Protein AF-A0A7K4F5A7-F1 (afdb_monomer_lite)

Secondary structure (DSSP, 8-state):
---------S----------------------------S--------EETTEE-TTSPPPEE-TT-SEEEEEEE-TT-HHHHHHHHHTHHHHIIIIITTTSEEEEEEE---S-HHHHHHHHHHHHHHTTT-HHHHHHHHHHT--STTSSTTSHHHHHHHHHHTT--HHHHHHHHHTTTTHHHHHHHHHHHHHTT--SS-EEEEE-TTS-EEEEESS--HHHHHHHHHHHTT--HHHHHHHHTTT---TTEEEEE-SS----EEEETTEEEEEETTTTEEEEEETTTTEEEEEEE--TTEEEEEEETTTTEEEEEETTEEEEEEEETTT--EEEEEE--------------SS----------S---EEEETTTTEEEEEEGGGTEEEEEETTTTEEEEEEE-SSSEEEEEEETTTTEEEEEETTTTEEEEEETTTTEEEEEE--SSSEEEEEEETTEEEEEETTSSEEEEEETTTTEEEEEEE-SS-EEEEEEETTTTEEEEEE----TTSSS-S-SEEEEEETTTTEEEEEEE-SS--S-EEEETTTTEEEEEETTTTEEEEEETHHHHHHTT----------------S---HHHHHHTTSTTHHHHHHHHHHIIIIITTSHHHHHHHHHHHHHHHTTHHHHHHHHHH-HHHHHHHHHHHHHHHHHHGGGGGSPTT-HHHHHHHHHHHHHHHHIIIIIHHHHHHHHHHHHHHT--

Sequence (717 aa):
EQPYFCIVHPWMEGIIIVQEAGAEEMMKETSEEEMPMEKEEMMIEKMMVGDVDVTMSPPIEGSADAPVTIIEFGDYQCPKCEQWYTNEKSTITADYIDTGKAKLYFVDFPFLGQDSDNAANASYCADDQGKFWEYHNALYSNQGGINEGWADVNALKQFAADLGLDTAAFNECVDSDKHKDRVDYNRMVGASNGVEGTPVFILVGSDGQTQRIDGPQSSDIFAGVIDTMLGEPIKEAMAQEETMMENESRQVIKIGSTALWVEISGDKVYVSNPEDGTIIVIDKKTNKVVNTISAIKGIGVLEIVEDKNKIYATAIENPRVYVYDLMTGKSLGSIDIGEATVTQYSKGDETYGNREYVTFDTNAIGLAYNPNNELLYAVHSTVDHVNYVDTNTDTNLGHIAVGRTPLLITIDESRNIGYVTNVETNNVSVLDLESNTLIKNLNTGFAPDQLIIANDRLYVSHHASPHVSVVDLETQSIETEIQLKAPTHAIAFDENRNIVYVTYLPESGITGKGFLNMVEFIDAKSNKVIGSMDIAANPFIVAIDGANSKLYATIIKDGNLIVVDLKQQDIDLGLTTTQSEITQSESEDEGGGCLIATAAYGTELAPQVQFLREIRDNTVMSTSSGAAFMSGFNQLYYSFSPTIADMERENPMFQETVRAFITPMISTLSIMTLADNGSEVEVLGLGISVIALNLGMYIAAPALIGFKVHKHFKSRK

Structure (mmCIF, N/CA/C/O backbone):
data_AF-A0A7K4F5A7-F1
#
_entry.id   AF-A0A7K4F5A7-F1
#
loop_
_atom_site.group_PDB
_atom_site.id
_atom_site.type_symbol
_atom_site.label_atom_id
_atom_site.label_alt_id
_atom_site.label_comp_id
_atom_site.label_asym_id
_atom_site.label_entity_id
_atom_site.label_seq_id
_atom_site.pdbx_PDB_ins_code
_atom_site.Cartn_x
_atom_site.Cartn_y
_atom_site.Cartn_z
_atom_site.occupancy
_atom_site.B_iso_or_equiv
_atom_site.auth_seq_id
_atom_site.auth_comp_id
_atom_site.auth_asym_id
_atom_site.auth_atom_id
_atom_site.pdbx_PDB_model_num
ATOM 1 N N . GLU A 1 1 ? 34.466 18.745 -8.200 1.00 29.05 1 GLU A N 1
ATOM 2 C CA . GLU A 1 1 ? 35.581 17.982 -7.596 1.00 29.05 1 GLU A CA 1
ATOM 3 C C . GLU A 1 1 ? 35.011 17.061 -6.518 1.00 29.05 1 GLU A C 1
ATOM 5 O O . GLU A 1 1 ? 34.311 17.550 -5.642 1.00 29.05 1 GLU A O 1
ATOM 10 N N . GLN A 1 2 ? 35.204 15.741 -6.635 1.00 37.03 2 GLN A N 1
ATOM 11 C CA . GLN A 1 2 ? 34.747 14.748 -5.641 1.00 37.03 2 GLN A CA 1
ATOM 12 C C . GLN A 1 2 ? 35.478 14.925 -4.294 1.00 37.03 2 GLN A C 1
ATOM 14 O O . GLN A 1 2 ? 36.602 15.435 -4.307 1.00 37.03 2 GLN A O 1
ATOM 19 N N . PRO A 1 3 ? 34.933 14.453 -3.147 1.00 33.22 3 PRO A N 1
ATOM 20 C CA . PRO A 1 3 ? 35.425 13.153 -2.657 1.00 33.22 3 PRO A CA 1
ATOM 21 C C . PRO A 1 3 ? 34.491 12.313 -1.744 1.00 33.22 3 PRO A C 1
ATOM 23 O O . PRO A 1 3 ? 33.821 12.809 -0.846 1.00 33.22 3 PRO A O 1
ATOM 26 N N . TYR A 1 4 ? 34.566 10.994 -1.948 1.00 26.52 4 TYR A N 1
ATOM 27 C CA . TYR A 1 4 ? 34.747 9.910 -0.963 1.00 26.52 4 TYR A CA 1
ATOM 28 C C . TYR A 1 4 ? 34.251 10.086 0.493 1.00 26.52 4 TYR A C 1
ATOM 30 O O . TYR A 1 4 ? 34.866 10.788 1.294 1.00 26.52 4 TYR A O 1
ATOM 38 N N . PHE A 1 5 ? 33.285 9.255 0.911 1.00 24.59 5 PHE A N 1
ATOM 39 C CA . PHE A 1 5 ? 33.122 8.893 2.326 1.00 24.59 5 PHE A CA 1
ATOM 40 C C . PHE A 1 5 ? 34.162 7.832 2.718 1.00 24.59 5 PHE A C 1
ATOM 42 O O . PHE A 1 5 ? 33.958 6.629 2.560 1.00 24.59 5 PHE A O 1
ATOM 49 N N . CYS A 1 6 ? 35.292 8.291 3.254 1.00 22.70 6 CYS A N 1
ATOM 50 C CA . CYS A 1 6 ? 36.148 7.470 4.103 1.00 22.70 6 CYS A CA 1
ATOM 51 C C . CYS A 1 6 ? 35.549 7.387 5.514 1.00 22.70 6 CYS A C 1
ATOM 53 O O . CYS A 1 6 ? 35.141 8.385 6.104 1.00 22.70 6 CYS A O 1
ATOM 55 N N . ILE A 1 7 ? 35.554 6.174 6.059 1.00 29.34 7 ILE A N 1
ATOM 56 C CA . ILE A 1 7 ? 35.251 5.827 7.449 1.00 29.34 7 ILE A CA 1
ATOM 57 C C . ILE A 1 7 ? 36.074 6.708 8.405 1.00 29.34 7 ILE A C 1
ATOM 59 O O . ILE A 1 7 ? 37.305 6.668 8.364 1.00 29.34 7 ILE A O 1
ATOM 63 N N . VAL A 1 8 ? 35.419 7.436 9.319 1.00 27.14 8 VAL A N 1
ATOM 64 C CA . VAL A 1 8 ? 36.077 8.017 10.502 1.00 27.14 8 VAL A CA 1
ATOM 65 C C . VAL A 1 8 ? 35.261 7.701 11.758 1.00 27.14 8 VAL A C 1
ATOM 67 O O . VAL A 1 8 ? 34.096 8.059 11.888 1.00 27.14 8 VAL A O 1
ATOM 70 N N . HIS A 1 9 ? 35.905 6.970 12.667 1.00 27.84 9 HIS A N 1
ATOM 71 C CA . HIS A 1 9 ? 35.407 6.488 13.960 1.00 27.84 9 HIS A CA 1
ATOM 72 C C . HIS A 1 9 ? 35.302 7.647 14.997 1.00 27.84 9 HIS A C 1
ATOM 74 O O . HIS A 1 9 ? 36.024 8.635 14.859 1.00 27.84 9 HIS A O 1
ATOM 80 N N . PRO A 1 10 ? 34.500 7.547 16.082 1.00 28.98 10 PRO A N 1
ATOM 81 C CA . PRO A 1 10 ? 34.010 8.707 16.856 1.00 28.98 10 PRO A CA 1
ATOM 82 C C . PRO A 1 10 ? 34.981 9.445 17.816 1.00 28.98 10 PRO A C 1
ATOM 84 O O . PRO A 1 10 ? 34.524 9.927 18.846 1.00 28.98 10 PRO A O 1
ATOM 87 N N . TRP A 1 11 ? 36.299 9.517 17.587 1.00 29.47 11 TRP A N 1
ATOM 88 C CA . TRP A 1 11 ? 37.251 10.039 18.604 1.00 29.47 11 TRP A CA 1
ATOM 89 C C . TRP A 1 11 ? 38.268 11.095 18.103 1.00 29.47 11 TRP A C 1
ATOM 91 O O . TRP A 1 11 ? 39.415 11.094 18.546 1.00 29.47 11 TRP A O 1
ATOM 101 N N . MET A 1 12 ? 37.894 12.033 17.221 1.00 28.08 12 MET A N 1
ATOM 102 C CA . MET A 1 12 ? 38.767 13.176 16.872 1.00 28.08 12 MET A CA 1
ATOM 103 C C . MET A 1 12 ? 38.073 14.537 17.058 1.00 28.08 12 MET A C 1
ATOM 105 O O . MET A 1 12 ? 37.112 14.842 16.364 1.00 28.08 12 MET A O 1
ATOM 109 N N . GLU A 1 13 ? 38.593 15.362 17.976 1.00 39.12 13 GLU A N 1
ATOM 110 C CA . GLU A 1 13 ? 38.250 16.785 18.143 1.00 39.12 13 GLU A CA 1
ATOM 111 C C . GLU A 1 13 ? 39.273 17.673 17.404 1.00 39.12 13 GLU A C 1
ATOM 113 O O . GLU A 1 13 ? 40.481 17.526 17.603 1.00 39.12 13 GLU A O 1
ATOM 118 N N . GLY A 1 14 ? 38.805 18.626 16.585 1.00 34.06 14 GLY A N 1
ATOM 119 C CA . GLY A 1 14 ? 39.640 19.679 15.987 1.00 34.06 14 GLY A CA 1
ATOM 120 C C . GLY A 1 14 ? 38.896 20.574 14.981 1.00 34.06 14 GLY A C 1
ATOM 121 O O . GLY A 1 14 ? 38.093 20.086 14.195 1.00 34.06 14 GLY A O 1
ATOM 122 N N . ILE A 1 15 ? 39.170 21.887 15.012 1.00 32.88 15 ILE A N 1
ATOM 123 C CA . ILE A 1 15 ? 38.579 22.934 14.148 1.00 32.88 15 ILE A CA 1
ATOM 124 C C . ILE A 1 15 ? 39.515 23.232 12.964 1.00 32.88 15 ILE A C 1
ATOM 126 O O . ILE A 1 15 ? 40.718 23.400 13.169 1.00 32.88 15 ILE A O 1
ATOM 130 N N . ILE A 1 16 ? 38.965 23.387 11.754 1.00 28.27 16 ILE A N 1
ATOM 131 C CA . ILE A 1 16 ? 39.668 23.924 10.575 1.00 28.27 16 ILE A CA 1
ATOM 132 C C . ILE A 1 16 ? 39.072 25.301 10.233 1.00 28.27 16 ILE A C 1
ATOM 134 O O . ILE A 1 16 ? 37.859 25.430 10.103 1.00 28.27 16 ILE A O 1
ATOM 138 N N . ILE A 1 17 ? 39.923 26.325 10.102 1.00 32.81 17 ILE A N 1
ATOM 139 C CA . ILE A 1 17 ? 39.566 27.691 9.675 1.00 32.81 17 ILE A CA 1
ATOM 140 C C . ILE A 1 17 ? 40.183 27.932 8.293 1.00 32.81 17 ILE A C 1
ATOM 142 O O . ILE A 1 17 ? 41.380 27.702 8.121 1.00 32.81 17 ILE A O 1
ATOM 146 N N . VAL A 1 18 ? 39.405 28.455 7.342 1.00 29.09 18 VAL A N 1
ATOM 147 C CA . VAL A 1 18 ? 39.912 29.012 6.075 1.00 29.09 18 VAL A CA 1
ATOM 148 C C . VAL A 1 18 ? 39.386 30.446 5.937 1.00 29.09 18 VAL A C 1
ATOM 150 O O . VAL A 1 18 ? 38.202 30.691 6.144 1.00 29.09 18 VAL A O 1
ATOM 153 N N . GLN A 1 19 ? 40.287 31.396 5.675 1.00 25.64 19 GLN A N 1
ATOM 154 C CA . GLN A 1 19 ? 40.060 32.847 5.694 1.00 25.64 19 GLN A CA 1
ATOM 155 C C . GLN A 1 19 ? 40.150 33.424 4.269 1.00 25.64 19 GLN A C 1
ATOM 157 O O . GLN A 1 19 ? 41.105 33.124 3.555 1.00 25.64 19 GLN A O 1
ATOM 162 N N . GLU A 1 20 ? 39.194 34.275 3.878 1.00 32.97 20 GLU A N 1
ATOM 163 C CA . GLU A 1 20 ? 39.225 35.072 2.640 1.00 32.97 20 GLU A CA 1
ATOM 164 C C . GLU A 1 20 ? 40.101 36.330 2.773 1.00 32.97 20 GLU A C 1
ATOM 166 O O . GLU A 1 20 ? 40.185 36.943 3.841 1.00 32.97 20 GLU A O 1
ATOM 171 N N . ALA A 1 21 ? 40.699 36.762 1.659 1.00 28.83 21 ALA A N 1
ATOM 172 C CA . ALA A 1 21 ? 41.322 38.076 1.519 1.00 28.83 21 ALA A CA 1
ATOM 173 C C . ALA A 1 21 ? 40.830 38.753 0.229 1.00 28.83 21 ALA A C 1
ATOM 175 O O . ALA A 1 21 ? 41.054 38.242 -0.866 1.00 28.83 21 ALA A O 1
ATOM 176 N N . GLY A 1 22 ? 40.167 39.904 0.379 1.00 33.31 22 GLY A N 1
ATOM 177 C CA . GLY A 1 22 ? 39.703 40.758 -0.717 1.00 33.31 22 GLY A CA 1
ATOM 178 C C . GLY A 1 22 ? 40.668 41.895 -1.075 1.00 33.31 22 GLY A C 1
ATOM 179 O O . GLY A 1 22 ? 41.656 42.135 -0.379 1.00 33.31 22 GLY A O 1
ATOM 180 N N . ALA A 1 23 ? 40.336 42.629 -2.143 1.00 28.41 23 ALA A N 1
ATOM 181 C CA . ALA A 1 23 ? 40.804 43.994 -2.400 1.00 28.41 23 ALA A CA 1
ATOM 182 C C . ALA A 1 23 ? 39.830 44.752 -3.330 1.00 28.41 23 ALA A C 1
ATOM 184 O O . ALA A 1 23 ? 39.377 44.210 -4.336 1.00 28.41 23 ALA A O 1
ATOM 185 N N . GLU A 1 24 ? 39.534 46.002 -2.959 1.00 33.03 24 GLU A N 1
ATOM 186 C CA . GLU A 1 24 ? 38.622 46.969 -3.593 1.00 33.03 24 GLU A CA 1
ATOM 187 C C . GLU A 1 24 ? 39.264 47.815 -4.725 1.00 33.03 24 GLU A C 1
ATOM 189 O O . GLU A 1 24 ? 40.461 48.093 -4.705 1.00 33.03 24 GLU A O 1
ATOM 194 N N . GLU A 1 25 ? 38.384 48.261 -5.639 1.00 36.34 25 GLU A N 1
ATOM 195 C CA . GLU A 1 25 ? 38.304 49.496 -6.463 1.00 36.34 25 GLU A CA 1
ATOM 196 C C . GLU A 1 25 ? 39.477 50.052 -7.309 1.00 36.34 25 GLU A C 1
ATOM 198 O O . GLU A 1 25 ? 40.553 50.365 -6.813 1.00 36.34 25 GLU A O 1
ATOM 203 N N . MET A 1 26 ? 39.166 50.399 -8.578 1.00 24.52 26 MET A N 1
ATOM 204 C CA . MET A 1 26 ? 39.313 51.766 -9.138 1.00 24.52 26 MET A CA 1
ATOM 205 C C . MET A 1 26 ? 38.675 51.904 -10.544 1.00 24.52 26 MET A C 1
ATOM 207 O O . MET A 1 26 ? 39.049 51.203 -11.481 1.00 24.52 26 MET A O 1
ATOM 211 N N . MET A 1 27 ? 37.763 52.876 -10.709 1.00 30.56 27 MET A N 1
ATOM 212 C CA . MET A 1 27 ? 37.243 53.353 -12.006 1.00 30.56 27 MET A CA 1
ATOM 213 C C . MET A 1 27 ? 38.306 54.104 -12.832 1.00 30.56 27 MET A C 1
ATOM 215 O O . MET A 1 27 ? 39.083 54.892 -12.284 1.00 30.56 27 MET A O 1
ATOM 219 N N . LYS A 1 28 ? 38.233 53.990 -14.168 1.00 26.53 28 LYS A N 1
ATOM 220 C CA . LYS A 1 28 ? 38.687 55.024 -15.119 1.00 26.53 28 LYS A CA 1
ATOM 221 C C . LYS A 1 28 ? 37.892 54.971 -16.434 1.00 26.53 28 LYS A C 1
ATOM 223 O O . LYS A 1 28 ? 37.708 53.898 -16.992 1.00 26.53 28 LYS A O 1
ATOM 228 N N . GLU A 1 29 ? 37.439 56.142 -16.887 1.00 29.98 29 GLU A N 1
ATOM 229 C CA . GLU A 1 29 ? 36.665 56.395 -18.116 1.00 29.98 29 GLU A CA 1
ATOM 230 C C . GLU A 1 29 ? 37.487 56.346 -19.424 1.00 29.98 29 GLU A C 1
ATOM 232 O O . GLU A 1 29 ? 38.706 56.527 -19.418 1.00 29.98 29 GLU A O 1
ATOM 237 N N . THR A 1 30 ? 36.728 56.310 -20.534 1.00 24.33 30 THR A N 1
ATOM 238 C CA . THR A 1 30 ? 37.034 56.573 -21.963 1.00 24.33 30 THR A CA 1
ATOM 239 C C . THR A 1 30 ? 37.585 55.356 -22.721 1.00 24.33 30 THR A C 1
ATOM 241 O O . THR A 1 30 ? 38.607 54.797 -22.358 1.00 24.33 30 THR A O 1
ATOM 244 N N . SER A 1 31 ? 36.941 54.840 -23.769 1.00 23.83 31 SER A N 1
ATOM 245 C CA . SER A 1 31 ? 36.469 55.516 -24.980 1.00 23.83 31 SER A CA 1
ATOM 246 C C . SER A 1 31 ? 35.635 54.533 -25.811 1.00 23.83 31 SER A C 1
ATOM 248 O O . SER A 1 31 ? 35.847 53.325 -25.738 1.00 23.83 31 SER A O 1
ATOM 250 N N . GLU A 1 32 ? 34.691 55.073 -26.576 1.00 37.38 32 GLU A N 1
ATOM 251 C CA . GLU A 1 32 ? 33.957 54.380 -27.630 1.00 37.38 32 GLU A CA 1
ATOM 252 C C . GLU A 1 32 ? 34.941 53.907 -28.713 1.00 37.38 32 GLU A C 1
ATOM 254 O O . GLU A 1 32 ? 35.472 54.718 -29.468 1.00 37.38 32 GLU A O 1
ATOM 259 N N . GLU A 1 33 ? 35.166 52.601 -28.805 1.00 26.08 33 GLU A N 1
ATOM 260 C CA . GLU A 1 33 ? 35.535 51.949 -30.059 1.00 26.08 33 GLU A CA 1
ATOM 261 C C . GLU A 1 33 ? 34.537 50.812 -30.274 1.00 26.08 33 GLU A C 1
ATOM 263 O O . GLU A 1 33 ? 34.575 49.775 -29.611 1.00 26.08 33 GLU A O 1
ATOM 268 N N . GLU A 1 34 ? 33.592 51.057 -31.183 1.00 39.25 34 GLU A N 1
ATOM 269 C CA . GLU A 1 34 ? 32.778 50.021 -31.802 1.00 39.25 34 GLU A CA 1
ATOM 270 C C . GLU A 1 34 ? 33.718 48.962 -32.396 1.00 39.25 34 GLU A C 1
ATOM 272 O O . GLU A 1 34 ? 34.454 49.228 -33.348 1.00 39.25 34 GLU A O 1
ATOM 277 N N . MET A 1 35 ? 33.694 47.753 -31.834 1.00 24.75 35 MET A N 1
ATOM 278 C CA . MET A 1 35 ? 34.219 46.563 -32.494 1.00 24.75 35 MET A CA 1
ATOM 279 C C . MET A 1 35 ? 33.047 45.703 -32.973 1.00 24.75 35 MET A C 1
ATOM 281 O O . MET A 1 35 ? 32.088 45.496 -32.229 1.00 24.75 35 MET A O 1
ATOM 285 N N . PRO A 1 36 ? 33.096 45.244 -34.232 1.00 28.62 36 PRO A N 1
ATOM 286 C CA . PRO A 1 36 ? 31.918 44.879 -34.995 1.00 28.62 36 PRO A CA 1
ATOM 287 C C . PRO A 1 36 ? 31.379 43.530 -34.532 1.00 28.62 36 PRO A C 1
ATOM 289 O O . PRO A 1 36 ? 32.060 42.507 -34.604 1.00 28.62 36 PRO A O 1
ATOM 292 N N . MET A 1 37 ? 30.126 43.533 -34.093 1.00 31.23 37 MET A N 1
ATOM 293 C CA . MET A 1 37 ? 29.350 42.320 -33.898 1.00 31.23 37 MET A CA 1
ATOM 294 C C . MET A 1 37 ? 28.731 41.936 -35.247 1.00 31.23 37 MET A C 1
ATOM 296 O O . MET A 1 37 ? 27.575 42.217 -35.532 1.00 31.23 37 MET A O 1
ATOM 300 N N . GLU A 1 38 ? 29.547 41.337 -36.108 1.00 41.22 38 GLU A N 1
ATOM 301 C CA . GLU A 1 38 ? 29.081 40.544 -37.247 1.00 41.22 38 GLU A CA 1
ATOM 302 C C . GLU A 1 38 ? 29.780 39.184 -37.182 1.00 41.22 38 GLU A C 1
ATOM 304 O O . GLU A 1 38 ? 30.824 38.940 -37.788 1.00 41.22 38 GLU A O 1
ATOM 309 N N . LYS A 1 39 ? 29.189 38.276 -36.411 1.00 32.81 39 LYS A N 1
ATOM 310 C CA . LYS A 1 39 ? 29.076 36.887 -36.838 1.00 32.81 39 LYS A CA 1
ATOM 311 C C . LYS A 1 39 ? 27.596 36.587 -36.823 1.00 32.81 39 LYS A C 1
ATOM 313 O O . LYS A 1 39 ? 26.958 36.754 -35.793 1.00 32.81 39 LYS A O 1
ATOM 318 N N . GLU A 1 40 ? 27.089 36.262 -38.003 1.00 35.50 40 GLU A N 1
ATOM 319 C CA . GLU A 1 40 ? 25.718 35.862 -38.267 1.00 35.50 40 GLU A CA 1
ATOM 320 C C . GLU A 1 40 ? 25.237 34.910 -37.169 1.00 35.50 40 GLU A C 1
ATOM 322 O O . GLU A 1 40 ? 25.555 33.722 -37.178 1.00 35.50 40 GLU A O 1
ATOM 327 N N . GLU A 1 41 ? 24.452 35.426 -36.221 1.00 37.47 41 GLU A N 1
ATOM 328 C CA . GLU A 1 41 ? 23.434 34.605 -35.590 1.00 37.47 41 GLU A CA 1
ATOM 329 C C . GLU A 1 41 ? 22.545 34.167 -36.750 1.00 37.47 41 GLU A C 1
ATOM 331 O O . GLU A 1 41 ? 21.696 34.921 -37.235 1.00 37.47 41 GLU A O 1
ATOM 336 N N . MET A 1 42 ? 22.780 32.955 -37.265 1.00 35.56 42 MET A N 1
ATOM 337 C CA . MET A 1 42 ? 21.686 32.234 -37.887 1.00 35.56 42 MET A CA 1
ATOM 338 C C . MET A 1 42 ? 20.576 32.295 -36.850 1.00 35.56 42 MET A C 1
ATOM 340 O O . MET A 1 42 ? 20.730 31.761 -35.754 1.00 35.56 42 MET A O 1
ATOM 344 N N . MET A 1 43 ? 19.509 33.023 -37.166 1.00 39.38 43 MET A N 1
ATOM 345 C CA . MET A 1 43 ? 18.277 32.990 -36.400 1.00 39.38 43 MET A CA 1
ATOM 346 C C . MET A 1 43 ? 17.723 31.574 -36.543 1.00 39.38 43 MET A C 1
ATOM 348 O O . MET A 1 43 ? 16.863 31.318 -37.383 1.00 39.38 43 MET A O 1
ATOM 352 N N . ILE A 1 44 ? 18.304 30.628 -35.804 1.00 53.94 44 ILE A N 1
ATOM 353 C CA . ILE A 1 44 ? 17.731 29.311 -35.624 1.00 53.94 44 ILE A CA 1
ATOM 354 C C . ILE A 1 44 ? 16.505 29.584 -34.771 1.00 53.94 44 ILE A C 1
ATOM 356 O O . ILE A 1 44 ? 16.604 30.021 -33.624 1.00 53.94 44 ILE A O 1
ATOM 360 N N . GLU A 1 45 ? 15.343 29.464 -35.401 1.00 61.78 45 GLU A N 1
ATOM 361 C CA . GLU A 1 45 ? 14.069 29.616 -34.725 1.00 61.78 45 GLU A CA 1
ATOM 362 C C . GLU A 1 45 ? 14.039 28.634 -33.553 1.00 61.78 45 GLU A C 1
ATOM 364 O O . GLU A 1 45 ? 14.226 27.432 -33.740 1.00 61.78 45 GLU A O 1
ATOM 369 N N . LYS A 1 46 ? 13.880 29.174 -32.340 1.00 76.50 46 LYS A N 1
ATOM 370 C CA . LYS A 1 46 ? 13.921 28.393 -31.107 1.00 76.50 46 LYS A CA 1
ATOM 371 C C . LYS A 1 46 ? 12.820 27.334 -31.154 1.00 76.50 46 LYS A C 1
ATOM 373 O O . LYS A 1 46 ? 11.636 27.677 -31.145 1.00 76.50 46 LYS A O 1
ATOM 378 N N . MET A 1 47 ? 13.199 26.063 -31.205 1.00 86.06 47 MET A N 1
ATOM 379 C CA . MET A 1 47 ? 12.265 24.948 -31.218 1.00 86.06 47 MET A CA 1
ATOM 380 C C . MET A 1 47 ? 11.957 24.539 -29.778 1.00 86.06 47 MET A C 1
ATOM 382 O O . MET A 1 47 ? 12.743 23.862 -29.123 1.00 86.06 47 MET A O 1
ATOM 386 N N . MET A 1 48 ? 10.802 24.981 -29.285 1.00 88.62 48 MET A N 1
ATOM 387 C CA . MET A 1 48 ? 10.315 24.651 -27.947 1.00 88.62 48 MET A CA 1
ATOM 388 C C . MET A 1 48 ? 9.357 23.461 -28.003 1.00 88.62 48 MET A C 1
ATOM 390 O O . MET A 1 48 ? 8.426 23.450 -28.811 1.00 88.62 48 MET A O 1
ATOM 394 N N . VAL A 1 49 ? 9.544 22.496 -27.107 1.00 89.50 49 VAL A N 1
ATOM 395 C CA . VAL A 1 49 ? 8.583 21.423 -26.830 1.00 89.50 49 VAL A CA 1
ATOM 396 C C . VAL A 1 49 ? 8.198 21.523 -25.357 1.00 89.50 49 VAL A C 1
ATOM 398 O O . VAL A 1 49 ? 8.999 21.237 -24.469 1.00 89.50 49 VAL A O 1
ATOM 401 N N . GLY A 1 50 ? 6.975 21.986 -25.090 1.00 88.06 50 GLY A N 1
ATOM 402 C CA . GLY A 1 50 ? 6.605 22.444 -23.750 1.00 88.06 50 GLY A CA 1
ATOM 403 C C . GLY A 1 50 ? 7.519 23.596 -23.316 1.00 88.06 50 GLY A C 1
ATOM 404 O O . GLY A 1 50 ? 7.740 24.533 -24.085 1.00 88.06 50 GLY A O 1
ATOM 405 N N . ASP A 1 51 ? 8.090 23.491 -22.116 1.00 88.38 51 ASP A N 1
ATOM 406 C CA . ASP A 1 51 ? 9.063 24.457 -21.584 1.00 88.38 51 ASP A CA 1
ATOM 407 C C . ASP A 1 51 ? 10.527 24.115 -21.936 1.00 88.38 51 ASP A C 1
ATOM 409 O O . ASP A 1 51 ? 11.447 24.856 -21.581 1.00 88.38 51 ASP A O 1
ATOM 413 N N . VAL A 1 52 ? 10.762 23.025 -22.676 1.00 92.50 52 VAL A N 1
ATOM 414 C CA . VAL A 1 52 ? 12.109 22.557 -23.024 1.00 92.50 52 VAL A CA 1
ATOM 415 C C . VAL A 1 52 ? 12.533 23.086 -24.391 1.00 92.50 52 VAL A C 1
ATOM 417 O O . VAL A 1 52 ? 11.812 22.950 -25.380 1.00 92.50 52 VAL A O 1
ATOM 420 N N . ASP A 1 53 ? 13.729 23.668 -24.453 1.00 93.25 53 ASP A N 1
ATOM 421 C CA . ASP A 1 53 ? 14.363 24.056 -25.709 1.00 93.25 53 ASP A CA 1
ATOM 422 C C . ASP A 1 53 ? 15.106 22.870 -26.329 1.00 93.25 53 ASP A C 1
ATOM 424 O O . ASP A 1 53 ? 16.135 22.435 -25.815 1.00 93.25 53 ASP A O 1
ATOM 428 N N . VAL A 1 54 ? 14.594 22.370 -27.450 1.00 92.81 54 VAL A N 1
ATOM 429 C CA . VAL A 1 54 ? 15.168 21.238 -28.188 1.00 92.81 54 VAL A CA 1
ATOM 430 C C . VAL A 1 54 ? 15.858 21.670 -29.487 1.00 92.81 54 VAL A C 1
ATOM 432 O O . VAL A 1 54 ? 16.140 20.847 -30.355 1.00 92.81 54 VAL A O 1
ATOM 435 N N . THR A 1 55 ? 16.157 22.964 -29.644 1.00 89.62 55 THR A N 1
ATOM 436 C CA . THR A 1 55 ? 16.783 23.534 -30.855 1.00 89.62 55 THR A CA 1
ATOM 437 C C . THR A 1 55 ? 18.120 22.876 -31.186 1.00 89.62 55 THR A C 1
ATOM 439 O O . THR A 1 55 ? 18.444 22.655 -32.351 1.00 89.62 55 THR A O 1
ATOM 442 N N . MET A 1 56 ? 18.896 22.570 -30.147 1.00 91.00 56 MET A N 1
ATOM 443 C CA . MET A 1 56 ? 20.235 21.990 -30.247 1.00 91.00 56 MET A CA 1
ATOM 444 C C . MET A 1 56 ? 20.238 20.484 -29.950 1.00 91.00 56 MET A C 1
ATOM 446 O O . MET A 1 56 ? 21.302 19.864 -29.912 1.00 91.00 56 MET A O 1
ATOM 450 N N . SER A 1 57 ? 19.067 19.868 -29.777 1.00 89.81 57 SER A N 1
ATOM 451 C CA . SER A 1 57 ? 18.943 18.421 -29.605 1.00 89.81 57 SER A CA 1
ATOM 452 C C . SER A 1 57 ? 19.234 17.678 -30.919 1.00 89.81 57 SER A C 1
ATOM 454 O O . SER A 1 57 ? 19.156 18.275 -31.997 1.00 89.81 57 SER A O 1
ATOM 456 N N . PRO A 1 58 ? 19.606 16.391 -30.869 1.00 91.31 58 PRO A N 1
ATOM 457 C CA . PRO A 1 58 ? 19.744 15.524 -32.033 1.00 91.31 58 PRO A CA 1
ATOM 458 C C . PRO A 1 58 ? 18.428 15.354 -32.807 1.00 91.31 58 PRO A C 1
ATOM 460 O O . PRO A 1 58 ? 17.359 15.734 -32.313 1.00 91.31 58 PRO A O 1
ATOM 463 N N . PRO A 1 59 ? 18.479 14.751 -34.010 1.00 92.81 59 PRO A N 1
ATOM 464 C CA . PRO A 1 59 ? 17.278 14.344 -34.727 1.00 92.81 59 PRO A CA 1
ATOM 465 C C . PRO A 1 59 ? 16.385 13.452 -33.863 1.00 92.81 59 PRO A C 1
ATOM 467 O O . PRO A 1 59 ? 16.877 12.611 -33.119 1.00 92.81 59 PRO A O 1
ATOM 470 N N . ILE A 1 60 ? 15.070 13.604 -34.003 1.00 95.38 60 ILE A N 1
ATOM 471 C CA . ILE A 1 60 ? 14.097 12.763 -33.298 1.00 95.38 60 ILE A CA 1
ATOM 472 C C . ILE A 1 60 ? 14.225 11.284 -33.667 1.00 95.38 60 ILE A C 1
ATOM 474 O O . ILE A 1 60 ? 14.561 10.943 -34.804 1.00 95.38 60 ILE A O 1
ATOM 478 N N . GLU A 1 61 ? 13.898 10.409 -32.723 1.00 95.81 61 GLU A N 1
ATOM 479 C CA . GLU A 1 61 ? 13.548 9.014 -32.989 1.00 95.81 61 GLU A CA 1
ATOM 480 C C . GLU A 1 61 ? 12.041 8.947 -33.260 1.00 95.81 61 GLU A C 1
ATOM 482 O O . GLU A 1 61 ? 11.247 9.508 -32.499 1.00 95.81 61 GLU A O 1
ATOM 487 N N . GLY A 1 62 ? 11.639 8.271 -34.335 1.00 93.06 62 GLY A N 1
ATOM 488 C CA . GLY A 1 62 ? 10.233 8.130 -34.723 1.00 93.06 62 GLY A CA 1
ATOM 489 C C . GLY A 1 62 ? 9.692 9.243 -35.621 1.00 93.06 62 GLY A C 1
ATOM 490 O O . GLY A 1 62 ? 10.425 9.975 -36.288 1.00 93.06 62 GLY A O 1
ATOM 491 N N . SER A 1 63 ? 8.363 9.329 -35.694 1.00 93.25 63 SER A N 1
ATOM 492 C CA . SER A 1 63 ? 7.663 10.238 -36.609 1.00 93.25 63 SER A CA 1
ATOM 493 C C . SER A 1 63 ? 7.642 11.681 -36.097 1.00 93.25 63 SER A C 1
ATOM 495 O O . SER A 1 63 ? 7.236 11.937 -34.967 1.00 93.25 63 SER A O 1
ATOM 497 N N . ALA A 1 64 ? 7.968 12.659 -36.949 1.00 90.56 64 ALA A N 1
ATOM 498 C CA . ALA A 1 64 ? 7.871 14.085 -36.604 1.00 90.56 64 ALA A CA 1
ATOM 499 C C . ALA A 1 64 ? 6.444 14.532 -36.252 1.00 90.56 64 ALA A C 1
ATOM 501 O O . ALA A 1 64 ? 6.272 15.434 -35.426 1.00 90.56 64 ALA A O 1
ATOM 502 N N . ASP A 1 65 ? 5.448 13.862 -36.831 1.00 89.69 65 ASP A N 1
ATOM 503 C CA . ASP A 1 65 ? 4.025 14.134 -36.629 1.00 89.69 65 ASP A CA 1
ATOM 504 C C . ASP A 1 65 ? 3.453 13.429 -35.387 1.00 89.69 65 ASP A C 1
ATOM 506 O O . ASP A 1 65 ? 2.258 13.551 -35.115 1.00 89.69 65 ASP A O 1
ATOM 510 N N . ALA A 1 66 ? 4.280 12.686 -34.638 1.00 93.62 66 ALA A N 1
ATOM 511 C CA . ALA A 1 66 ? 3.822 11.989 -33.448 1.00 93.62 66 ALA A CA 1
ATOM 512 C C . ALA A 1 66 ? 3.268 12.988 -32.408 1.00 93.62 66 ALA A C 1
ATOM 514 O O . ALA A 1 66 ? 3.938 13.978 -32.084 1.00 93.62 66 ALA A O 1
ATOM 515 N N . PRO A 1 67 ? 2.052 12.748 -31.887 1.00 91.69 67 PRO A N 1
ATOM 516 C CA . PRO A 1 67 ? 1.350 13.673 -30.993 1.00 91.69 67 PRO A CA 1
ATOM 517 C C . PRO A 1 67 ? 1.948 13.764 -29.584 1.00 91.69 67 PRO A C 1
ATOM 519 O O . PRO A 1 67 ? 1.685 14.748 -28.893 1.00 91.69 67 PRO A O 1
ATOM 522 N N . VAL A 1 68 ? 2.732 12.774 -29.148 1.00 95.81 68 VAL A N 1
ATOM 523 C CA . VAL A 1 68 ? 3.441 12.800 -27.861 1.00 95.81 68 VAL A CA 1
ATOM 524 C C . VAL A 1 68 ? 4.939 12.907 -28.106 1.00 95.81 68 VAL A C 1
ATOM 526 O O . VAL A 1 68 ? 5.503 12.192 -28.931 1.00 95.81 68 VAL A O 1
ATOM 529 N N . THR A 1 69 ? 5.602 13.803 -27.384 1.00 97.75 69 THR A N 1
ATOM 530 C CA . THR A 1 69 ? 7.058 13.949 -27.425 1.00 97.75 69 THR A CA 1
ATOM 531 C C . THR A 1 69 ? 7.657 13.501 -26.105 1.00 97.75 69 THR A C 1
ATOM 533 O O . THR A 1 69 ? 7.286 14.023 -25.063 1.00 97.75 69 THR A O 1
ATOM 536 N N . ILE A 1 70 ? 8.590 12.561 -26.146 1.00 97.94 70 ILE A N 1
ATOM 537 C CA . ILE A 1 70 ? 9.405 12.127 -25.014 1.00 97.94 70 ILE A CA 1
ATOM 538 C C . ILE A 1 70 ? 10.740 12.863 -25.130 1.00 97.94 70 ILE A C 1
ATOM 540 O O . ILE A 1 70 ? 11.362 12.845 -26.187 1.00 97.94 70 ILE A O 1
ATOM 544 N N . ILE A 1 71 ? 11.177 13.532 -24.072 1.00 98.25 71 ILE A N 1
ATOM 545 C CA . ILE A 1 71 ? 12.476 14.204 -24.008 1.00 98.25 71 ILE A CA 1
ATOM 546 C C . ILE A 1 71 ? 13.289 13.513 -22.924 1.00 98.25 71 ILE A C 1
ATOM 548 O O . ILE A 1 71 ? 13.006 13.694 -21.744 1.00 98.25 71 ILE A O 1
ATOM 552 N N . GLU A 1 72 ? 14.270 12.713 -23.314 1.00 98.19 72 GLU A N 1
ATOM 553 C CA . GLU A 1 72 ? 15.222 12.071 -22.410 1.00 98.19 72 GLU A CA 1
ATOM 554 C C . GLU A 1 72 ? 16.417 12.992 -22.175 1.00 98.19 72 GLU A C 1
ATOM 556 O O . GLU A 1 72 ? 17.088 13.378 -23.122 1.00 98.19 72 GLU A O 1
ATOM 561 N N . PHE A 1 73 ? 16.727 13.302 -20.920 1.00 98.19 73 PHE A N 1
ATOM 562 C CA . PHE A 1 73 ? 18.002 13.884 -20.519 1.00 98.19 73 PHE A CA 1
ATOM 563 C C . PHE A 1 73 ? 18.946 12.766 -20.085 1.00 98.19 73 PHE A C 1
ATOM 565 O O . PHE A 1 73 ? 18.704 12.119 -19.060 1.00 98.19 73 PHE A O 1
ATOM 572 N N . GLY A 1 74 ? 20.014 12.539 -20.851 1.00 96.31 74 GLY A N 1
ATOM 573 C CA . GLY A 1 74 ? 20.883 11.372 -20.686 1.00 96.31 74 GLY A CA 1
ATOM 574 C C . GLY A 1 74 ? 22.377 11.688 -20.707 1.00 96.31 74 GLY A C 1
ATOM 575 O O . GLY A 1 74 ? 22.830 12.653 -21.318 1.00 96.31 74 GLY A O 1
ATOM 576 N N . ASP A 1 75 ? 23.154 10.840 -20.032 1.00 97.81 75 ASP A N 1
ATOM 577 C CA . ASP A 1 75 ? 24.620 10.817 -20.071 1.00 97.81 75 ASP A CA 1
ATOM 578 C C . ASP A 1 75 ? 25.054 9.424 -20.564 1.00 97.81 75 ASP A C 1
ATOM 580 O O . ASP A 1 75 ? 24.558 8.402 -20.080 1.00 97.81 75 ASP A O 1
ATOM 584 N N . TYR A 1 76 ? 25.965 9.358 -21.535 1.00 97.81 76 TYR A N 1
ATOM 585 C CA . TYR A 1 76 ? 26.437 8.087 -22.093 1.00 97.81 76 TYR A CA 1
ATOM 586 C C . TYR A 1 76 ? 27.300 7.268 -21.130 1.00 97.81 76 TYR A C 1
ATOM 588 O O . TYR A 1 76 ? 27.539 6.103 -21.419 1.00 97.81 76 TYR A O 1
ATOM 596 N N . GLN A 1 77 ? 27.741 7.824 -19.995 1.00 96.81 77 GLN A N 1
ATOM 597 C CA . GLN A 1 77 ? 28.446 7.095 -18.928 1.00 96.81 77 GLN A CA 1
ATOM 598 C C . GLN A 1 77 ? 27.554 6.727 -17.735 1.00 96.81 77 GLN A C 1
ATOM 600 O O . GLN A 1 77 ? 28.041 6.203 -16.735 1.00 96.81 77 GLN A O 1
ATOM 605 N N . CYS A 1 78 ? 26.265 7.061 -17.785 1.00 96.75 78 CYS A N 1
ATOM 606 C CA . CYS A 1 78 ? 25.346 6.865 -16.673 1.00 96.75 78 CYS A CA 1
ATOM 607 C C . CYS A 1 78 ? 24.818 5.414 -16.639 1.00 96.75 78 CYS A C 1
ATOM 609 O O . CYS A 1 78 ? 24.055 5.037 -17.536 1.00 96.75 78 CYS A O 1
ATOM 611 N N . PRO A 1 79 ? 25.098 4.629 -15.571 1.00 94.62 79 PRO A N 1
ATOM 612 C CA . PRO A 1 79 ? 24.662 3.228 -15.483 1.00 94.62 79 PRO A CA 1
ATOM 613 C C . PRO A 1 79 ? 23.140 3.074 -15.424 1.00 94.62 79 PRO A C 1
ATOM 615 O O . PRO A 1 79 ? 22.571 2.069 -15.834 1.00 94.62 79 PRO A O 1
ATOM 618 N N . LYS A 1 80 ? 22.442 4.085 -14.892 1.00 92.81 80 LYS A N 1
ATOM 619 C CA . LYS A 1 80 ? 20.975 4.101 -14.854 1.00 92.81 80 LYS A CA 1
ATOM 620 C C . LYS A 1 80 ? 20.375 4.354 -16.236 1.00 92.81 80 LYS A C 1
ATOM 622 O O . LYS A 1 80 ? 19.329 3.808 -16.551 1.00 92.81 80 LYS A O 1
ATOM 627 N N . CYS A 1 81 ? 21.060 5.130 -17.063 1.00 94.19 81 CYS A N 1
ATOM 628 C CA . CYS A 1 81 ? 20.666 5.428 -18.429 1.00 94.19 81 CYS A CA 1
ATOM 629 C C . CYS A 1 81 ? 20.858 4.182 -19.303 1.00 94.19 81 CYS A C 1
ATOM 631 O O . CYS A 1 81 ? 19.939 3.792 -20.012 1.00 94.19 81 CYS A O 1
ATOM 633 N N . GLU A 1 82 ? 21.985 3.476 -19.143 1.00 96.12 82 GLU A N 1
ATOM 634 C CA . GLU A 1 82 ? 22.206 2.156 -19.756 1.00 96.12 82 GLU A CA 1
ATOM 635 C C . GLU A 1 82 ? 21.165 1.126 -19.299 1.00 96.12 82 GLU A C 1
ATOM 637 O O . GLU A 1 82 ? 20.624 0.395 -20.128 1.00 96.12 82 GLU A O 1
ATOM 642 N N . GLN A 1 83 ? 20.841 1.086 -18.000 1.00 92.12 83 GLN A N 1
ATOM 643 C CA . GLN A 1 83 ? 19.813 0.190 -17.463 1.00 92.12 83 GLN A CA 1
ATOM 644 C C . GLN A 1 83 ? 18.460 0.408 -18.160 1.00 92.12 83 GLN A C 1
ATOM 646 O O . GLN A 1 83 ? 17.822 -0.563 -18.565 1.00 92.12 83 GLN A O 1
ATOM 651 N N . TRP A 1 84 ? 18.022 1.662 -18.312 1.00 95.31 84 TRP A N 1
ATOM 652 C CA . TRP A 1 84 ? 16.775 1.984 -19.013 1.00 95.31 84 TRP A CA 1
ATOM 653 C C . TRP A 1 84 ? 16.855 1.667 -20.509 1.00 95.31 84 TRP A C 1
ATOM 655 O O . TRP A 1 84 ? 15.959 1.019 -21.050 1.00 95.31 84 TRP A O 1
ATOM 665 N N . TYR A 1 85 ? 17.950 2.060 -21.163 1.00 96.56 85 TYR A N 1
ATOM 666 C CA . TYR A 1 85 ? 18.196 1.775 -22.575 1.00 96.56 85 TYR A CA 1
ATOM 667 C C . TYR A 1 85 ? 18.112 0.268 -22.868 1.00 96.56 85 TYR A C 1
ATOM 669 O O . TYR A 1 85 ? 17.456 -0.154 -23.818 1.00 96.56 85 TYR A O 1
ATOM 677 N N . THR A 1 86 ? 18.735 -0.554 -22.023 1.00 91.12 86 THR A N 1
ATOM 678 C CA . THR A 1 86 ? 18.825 -2.007 -22.219 1.00 91.12 86 THR A CA 1
ATOM 679 C C . THR A 1 86 ? 17.495 -2.707 -21.963 1.00 91.12 86 THR A C 1
ATOM 681 O O . THR A 1 86 ? 17.127 -3.612 -22.711 1.00 91.12 86 THR A O 1
ATOM 684 N N . ASN A 1 87 ? 16.776 -2.301 -20.914 1.00 87.75 87 ASN A N 1
ATOM 685 C CA . ASN A 1 87 ? 15.613 -3.048 -20.436 1.00 87.75 87 ASN A CA 1
ATOM 686 C C . ASN A 1 87 ? 14.281 -2.514 -20.974 1.00 87.75 87 ASN A C 1
ATOM 688 O O . ASN A 1 87 ? 13.366 -3.300 -21.188 1.00 87.75 87 ASN A O 1
ATOM 692 N N . GLU A 1 88 ? 14.164 -1.203 -21.206 1.00 94.12 88 GLU A N 1
ATOM 693 C CA . GLU A 1 88 ? 12.863 -0.541 -21.390 1.00 94.12 88 GLU A CA 1
ATOM 694 C C . GLU A 1 88 ? 12.719 0.150 -22.749 1.00 94.12 88 GLU A C 1
ATOM 696 O O . GLU A 1 88 ? 11.637 0.124 -23.343 1.00 94.12 88 GLU A O 1
ATOM 701 N N . LYS A 1 89 ? 13.802 0.739 -23.281 1.00 94.62 89 LYS A N 1
ATOM 702 C CA . LYS A 1 89 ? 13.750 1.527 -24.526 1.00 94.62 89 LYS A CA 1
ATOM 703 C C . LYS A 1 89 ? 13.189 0.729 -25.703 1.00 94.62 89 LYS A C 1
ATOM 705 O O . LYS A 1 89 ? 12.420 1.277 -26.490 1.00 94.62 89 LYS A O 1
ATOM 710 N N . SER A 1 90 ? 13.543 -0.553 -25.832 1.00 93.75 90 SER A N 1
ATOM 711 C CA . SER A 1 90 ? 13.088 -1.384 -26.959 1.00 93.75 90 SER A CA 1
ATOM 712 C C . SER A 1 90 ? 11.565 -1.572 -26.988 1.00 93.75 90 SER A C 1
ATOM 714 O O . SER A 1 90 ? 10.965 -1.442 -28.054 1.00 93.75 90 SER A O 1
ATOM 716 N N . THR A 1 91 ? 10.936 -1.780 -25.828 1.00 87.69 91 THR A N 1
ATOM 717 C CA . THR A 1 91 ? 9.476 -1.878 -25.684 1.00 87.69 91 THR A CA 1
ATOM 718 C C . THR A 1 91 ? 8.803 -0.553 -26.036 1.00 87.69 91 THR A C 1
ATOM 720 O O . THR A 1 91 ? 7.913 -0.517 -26.879 1.00 87.69 91 THR A O 1
ATOM 723 N N . ILE A 1 92 ? 9.292 0.565 -25.484 1.00 92.06 92 ILE A N 1
ATOM 724 C CA . ILE A 1 92 ? 8.752 1.907 -25.777 1.00 92.06 92 ILE A CA 1
ATOM 725 C C . ILE A 1 92 ? 8.880 2.235 -27.269 1.00 92.06 92 ILE A C 1
ATOM 727 O O . ILE A 1 92 ? 7.976 2.824 -27.868 1.00 92.06 92 ILE A O 1
ATOM 731 N N . THR A 1 93 ? 9.994 1.831 -27.881 1.00 94.94 93 THR A N 1
ATOM 732 C CA . THR A 1 93 ? 10.235 2.044 -29.308 1.00 94.94 93 THR A CA 1
ATOM 733 C C . THR A 1 93 ? 9.220 1.274 -30.144 1.00 94.94 93 THR A C 1
ATOM 735 O O . THR A 1 93 ? 8.533 1.881 -30.961 1.00 94.94 93 THR A O 1
ATOM 738 N N . ALA A 1 94 ? 9.061 -0.026 -29.886 1.00 89.69 94 ALA A N 1
ATOM 739 C CA . ALA A 1 94 ? 8.121 -0.878 -30.607 1.00 89.69 94 ALA A CA 1
ATOM 740 C C . ALA A 1 94 ? 6.659 -0.429 -30.445 1.00 89.69 94 ALA A C 1
ATOM 742 O O . ALA A 1 94 ? 5.924 -0.381 -31.433 1.00 89.69 94 ALA A O 1
ATOM 743 N N . ASP A 1 95 ? 6.242 -0.078 -29.228 1.00 88.44 95 ASP A N 1
ATOM 744 C CA . ASP A 1 95 ? 4.830 0.173 -28.925 1.00 88.44 95 ASP A CA 1
ATOM 745 C C . ASP A 1 95 ? 4.391 1.601 -29.280 1.00 88.44 95 ASP A C 1
ATOM 747 O O . ASP A 1 95 ? 3.256 1.813 -29.724 1.00 88.44 95 ASP A O 1
ATOM 751 N N . TYR A 1 96 ? 5.290 2.586 -29.159 1.00 93.94 96 TYR A N 1
ATOM 752 C CA . TYR A 1 96 ? 4.938 4.002 -29.296 1.00 93.94 96 TYR A CA 1
ATOM 753 C C . TYR A 1 96 ? 5.705 4.750 -30.384 1.00 93.94 96 TYR A C 1
ATOM 755 O O . TYR A 1 96 ? 5.104 5.555 -31.100 1.00 93.94 96 TYR A O 1
ATOM 763 N N . ILE A 1 97 ? 7.011 4.525 -30.527 1.00 96.00 97 ILE A N 1
ATOM 764 C CA . ILE A 1 97 ? 7.838 5.304 -31.464 1.00 96.00 97 ILE A CA 1
ATOM 765 C C . ILE A 1 97 ? 7.640 4.809 -32.903 1.00 96.00 97 ILE A C 1
ATOM 767 O O . ILE A 1 97 ? 7.295 5.595 -33.790 1.00 96.00 97 ILE A O 1
ATOM 771 N N . ASP A 1 98 ? 7.762 3.499 -33.125 1.00 93.62 98 ASP A N 1
ATOM 772 C CA . ASP A 1 98 ? 7.588 2.848 -34.430 1.00 93.62 98 ASP A CA 1
ATOM 773 C C . ASP A 1 98 ? 6.138 2.923 -34.925 1.00 93.62 98 ASP A C 1
ATOM 775 O O . ASP A 1 98 ? 5.879 2.995 -36.130 1.00 93.62 98 ASP A O 1
ATOM 779 N N . THR A 1 99 ? 5.174 2.957 -33.998 1.00 91.69 99 THR A N 1
ATOM 780 C CA . THR A 1 99 ? 3.746 3.126 -34.310 1.00 91.69 99 THR A CA 1
ATOM 781 C C . THR A 1 99 ? 3.371 4.576 -34.632 1.00 91.69 99 THR A C 1
ATOM 783 O O . THR A 1 99 ? 2.252 4.835 -35.079 1.00 91.69 99 THR A O 1
ATOM 786 N N . GLY A 1 100 ? 4.292 5.530 -34.442 1.00 92.44 100 GLY A N 1
ATOM 787 C CA . GLY A 1 100 ? 4.072 6.959 -34.678 1.00 92.44 100 GLY A CA 1
ATOM 788 C C . GLY A 1 100 ? 3.214 7.647 -33.613 1.00 92.44 100 GLY A C 1
ATOM 789 O O . GLY A 1 100 ? 2.757 8.769 -33.836 1.00 92.44 100 GLY A O 1
ATOM 790 N N . LYS A 1 101 ? 2.984 6.991 -32.471 1.00 92.31 101 LYS A N 1
ATOM 791 C CA . LYS A 1 101 ? 2.256 7.540 -31.320 1.00 92.31 101 LYS A CA 1
ATOM 792 C C . LYS A 1 101 ? 3.118 8.513 -30.511 1.00 92.31 101 LYS A C 1
ATOM 794 O O . LYS A 1 101 ? 2.624 9.546 -30.061 1.00 92.31 101 LYS A O 1
ATOM 799 N N . ALA A 1 102 ? 4.405 8.220 -30.369 1.00 97.38 102 ALA A N 1
ATOM 800 C CA . ALA A 1 102 ? 5.372 9.084 -29.710 1.00 97.38 102 ALA A CA 1
ATOM 801 C C . ALA A 1 102 ? 6.612 9.324 -30.583 1.00 97.38 102 ALA A C 1
ATOM 803 O O . ALA A 1 102 ? 6.881 8.593 -31.533 1.00 97.38 102 ALA A O 1
ATOM 804 N N . LYS A 1 103 ? 7.372 10.363 -30.248 1.00 97.50 103 LYS A N 1
ATOM 805 C CA . LYS A 1 103 ? 8.721 10.621 -30.768 1.00 97.50 103 LYS A CA 1
ATOM 806 C C . LYS A 1 103 ? 9.666 10.926 -29.618 1.00 97.50 103 LYS A C 1
ATOM 808 O O . LYS A 1 103 ? 9.223 11.487 -28.617 1.00 97.50 103 LYS A O 1
ATOM 813 N N . LEU A 1 104 ? 10.943 10.590 -29.762 1.00 97.69 104 LEU A N 1
ATOM 814 C CA . LEU A 1 104 ? 11.952 10.769 -28.715 1.00 97.69 104 LEU A CA 1
ATOM 815 C C . LEU A 1 104 ? 12.992 11.819 -29.121 1.00 97.69 104 LEU A C 1
ATOM 817 O O . LEU A 1 104 ? 13.578 11.731 -30.197 1.00 97.69 104 LEU A O 1
ATOM 821 N N . TYR A 1 105 ? 13.249 12.782 -28.239 1.00 97.50 105 TYR A N 1
ATOM 822 C CA . TYR A 1 105 ? 14.467 13.590 -28.229 1.00 97.50 105 TYR A CA 1
ATOM 823 C C . TYR A 1 105 ? 15.412 13.058 -27.160 1.00 97.50 105 TYR A C 1
ATOM 825 O O . TYR A 1 105 ? 14.984 12.795 -26.039 1.00 97.50 105 TYR A O 1
ATOM 833 N N . PHE A 1 106 ? 16.699 12.984 -27.487 1.00 97.69 106 PHE A N 1
ATOM 834 C CA . PHE A 1 106 ? 17.764 12.751 -26.519 1.00 97.69 106 PHE A CA 1
ATOM 835 C C . PHE A 1 106 ? 18.533 14.052 -26.283 1.00 97.69 106 PHE A C 1
ATOM 837 O O . PHE A 1 106 ? 19.203 14.543 -27.178 1.00 97.69 106 PHE A O 1
ATOM 844 N N . VAL A 1 107 ? 18.430 14.649 -25.106 1.00 97.38 107 VAL A N 1
ATOM 845 C CA . VAL A 1 107 ? 19.116 15.889 -24.734 1.00 97.38 107 VAL A CA 1
ATOM 846 C C . VAL A 1 107 ? 20.301 15.531 -23.852 1.00 97.38 107 VAL A C 1
ATOM 848 O O . VAL A 1 107 ? 20.130 15.103 -22.711 1.00 97.38 107 VAL A O 1
ATOM 851 N N . ASP A 1 108 ? 21.517 15.695 -24.367 1.00 94.56 108 ASP A N 1
ATOM 852 C CA . ASP A 1 108 ? 22.708 15.319 -23.608 1.00 94.56 108 ASP A CA 1
ATOM 853 C C . ASP A 1 108 ? 22.818 16.162 -22.333 1.00 94.56 108 ASP A C 1
ATOM 855 O O . ASP A 1 108 ? 22.808 17.397 -22.365 1.00 94.56 108 ASP A O 1
ATOM 859 N N . PHE A 1 109 ? 22.985 15.484 -21.204 1.00 96.25 109 PHE A N 1
ATOM 860 C CA . PHE A 1 109 ? 23.278 16.091 -19.914 1.00 96.25 109 PHE A CA 1
ATOM 861 C C . PHE A 1 109 ? 24.539 15.451 -19.313 1.00 96.25 109 PHE A C 1
ATOM 863 O O . PHE A 1 109 ? 24.465 14.791 -18.279 1.00 96.25 109 PHE A O 1
ATOM 870 N N . PRO A 1 110 ? 25.715 15.587 -19.958 1.00 94.56 110 PRO A N 1
ATOM 871 C CA . PRO A 1 110 ? 26.935 14.969 -19.461 1.00 94.56 110 PRO A CA 1
ATOM 872 C C . PRO A 1 110 ? 27.390 15.637 -18.160 1.00 94.56 110 PRO A C 1
ATOM 874 O O . PRO A 1 110 ? 27.555 16.858 -18.118 1.00 94.56 110 PRO A O 1
ATOM 877 N N . PHE A 1 111 ? 27.639 14.865 -17.104 1.00 90.81 111 PHE A N 1
ATOM 878 C CA . PHE A 1 111 ? 28.176 15.376 -15.829 1.00 90.81 111 PHE A CA 1
ATOM 879 C C . PHE A 1 111 ? 29.136 14.405 -15.123 1.00 90.81 111 PHE A C 1
ATOM 881 O O . PHE A 1 111 ? 29.740 14.766 -14.108 1.00 90.81 111 PHE A O 1
ATOM 888 N N . LEU A 1 112 ? 29.303 13.186 -15.648 1.00 90.31 112 LEU A N 1
ATOM 889 C CA . LEU A 1 112 ? 30.092 12.125 -15.012 1.00 90.31 112 LEU A CA 1
ATOM 890 C C . LEU A 1 112 ? 31.590 12.164 -15.358 1.00 90.31 112 LEU A C 1
ATOM 892 O O . LEU A 1 112 ? 32.394 11.495 -14.704 1.00 90.31 112 LEU A O 1
ATOM 896 N N . GLY A 1 113 ? 31.999 12.986 -16.325 1.00 90.88 113 GLY A N 1
ATOM 897 C CA . GLY A 1 113 ? 33.400 13.304 -16.596 1.00 90.88 113 GLY A CA 1
ATOM 898 C C . GLY A 1 113 ? 33.701 13.529 -18.073 1.00 90.88 113 GLY A C 1
ATOM 899 O O . GLY A 1 113 ? 32.794 13.648 -18.890 1.00 90.88 113 GLY A O 1
ATOM 900 N N . GLN A 1 114 ? 34.994 13.576 -18.402 1.00 92.50 114 GLN A N 1
ATOM 901 C CA . GLN A 1 114 ? 35.475 13.917 -19.744 1.00 92.50 114 GLN A CA 1
ATOM 902 C C . GLN A 1 114 ? 34.981 12.934 -20.811 1.00 92.50 114 GLN A C 1
ATOM 904 O O . GLN A 1 114 ? 34.655 13.348 -21.917 1.00 92.50 114 GLN A O 1
ATOM 909 N N . ASP A 1 115 ? 34.883 11.649 -20.479 1.00 94.69 115 ASP A N 1
ATOM 910 C CA . ASP A 1 115 ? 34.385 10.633 -21.409 1.00 94.69 115 ASP A CA 1
ATOM 911 C C . ASP A 1 115 ? 32.893 10.854 -21.753 1.00 94.69 115 ASP A C 1
ATOM 913 O O . ASP A 1 115 ? 32.469 10.537 -22.863 1.00 94.69 115 ASP A O 1
ATOM 917 N N . SER A 1 116 ? 32.108 11.496 -20.872 1.00 96.75 116 SER A N 1
ATOM 918 C CA . SER A 1 116 ? 30.715 11.888 -21.147 1.00 96.75 116 SER A CA 1
ATOM 919 C C . SER A 1 116 ? 30.654 13.019 -22.170 1.00 96.75 116 SER A C 1
ATOM 921 O O . SER A 1 116 ? 29.862 12.961 -23.109 1.00 96.75 116 SER A O 1
ATOM 923 N N . ASP A 1 117 ? 31.511 14.032 -22.005 1.00 95.69 117 ASP A N 1
ATOM 924 C CA . ASP A 1 117 ? 31.640 15.140 -22.957 1.00 95.69 117 ASP A CA 1
ATOM 925 C C . ASP A 1 117 ? 32.117 14.638 -24.327 1.00 95.69 117 ASP A C 1
ATOM 927 O O . ASP A 1 117 ? 31.556 15.007 -25.361 1.00 95.69 117 ASP A O 1
ATOM 931 N N . ASN A 1 118 ? 33.113 13.746 -24.332 1.00 96.56 118 ASN A N 1
ATOM 932 C CA . ASN A 1 118 ? 33.651 13.150 -25.551 1.00 96.56 118 ASN A CA 1
ATOM 933 C C . ASN A 1 118 ? 32.578 12.338 -26.290 1.00 96.56 118 ASN A C 1
ATOM 935 O O . ASN A 1 118 ? 32.418 12.503 -27.500 1.00 96.56 118 ASN A O 1
ATOM 939 N N . ALA A 1 119 ? 31.831 11.484 -25.579 1.00 98.00 119 ALA A N 1
ATOM 940 C CA . ALA A 1 119 ? 30.771 10.662 -26.158 1.00 98.00 119 ALA A CA 1
ATOM 941 C C . ALA A 1 119 ? 29.636 11.514 -26.748 1.00 98.00 119 ALA A C 1
ATOM 943 O O . ALA A 1 119 ? 29.207 11.260 -27.876 1.00 98.00 119 ALA A O 1
ATOM 944 N N . ALA A 1 120 ? 29.206 12.564 -26.038 1.00 98.06 120 ALA A N 1
ATOM 945 C CA . ALA A 1 120 ? 28.197 13.500 -26.531 1.00 98.06 120 ALA A CA 1
ATOM 946 C C . ALA A 1 120 ? 28.680 14.238 -27.796 1.00 98.06 120 ALA A C 1
ATOM 948 O O . ALA A 1 120 ? 27.994 14.218 -28.818 1.00 98.06 120 ALA A O 1
ATOM 949 N N . ASN A 1 121 ? 29.898 14.796 -27.796 1.00 97.88 121 ASN A N 1
ATOM 950 C CA . ASN A 1 121 ? 30.491 15.431 -28.983 1.00 97.88 121 ASN A CA 1
ATOM 951 C C . ASN A 1 121 ? 30.603 14.452 -30.170 1.00 97.88 121 ASN A C 1
ATOM 953 O O . ASN A 1 121 ? 30.241 14.785 -31.300 1.00 97.88 121 ASN A O 1
ATOM 957 N N . ALA A 1 122 ? 31.049 13.222 -29.912 1.00 98.25 122 ALA A N 1
ATOM 958 C CA . ALA A 1 122 ? 31.183 12.177 -30.921 1.00 98.25 122 ALA A CA 1
ATOM 959 C C . ALA A 1 122 ? 29.838 11.750 -31.529 1.00 98.25 122 ALA A C 1
ATOM 961 O O . ALA A 1 122 ? 29.770 11.507 -32.735 1.00 98.25 122 ALA A O 1
ATOM 962 N N . SER A 1 123 ? 28.761 11.719 -30.737 1.00 98.25 123 SER A N 1
ATOM 963 C CA . SER A 1 123 ? 27.416 11.426 -31.246 1.00 98.25 123 SER A CA 1
ATOM 964 C C . SER A 1 123 ? 26.973 12.441 -32.309 1.00 98.25 123 SER A C 1
ATOM 966 O O . SER A 1 123 ? 26.440 12.059 -33.352 1.00 98.25 123 SER A O 1
ATOM 968 N N . TYR A 1 124 ? 27.325 13.719 -32.143 1.00 98.25 124 TYR A N 1
ATOM 969 C CA . TYR A 1 124 ? 27.060 14.758 -33.141 1.00 98.25 124 TYR A CA 1
ATOM 970 C C . TYR A 1 124 ? 28.008 14.729 -34.344 1.00 98.25 124 TYR A C 1
ATOM 972 O O . TYR A 1 124 ? 27.621 15.095 -35.454 1.00 98.25 124 TYR A O 1
ATOM 980 N N . CYS A 1 125 ? 29.230 14.223 -34.182 1.00 98.19 125 CYS A N 1
ATOM 981 C CA . CYS A 1 125 ? 30.092 13.922 -35.328 1.00 98.19 125 CYS A CA 1
ATOM 982 C C . CYS A 1 125 ? 29.535 12.781 -36.197 1.00 98.19 125 CYS A C 1
ATOM 984 O O . CYS A 1 125 ? 29.790 12.743 -37.404 1.00 98.19 125 CYS A O 1
ATOM 986 N N . ALA A 1 126 ? 28.765 11.859 -35.612 1.00 98.25 126 ALA A N 1
ATOM 987 C CA . ALA A 1 126 ? 28.000 10.870 -36.368 1.00 98.25 126 ALA A CA 1
ATOM 988 C C . ALA A 1 126 ? 26.713 11.465 -36.970 1.00 98.25 126 ALA A C 1
ATOM 990 O O . ALA A 1 126 ? 26.347 11.110 -38.094 1.00 98.25 126 ALA A O 1
ATOM 991 N N . ASP A 1 127 ? 26.068 12.408 -36.275 1.00 97.62 127 ASP A N 1
ATOM 992 C CA . ASP A 1 127 ? 24.925 13.190 -36.777 1.00 97.62 127 ASP A CA 1
ATOM 993 C C . ASP A 1 127 ? 25.272 13.991 -38.043 1.00 97.62 127 ASP A C 1
ATOM 995 O O . ASP A 1 127 ? 24.510 13.982 -39.007 1.00 97.62 127 ASP A O 1
ATOM 999 N N . ASP A 1 128 ? 26.478 14.569 -38.122 1.00 97.50 128 ASP A N 1
ATOM 1000 C CA . ASP A 1 128 ? 26.996 15.227 -39.339 1.00 97.50 128 ASP A CA 1
ATOM 1001 C C . ASP A 1 128 ? 26.975 14.306 -40.582 1.00 97.50 128 ASP A C 1
ATOM 1003 O O . ASP A 1 128 ? 27.009 14.778 -41.722 1.00 97.50 128 ASP A O 1
ATOM 1007 N N . GLN A 1 129 ? 26.931 12.987 -40.374 1.00 97.44 129 GLN A N 1
ATOM 1008 C CA . GLN A 1 129 ? 26.869 11.956 -41.411 1.00 97.44 129 GLN A CA 1
ATOM 1009 C C . GLN A 1 129 ? 25.515 11.223 -41.447 1.00 97.44 129 GLN A C 1
ATOM 1011 O O . GLN A 1 129 ? 25.377 10.222 -42.155 1.00 97.44 129 GLN A O 1
ATOM 1016 N N . GLY A 1 130 ? 24.519 11.712 -40.701 1.00 95.88 130 GLY A N 1
ATOM 1017 C CA . GLY A 1 130 ? 23.159 11.176 -40.644 1.00 95.88 130 GLY A CA 1
ATOM 1018 C C . GLY A 1 130 ? 23.021 9.855 -39.887 1.00 95.88 130 GLY A C 1
ATOM 1019 O O . GLY A 1 130 ? 22.073 9.125 -40.154 1.00 95.88 130 GLY A O 1
ATOM 1020 N N . LYS A 1 131 ? 23.964 9.528 -38.992 1.00 97.12 131 LYS A N 1
ATOM 1021 C CA . LYS A 1 131 ? 24.005 8.262 -38.235 1.00 97.12 131 LYS A CA 1
ATOM 1022 C C . LYS A 1 131 ? 23.963 8.467 -36.716 1.00 97.12 131 LYS A C 1
ATOM 1024 O O . LYS A 1 131 ? 24.644 7.762 -35.970 1.00 97.12 131 LYS A O 1
ATOM 1029 N N . PHE A 1 132 ? 23.220 9.476 -36.256 1.00 97.94 132 PHE A N 1
ATOM 1030 C CA . PHE A 1 132 ? 23.127 9.789 -34.828 1.00 97.94 132 PHE A CA 1
ATOM 1031 C C . PHE A 1 132 ? 22.617 8.590 -34.017 1.00 97.94 132 PHE A C 1
ATOM 1033 O O . PHE A 1 132 ? 23.298 8.157 -33.094 1.00 97.94 132 PHE A O 1
ATOM 1040 N N . TRP A 1 133 ? 21.461 8.018 -34.381 1.00 96.75 133 TRP A N 1
ATOM 1041 C CA . TRP A 1 133 ? 20.823 6.948 -33.603 1.00 96.75 133 TRP A CA 1
ATOM 1042 C C . TRP A 1 133 ? 21.623 5.644 -33.612 1.00 96.75 133 TRP A C 1
ATOM 1044 O O . TRP A 1 133 ? 21.731 4.981 -32.583 1.00 96.75 133 TRP A O 1
ATOM 1054 N N . GLU A 1 134 ? 22.261 5.289 -34.727 1.00 97.62 134 GLU A N 1
ATOM 1055 C CA . GLU A 1 134 ? 23.150 4.128 -34.791 1.00 97.62 134 GLU A CA 1
ATOM 1056 C C . GLU A 1 134 ? 24.369 4.299 -33.881 1.00 97.62 134 GLU A C 1
ATOM 1058 O O . GLU A 1 134 ? 24.789 3.346 -33.223 1.00 97.62 134 GLU A O 1
ATOM 1063 N N . TYR A 1 135 ? 24.920 5.513 -33.818 1.00 98.31 135 TYR A N 1
ATOM 1064 C CA . TYR A 1 135 ? 26.048 5.823 -32.947 1.00 98.31 135 TYR A CA 1
ATOM 1065 C C . TYR A 1 135 ? 25.634 5.910 -31.472 1.00 98.31 135 TYR A C 1
ATOM 1067 O O . TYR A 1 135 ? 26.308 5.341 -30.619 1.00 98.31 135 TYR A O 1
ATOM 1075 N N . HIS A 1 136 ? 24.494 6.532 -31.171 1.00 97.94 136 HIS A N 1
ATOM 1076 C CA . HIS A 1 136 ? 23.868 6.552 -29.846 1.00 97.94 136 HIS A CA 1
ATOM 1077 C C . HIS A 1 136 ? 23.655 5.128 -29.308 1.00 97.94 136 HIS A C 1
ATOM 1079 O O . HIS A 1 136 ? 24.059 4.812 -28.188 1.00 97.94 136 HIS A O 1
ATOM 1085 N N . ASN A 1 137 ? 23.103 4.235 -30.136 1.00 96.44 137 ASN A N 1
ATOM 1086 C CA . ASN A 1 137 ? 22.893 2.836 -29.775 1.00 96.44 137 ASN A CA 1
ATOM 1087 C C . ASN A 1 137 ? 24.220 2.104 -29.527 1.00 96.44 137 ASN A C 1
ATOM 1089 O O . ASN A 1 137 ? 24.322 1.300 -28.598 1.00 96.44 137 ASN A O 1
ATOM 1093 N N . ALA A 1 138 ? 25.250 2.382 -30.332 1.00 97.06 138 ALA A N 1
ATOM 1094 C CA . ALA A 1 138 ? 26.577 1.806 -30.138 1.00 97.06 138 ALA A CA 1
ATOM 1095 C C . ALA A 1 138 ? 27.236 2.280 -28.835 1.00 97.06 138 ALA A C 1
ATOM 1097 O O . ALA A 1 138 ? 27.862 1.462 -28.163 1.00 97.06 138 ALA A O 1
ATOM 1098 N N . LEU A 1 139 ? 27.063 3.548 -28.449 1.00 98.00 139 LEU A N 1
ATOM 1099 C CA . LEU A 1 139 ? 27.574 4.077 -27.183 1.00 98.00 139 LEU A CA 1
ATOM 1100 C C . LEU A 1 139 ? 26.956 3.355 -25.982 1.00 98.00 139 LEU A C 1
ATOM 1102 O O . LEU A 1 139 ? 27.701 2.860 -25.142 1.00 98.00 139 LEU A O 1
ATOM 1106 N N . TYR A 1 140 ? 25.627 3.222 -25.921 1.00 97.19 140 TYR A N 1
ATOM 1107 C CA . TYR A 1 140 ? 24.986 2.507 -24.811 1.00 97.19 140 TYR A CA 1
ATOM 1108 C C . TYR A 1 140 ? 25.263 1.002 -24.825 1.00 97.19 140 TYR A C 1
ATOM 1110 O O . TYR A 1 140 ? 25.493 0.420 -23.773 1.00 97.19 140 TYR A O 1
ATOM 1118 N N . SER A 1 141 ? 25.325 0.369 -26.000 1.00 94.50 141 SER A N 1
ATOM 1119 C CA . SER A 1 141 ? 25.612 -1.074 -26.103 1.00 94.50 141 SER A CA 1
ATOM 1120 C C . SER A 1 141 ? 27.050 -1.445 -25.718 1.00 94.50 141 SER A C 1
ATOM 1122 O O . SER A 1 141 ? 27.345 -2.622 -25.520 1.00 94.50 141 SER A O 1
ATOM 1124 N N . ASN A 1 142 ? 27.955 -0.464 -25.668 1.00 94.00 142 ASN A N 1
ATOM 1125 C CA . ASN A 1 142 ? 29.360 -0.642 -25.302 1.00 94.00 142 ASN A CA 1
ATOM 1126 C C . ASN A 1 142 ? 29.745 0.204 -24.079 1.00 94.00 142 ASN A C 1
ATOM 1128 O O . ASN A 1 142 ? 30.937 0.446 -23.872 1.00 94.00 142 ASN A O 1
ATOM 1132 N N . GLN A 1 143 ? 28.764 0.664 -23.289 1.00 95.88 143 GLN A N 1
ATOM 1133 C CA . GLN A 1 143 ? 29.035 1.462 -22.098 1.00 95.88 143 GLN A CA 1
ATOM 1134 C C . GLN A 1 143 ? 29.936 0.668 -21.138 1.00 95.88 143 GLN A C 1
ATOM 1136 O O . GLN A 1 143 ? 29.709 -0.504 -20.844 1.00 95.88 143 GLN A O 1
ATOM 1141 N N . GLY A 1 144 ? 31.003 1.312 -20.672 1.00 91.81 144 GLY A N 1
ATOM 1142 C CA . GLY A 1 144 ? 31.880 0.815 -19.616 1.00 91.81 144 GLY A CA 1
ATOM 1143 C C . GLY A 1 144 ? 31.772 1.670 -18.354 1.00 91.81 144 GLY A C 1
ATOM 1144 O O . GLY A 1 144 ? 30.915 2.548 -18.243 1.00 91.81 144 GLY A O 1
ATOM 1145 N N . GLY A 1 145 ? 32.667 1.449 -17.389 1.00 89.06 145 GLY A N 1
ATOM 1146 C CA . GLY A 1 145 ? 32.686 2.248 -16.166 1.00 89.06 145 GLY A CA 1
ATOM 1147 C C . GLY A 1 145 ? 33.005 3.728 -16.414 1.00 89.06 145 GLY A C 1
ATOM 1148 O O . GLY A 1 145 ? 33.609 4.114 -17.417 1.00 89.06 145 GLY A O 1
ATOM 1149 N N . ILE A 1 146 ? 32.608 4.571 -15.460 1.00 91.56 146 ILE A N 1
ATOM 1150 C CA . ILE A 1 146 ? 32.777 6.028 -15.529 1.00 91.56 146 ILE A CA 1
ATOM 1151 C C . ILE A 1 146 ? 34.270 6.400 -15.616 1.00 91.56 146 ILE A C 1
ATOM 1153 O O . ILE A 1 146 ? 35.039 6.140 -14.691 1.00 91.56 146 ILE A O 1
ATOM 1157 N N . ASN A 1 147 ? 34.653 7.071 -16.705 1.00 90.81 147 ASN A N 1
ATOM 1158 C CA . ASN A 1 147 ? 36.008 7.484 -17.089 1.00 90.81 147 ASN A CA 1
ATOM 1159 C C . ASN A 1 147 ? 37.036 6.337 -17.085 1.00 90.81 147 ASN A C 1
ATOM 1161 O O . ASN A 1 147 ? 38.206 6.540 -16.748 1.00 90.81 147 ASN A O 1
ATOM 1165 N N . GLU A 1 148 ? 36.609 5.126 -17.447 1.00 91.31 148 GLU A N 1
ATOM 1166 C CA . GLU A 1 148 ? 37.502 3.970 -17.606 1.00 91.31 148 GLU A CA 1
ATOM 1167 C C . GLU A 1 148 ? 38.132 3.881 -19.011 1.00 91.31 148 GLU A C 1
ATOM 1169 O O . GLU A 1 148 ? 38.857 2.928 -19.300 1.00 91.31 148 GLU A O 1
ATOM 1174 N N . GLY A 1 149 ? 37.902 4.875 -19.880 1.00 87.00 149 GLY A N 1
ATOM 1175 C CA . GLY A 1 149 ? 38.514 4.977 -21.208 1.00 87.00 149 GLY A CA 1
ATOM 1176 C C . GLY A 1 149 ? 37.771 4.232 -22.319 1.00 87.00 149 GLY A C 1
ATOM 1177 O O . GLY A 1 149 ? 38.227 4.228 -23.460 1.00 87.00 149 GLY A O 1
ATOM 1178 N N . TRP A 1 150 ? 36.615 3.627 -22.028 1.00 93.75 150 TRP A N 1
ATOM 1179 C CA . TRP A 1 150 ? 35.761 3.005 -23.052 1.00 93.75 150 TRP A CA 1
ATOM 1180 C C . TRP A 1 150 ? 35.177 4.036 -24.034 1.00 93.75 150 TRP A C 1
ATOM 1182 O O . TRP A 1 150 ? 34.862 3.688 -25.169 1.00 93.75 150 TRP A O 1
ATOM 1192 N N . ALA A 1 151 ? 35.072 5.299 -23.606 1.00 95.12 151 ALA A N 1
ATOM 1193 C CA . ALA A 1 151 ? 34.643 6.444 -24.405 1.00 95.12 151 ALA A CA 1
ATOM 1194 C C . ALA A 1 151 ? 35.757 7.502 -24.540 1.00 95.12 151 ALA A C 1
ATOM 1196 O O . ALA A 1 151 ? 35.490 8.699 -24.679 1.00 95.12 151 ALA A O 1
ATOM 1197 N N . ASP A 1 152 ? 37.023 7.068 -24.541 1.00 94.19 152 ASP A N 1
ATOM 1198 C CA . ASP A 1 152 ? 38.115 7.942 -24.964 1.00 94.19 152 ASP A CA 1
ATOM 1199 C C . ASP A 1 152 ? 38.039 8.231 -26.477 1.00 94.19 152 ASP A C 1
ATOM 1201 O O . ASP A 1 152 ? 37.386 7.527 -27.251 1.00 94.19 152 ASP A O 1
ATOM 1205 N N . VAL A 1 153 ? 38.735 9.276 -26.933 1.00 94.69 153 VAL A N 1
ATOM 1206 C CA . VAL A 1 153 ? 38.690 9.710 -28.340 1.00 94.69 153 VAL A CA 1
ATOM 1207 C C . VAL A 1 153 ? 39.075 8.591 -29.322 1.00 94.69 153 VAL A C 1
ATOM 1209 O O . VAL A 1 153 ? 38.528 8.537 -30.421 1.00 94.69 153 VAL A O 1
ATOM 1212 N N . ASN A 1 154 ? 39.985 7.678 -28.970 1.00 94.81 154 ASN A N 1
ATOM 1213 C CA . ASN A 1 154 ? 40.360 6.581 -29.867 1.00 94.81 154 ASN A CA 1
ATOM 1214 C C . ASN A 1 154 ? 39.280 5.496 -29.917 1.00 94.81 154 ASN A C 1
ATOM 1216 O O . ASN A 1 154 ? 38.993 4.989 -31.003 1.00 94.81 154 ASN A O 1
ATOM 1220 N N . ALA A 1 155 ? 38.677 5.159 -28.777 1.00 95.88 155 ALA A N 1
ATOM 1221 C CA . ALA A 1 155 ? 37.566 4.217 -28.699 1.00 95.88 155 ALA A CA 1
ATOM 1222 C C . ALA A 1 155 ? 36.346 4.730 -29.483 1.00 95.88 155 ALA A C 1
ATOM 1224 O O . ALA A 1 155 ? 35.783 4.002 -30.298 1.00 95.88 155 ALA A O 1
ATOM 1225 N N . LEU A 1 156 ? 36.025 6.021 -29.358 1.00 97.94 156 LEU A N 1
ATOM 1226 C CA . LEU A 1 156 ? 34.954 6.672 -30.120 1.00 97.94 156 LEU A CA 1
ATOM 1227 C C . LEU A 1 156 ? 35.208 6.617 -31.639 1.00 97.94 156 LEU A C 1
ATOM 1229 O O . LEU A 1 156 ? 34.328 6.263 -32.424 1.00 97.94 156 LEU A O 1
ATOM 1233 N N . LYS A 1 157 ? 36.445 6.866 -32.084 1.00 97.94 157 LYS A N 1
ATOM 1234 C CA . LYS A 1 157 ? 36.819 6.697 -33.503 1.00 97.94 157 LYS A CA 1
ATOM 1235 C C . LYS A 1 157 ? 36.687 5.249 -33.979 1.00 97.94 157 LYS A C 1
ATOM 1237 O O . LYS A 1 157 ? 36.361 5.023 -35.145 1.00 97.94 157 LYS A O 1
ATOM 1242 N N . GLN A 1 158 ? 36.926 4.274 -33.100 1.00 96.81 158 GLN A N 1
ATOM 1243 C CA . GLN A 1 158 ? 36.733 2.863 -33.424 1.00 96.81 158 GLN A CA 1
ATOM 1244 C C . GLN A 1 158 ? 35.247 2.529 -33.595 1.00 96.81 158 GLN A C 1
ATOM 1246 O O . GLN A 1 158 ? 34.899 1.915 -34.601 1.00 96.81 158 GLN A O 1
ATOM 1251 N N . PHE A 1 159 ? 34.364 3.014 -32.714 1.00 96.88 159 PHE A N 1
ATOM 1252 C CA . PHE A 1 159 ? 32.913 2.870 -32.898 1.00 96.88 159 PHE A CA 1
ATOM 1253 C C . PHE A 1 159 ? 32.453 3.469 -34.232 1.00 96.88 159 PHE A C 1
ATOM 1255 O O . PHE A 1 159 ? 31.661 2.859 -34.953 1.00 96.88 159 PHE A O 1
ATOM 1262 N N . ALA A 1 160 ? 33.009 4.622 -34.618 1.00 97.44 160 ALA A N 1
ATOM 1263 C CA . ALA A 1 160 ? 32.702 5.238 -35.903 1.00 97.44 160 ALA A CA 1
ATOM 1264 C C . ALA A 1 160 ? 33.153 4.371 -37.094 1.00 97.44 160 ALA A C 1
ATOM 1266 O O . ALA A 1 160 ? 32.423 4.217 -38.079 1.00 97.44 160 ALA A O 1
ATOM 1267 N N . ALA A 1 161 ? 34.343 3.774 -37.005 1.00 96.75 161 ALA A N 1
ATOM 1268 C CA . ALA A 1 161 ? 34.847 2.855 -38.019 1.00 96.75 161 ALA A CA 1
ATOM 1269 C C . ALA A 1 161 ? 33.975 1.591 -38.135 1.00 96.75 161 ALA A C 1
ATOM 1271 O O . ALA A 1 161 ? 33.648 1.178 -39.250 1.00 96.75 161 ALA A O 1
ATOM 1272 N N . ASP A 1 162 ? 33.553 1.019 -37.006 1.00 95.88 162 ASP A N 1
ATOM 1273 C CA . ASP A 1 162 ? 32.737 -0.200 -36.951 1.00 95.88 162 ASP A CA 1
ATOM 1274 C C . ASP A 1 162 ? 31.332 0.018 -37.536 1.00 95.88 162 ASP A C 1
ATOM 1276 O O . ASP A 1 162 ? 30.792 -0.851 -38.225 1.00 95.88 162 ASP A O 1
ATOM 1280 N N . LEU A 1 163 ? 30.772 1.216 -37.353 1.00 96.00 163 LEU A N 1
ATOM 1281 C CA . LEU A 1 163 ? 29.502 1.644 -37.949 1.00 96.00 163 LEU A CA 1
ATOM 1282 C C . LEU A 1 163 ? 29.631 2.097 -39.417 1.00 96.00 163 LEU A C 1
ATOM 1284 O O . LEU A 1 163 ? 28.639 2.489 -40.047 1.00 96.00 163 LEU A O 1
ATOM 1288 N N . GLY A 1 164 ? 30.839 2.057 -39.987 1.00 96.62 164 GLY A N 1
ATOM 1289 C CA . GLY A 1 164 ? 31.108 2.433 -41.374 1.00 96.62 164 GLY A CA 1
ATOM 1290 C C . GLY A 1 164 ? 30.839 3.912 -41.660 1.00 96.62 164 GLY A C 1
ATOM 1291 O O . GLY A 1 164 ? 30.229 4.234 -42.684 1.00 96.62 164 GLY A O 1
ATOM 1292 N N . LEU A 1 165 ? 31.207 4.801 -40.736 1.00 97.50 165 LEU A N 1
ATOM 1293 C CA . LEU A 1 165 ? 31.266 6.246 -40.974 1.00 97.50 165 LEU A CA 1
ATOM 1294 C C . LEU A 1 165 ? 32.518 6.614 -41.790 1.00 97.50 165 LEU A C 1
ATOM 1296 O O . LEU A 1 165 ? 33.496 5.863 -41.841 1.00 97.50 165 LEU A O 1
ATOM 1300 N N . ASP A 1 166 ? 32.514 7.791 -42.417 1.00 97.88 166 ASP A N 1
ATOM 1301 C CA . ASP A 1 166 ? 33.733 8.402 -42.946 1.00 97.88 166 ASP A CA 1
ATOM 1302 C C . ASP A 1 166 ? 34.644 8.767 -41.772 1.00 97.88 166 ASP A C 1
ATOM 1304 O O . ASP A 1 166 ? 34.472 9.789 -41.102 1.00 97.88 166 ASP A O 1
ATOM 1308 N N . THR A 1 167 ? 35.622 7.898 -41.522 1.00 96.25 167 THR A N 1
ATOM 1309 C CA . THR A 1 167 ? 36.568 8.050 -40.418 1.00 96.25 167 THR A CA 1
ATOM 1310 C C . THR A 1 167 ? 37.425 9.305 -40.550 1.00 96.25 167 THR A C 1
ATOM 1312 O O . THR A 1 167 ? 37.863 9.830 -39.538 1.00 96.25 167 THR A O 1
ATOM 1315 N N . ALA A 1 168 ? 37.686 9.820 -41.758 1.00 97.31 168 ALA A N 1
ATOM 1316 C CA . ALA A 1 168 ? 38.503 11.025 -41.897 1.00 97.31 168 ALA A CA 1
ATOM 1317 C C . ALA A 1 168 ? 37.727 12.258 -41.417 1.00 97.31 168 ALA A C 1
ATOM 1319 O O . ALA A 1 168 ? 38.235 13.010 -40.586 1.00 97.31 168 ALA A O 1
ATOM 1320 N N . ALA A 1 169 ? 36.483 12.405 -41.879 1.00 97.00 169 ALA A N 1
ATOM 1321 C CA . ALA A 1 169 ? 35.597 13.488 -41.457 1.00 97.00 169 ALA A CA 1
ATOM 1322 C C . ALA A 1 169 ? 35.219 13.380 -39.970 1.00 97.00 169 ALA A C 1
ATOM 1324 O O . ALA A 1 169 ? 35.217 14.380 -39.253 1.00 97.00 169 ALA A O 1
ATOM 1325 N N . PHE A 1 170 ? 34.948 12.162 -39.488 1.00 98.44 170 PHE A N 1
ATOM 1326 C CA . PHE A 1 170 ? 34.639 11.919 -38.079 1.00 98.44 170 PHE A CA 1
ATOM 1327 C C . PHE A 1 170 ? 35.824 12.261 -37.170 1.00 98.44 170 PHE A C 1
ATOM 1329 O O . PHE A 1 170 ? 35.649 12.952 -36.170 1.00 98.44 170 PHE A O 1
ATOM 1336 N N . ASN A 1 171 ? 37.035 11.820 -37.534 1.00 97.88 171 ASN A N 1
ATOM 1337 C CA . ASN A 1 171 ? 38.235 12.085 -36.744 1.00 97.88 171 ASN A CA 1
ATOM 1338 C C . ASN A 1 171 ? 38.509 13.584 -36.629 1.00 97.88 171 ASN A C 1
ATOM 1340 O O . ASN A 1 171 ? 38.797 14.054 -35.537 1.00 97.88 171 ASN A O 1
ATOM 1344 N N . GLU A 1 172 ? 38.390 14.328 -37.732 1.00 97.88 172 GLU A N 1
ATOM 1345 C CA . GLU A 1 172 ? 38.551 15.784 -37.719 1.00 97.88 172 GLU A CA 1
ATOM 1346 C C . GLU A 1 172 ? 37.529 16.455 -36.791 1.00 97.88 172 GLU A C 1
ATOM 1348 O O . GLU A 1 172 ? 37.909 17.292 -35.979 1.00 97.88 172 GLU A O 1
ATOM 1353 N N . CYS A 1 173 ? 36.260 16.040 -36.862 1.00 98.19 173 CYS A N 1
ATOM 1354 C CA . CYS A 1 173 ? 35.186 16.573 -36.026 1.00 98.19 173 CYS A CA 1
ATOM 1355 C C . CYS A 1 173 ? 35.409 16.320 -34.527 1.00 98.19 173 CYS A C 1
ATOM 1357 O O . CYS A 1 173 ? 35.279 17.244 -33.715 1.00 98.19 173 CYS A O 1
ATOM 1359 N N . VAL A 1 174 ? 35.751 15.080 -34.159 1.00 97.12 174 VAL A N 1
ATOM 1360 C CA . VAL A 1 174 ? 35.923 14.702 -32.751 1.00 97.12 174 VAL A CA 1
ATOM 1361 C C . VAL A 1 174 ? 37.207 15.296 -32.171 1.00 97.12 174 VAL A C 1
ATOM 1363 O O . VAL A 1 174 ? 37.188 15.758 -31.039 1.00 97.12 174 VAL A O 1
ATOM 1366 N N . ASP A 1 175 ? 38.294 15.372 -32.953 1.00 96.44 175 ASP A N 1
ATOM 1367 C CA . ASP A 1 175 ? 39.574 15.949 -32.509 1.00 96.44 175 ASP A CA 1
ATOM 1368 C C . ASP A 1 175 ? 39.511 17.469 -32.315 1.00 96.44 175 ASP A C 1
ATOM 1370 O O . ASP A 1 175 ? 40.325 18.030 -31.580 1.00 96.44 175 ASP A O 1
ATOM 1374 N N . SER A 1 176 ? 38.579 18.147 -32.990 1.00 96.12 176 SER A N 1
ATOM 1375 C CA . SER A 1 176 ? 38.388 19.592 -32.859 1.00 96.12 176 SER A CA 1
ATOM 1376 C C . SER A 1 176 ? 37.331 19.989 -31.829 1.00 96.12 176 SER A C 1
ATOM 1378 O O . SER A 1 176 ? 37.044 21.181 -31.734 1.00 96.12 176 SER A O 1
ATOM 1380 N N . ASP A 1 177 ? 36.701 19.031 -31.137 1.00 95.25 177 ASP A N 1
ATOM 1381 C CA . ASP A 1 177 ? 35.547 19.273 -30.258 1.00 95.25 177 ASP A CA 1
ATOM 1382 C C . ASP A 1 177 ? 34.439 20.088 -30.950 1.00 95.25 177 ASP A C 1
ATOM 1384 O O . ASP A 1 177 ? 33.855 21.011 -30.375 1.00 95.25 177 ASP A O 1
ATOM 1388 N N . LYS A 1 178 ? 34.169 19.778 -32.229 1.00 97.69 178 LYS A N 1
ATOM 1389 C CA . LYS A 1 178 ? 33.336 20.613 -33.113 1.00 97.69 178 LYS A CA 1
ATOM 1390 C C . LYS A 1 178 ? 31.967 20.953 -32.510 1.00 97.69 178 LYS A C 1
ATOM 1392 O O . LYS A 1 178 ? 31.465 22.050 -32.743 1.00 97.69 178 LYS A O 1
ATOM 1397 N N . HIS A 1 179 ? 31.366 20.027 -31.762 1.00 97.19 179 HIS A N 1
ATOM 1398 C CA . HIS A 1 179 ? 30.016 20.156 -31.206 1.00 97.19 179 HIS A CA 1
ATOM 1399 C C . HIS A 1 179 ? 30.003 20.456 -29.706 1.00 97.19 179 HIS A C 1
ATOM 1401 O O . HIS A 1 179 ? 28.952 20.367 -29.075 1.00 97.19 179 HIS A O 1
ATOM 1407 N N . LYS A 1 180 ? 31.134 20.864 -29.120 1.00 93.75 180 LYS A N 1
ATOM 1408 C CA . LYS A 1 180 ? 31.210 21.211 -27.695 1.00 93.75 180 LYS A CA 1
ATOM 1409 C C . LYS A 1 180 ? 30.171 22.253 -27.273 1.00 93.75 180 LYS A C 1
ATOM 1411 O O . LYS A 1 180 ? 29.491 22.051 -26.273 1.00 93.75 180 LYS A O 1
ATOM 1416 N N . ASP A 1 181 ? 30.001 23.319 -28.052 1.00 92.12 181 ASP A N 1
ATOM 1417 C CA . ASP A 1 181 ? 29.035 24.376 -27.729 1.00 92.12 181 ASP A CA 1
ATOM 1418 C C . ASP A 1 181 ? 27.583 23.855 -27.751 1.00 92.12 181 ASP A C 1
ATOM 1420 O O . ASP A 1 181 ? 26.759 24.283 -26.946 1.00 92.12 181 ASP A O 1
ATOM 1424 N N . ARG A 1 182 ? 27.272 22.885 -28.628 1.00 95.06 182 ARG A N 1
ATOM 1425 C CA . ARG A 1 182 ? 25.966 22.197 -28.684 1.00 95.06 182 ARG A CA 1
ATOM 1426 C C . ARG A 1 182 ? 25.725 21.369 -27.421 1.00 95.06 182 ARG A C 1
ATOM 1428 O O . ARG A 1 182 ? 24.651 21.452 -26.832 1.00 95.06 182 ARG A O 1
ATOM 1435 N N . VAL A 1 183 ? 26.737 20.621 -26.981 1.00 95.88 183 VAL A N 1
ATOM 1436 C CA . VAL A 1 183 ? 26.687 19.810 -25.753 1.00 95.88 183 VAL A CA 1
ATOM 1437 C C . VAL A 1 183 ? 26.528 20.694 -24.512 1.00 95.88 183 VAL A C 1
ATOM 1439 O O . VAL A 1 183 ? 25.660 20.438 -23.678 1.00 95.88 183 VAL A O 1
ATOM 1442 N N . ASP A 1 184 ? 27.315 21.767 -24.403 1.00 90.56 184 ASP A N 1
ATOM 1443 C CA . ASP A 1 184 ? 27.225 22.708 -23.281 1.00 90.56 184 ASP A CA 1
ATOM 1444 C C . ASP A 1 184 ? 25.861 23.417 -23.243 1.00 90.56 184 ASP A C 1
ATOM 1446 O O . ASP A 1 184 ? 25.299 23.626 -22.165 1.00 90.56 184 ASP A O 1
ATOM 1450 N N . TYR A 1 185 ? 25.282 23.717 -24.409 1.00 92.44 185 TYR A N 1
ATOM 1451 C CA . TYR A 1 185 ? 23.933 24.265 -24.509 1.00 92.44 185 TYR A CA 1
ATOM 1452 C C . TYR A 1 185 ? 22.866 23.296 -23.982 1.00 92.44 185 TYR A C 1
ATOM 1454 O O . TYR A 1 185 ? 22.068 23.674 -23.125 1.00 92.44 185 TYR A O 1
ATOM 1462 N N . ASN A 1 186 ? 22.869 22.038 -24.431 1.00 94.00 186 ASN A N 1
ATOM 1463 C CA . ASN A 1 186 ? 21.909 21.023 -23.976 1.00 94.00 186 ASN A CA 1
ATOM 1464 C C . ASN A 1 186 ? 22.027 20.753 -22.467 1.00 94.00 186 ASN A C 1
ATOM 1466 O O . ASN A 1 186 ? 21.014 20.665 -21.766 1.00 94.00 186 ASN A O 1
ATOM 1470 N N . ARG A 1 187 ? 23.255 20.758 -21.931 1.00 92.62 187 ARG A N 1
ATOM 1471 C CA . ARG A 1 187 ? 23.507 20.709 -20.484 1.00 92.62 187 ARG A CA 1
ATOM 1472 C C . ARG A 1 187 ? 22.840 21.882 -19.753 1.00 92.62 187 ARG A C 1
ATOM 1474 O O . ARG A 1 187 ? 22.201 21.680 -18.721 1.00 92.62 187 ARG A O 1
ATOM 1481 N N . MET A 1 188 ? 22.949 23.107 -20.276 1.00 91.88 188 MET A N 1
ATOM 1482 C CA . MET A 1 188 ? 22.265 24.276 -19.704 1.00 91.88 188 MET A CA 1
ATOM 1483 C C . MET A 1 188 ? 20.739 24.155 -19.783 1.00 91.88 188 MET A C 1
ATOM 1485 O O . MET A 1 188 ? 20.058 24.512 -18.820 1.00 91.88 188 MET A O 1
ATOM 1489 N N . VAL A 1 189 ? 20.200 23.627 -20.887 1.00 91.00 189 VAL A N 1
ATOM 1490 C CA . VAL A 1 189 ? 18.760 23.361 -21.028 1.00 91.00 189 VAL A CA 1
ATOM 1491 C C . VAL A 1 189 ? 18.289 22.408 -19.933 1.00 91.00 189 VAL A C 1
ATOM 1493 O O . VAL A 1 189 ? 17.331 22.742 -19.230 1.00 91.00 189 VAL A O 1
ATOM 1496 N N . GLY A 1 190 ? 18.978 21.283 -19.719 1.00 88.62 190 GLY A N 1
ATOM 1497 C CA . GLY A 1 190 ? 18.645 20.346 -18.642 1.00 88.62 190 GLY A CA 1
ATOM 1498 C C . GLY A 1 190 ? 18.679 21.006 -17.264 1.00 88.62 190 GLY A C 1
ATOM 1499 O O . GLY A 1 190 ? 17.709 20.916 -16.509 1.00 88.62 190 GLY A O 1
ATOM 1500 N N . ALA A 1 191 ? 19.729 21.775 -16.965 1.00 85.50 191 ALA A N 1
ATOM 1501 C CA . ALA A 1 191 ? 19.860 22.468 -15.682 1.00 85.50 191 ALA A CA 1
ATOM 1502 C C . ALA A 1 191 ? 18.726 23.485 -15.459 1.00 85.50 191 ALA A C 1
ATOM 1504 O O . ALA A 1 191 ? 18.156 23.559 -14.371 1.00 85.50 191 ALA A O 1
ATOM 1505 N N . SER A 1 192 ? 18.342 24.232 -16.501 1.00 86.75 192 SER A N 1
ATOM 1506 C CA . SER A 1 192 ? 17.231 25.194 -16.438 1.00 86.75 192 SER A CA 1
ATOM 1507 C C . SER A 1 192 ? 15.854 24.541 -16.257 1.00 86.75 192 SER A C 1
ATOM 1509 O O . SER A 1 192 ? 14.938 25.192 -15.762 1.00 86.75 192 SER A O 1
ATOM 1511 N N . ASN A 1 193 ? 15.727 23.252 -16.592 1.00 85.19 193 ASN A N 1
ATOM 1512 C CA . ASN A 1 193 ? 14.522 22.438 -16.408 1.00 85.19 193 ASN A CA 1
ATOM 1513 C C . ASN A 1 193 ? 14.574 21.570 -15.129 1.00 85.19 193 ASN A C 1
ATOM 1515 O O . ASN A 1 193 ? 13.782 20.639 -14.966 1.00 85.19 193 ASN A O 1
ATOM 1519 N N . GLY A 1 194 ? 15.499 21.861 -14.204 1.00 85.88 194 GLY A N 1
ATOM 1520 C CA . GLY A 1 194 ? 15.605 21.167 -12.917 1.00 85.88 194 GLY A CA 1
ATOM 1521 C C . GLY A 1 194 ? 16.088 19.719 -13.036 1.00 85.88 194 GLY A C 1
ATOM 1522 O O . GLY A 1 194 ? 15.671 18.859 -12.257 1.00 85.88 194 GLY A O 1
ATOM 1523 N N . VAL A 1 195 ? 16.892 19.403 -14.053 1.00 87.25 195 VAL A N 1
ATOM 1524 C CA . VAL A 1 195 ? 17.573 18.107 -14.162 1.00 87.25 195 VAL A CA 1
ATOM 1525 C C . VAL A 1 195 ? 18.814 18.146 -13.267 1.00 87.25 195 VAL A C 1
ATOM 1527 O O . VAL A 1 195 ? 19.731 18.929 -13.502 1.00 87.25 195 VAL A O 1
ATOM 1530 N N . GLU A 1 196 ? 18.829 17.313 -12.225 1.00 83.56 196 GLU A N 1
ATOM 1531 C CA . GLU A 1 196 ? 19.941 17.202 -11.259 1.00 83.56 196 GLU A CA 1
ATOM 1532 C C . GLU A 1 196 ? 20.736 15.890 -11.411 1.00 83.56 196 GLU A C 1
ATOM 1534 O O . GLU A 1 196 ? 21.770 15.700 -10.773 1.00 83.56 196 GLU A O 1
ATOM 1539 N N . GLY A 1 197 ? 20.269 14.984 -12.273 1.00 85.50 197 GLY A N 1
ATOM 1540 C CA . GLY A 1 197 ? 20.884 13.695 -12.578 1.00 85.50 197 GLY A CA 1
ATOM 1541 C C . GLY A 1 197 ? 20.193 13.034 -13.771 1.00 85.50 197 GLY A C 1
ATOM 1542 O O . GLY A 1 197 ? 19.207 13.561 -14.277 1.00 85.50 197 GLY A O 1
ATOM 1543 N N . THR A 1 198 ? 20.707 11.892 -14.228 1.00 89.44 198 THR A N 1
ATOM 1544 C CA . THR A 1 198 ? 20.202 11.185 -15.418 1.00 89.44 198 THR A CA 1
ATOM 1545 C C . THR A 1 198 ? 19.875 9.708 -15.109 1.00 89.44 198 THR A C 1
ATOM 1547 O O . THR A 1 198 ? 20.515 9.117 -14.233 1.00 89.44 198 THR A O 1
ATOM 1550 N N . PRO A 1 199 ? 18.918 9.077 -15.821 1.00 96.00 199 PRO A N 1
ATOM 1551 C CA . PRO A 1 199 ? 18.065 9.689 -16.835 1.00 96.00 199 PRO A CA 1
ATOM 1552 C C . PRO A 1 199 ? 16.883 10.442 -16.203 1.00 96.00 199 PRO A C 1
ATOM 1554 O O . PRO A 1 199 ? 16.384 10.059 -15.143 1.00 96.00 199 PRO A O 1
ATOM 1557 N N . VAL A 1 200 ? 16.430 11.506 -16.862 1.00 95.19 200 VAL A N 1
ATOM 1558 C CA . VAL A 1 200 ? 15.166 12.204 -16.562 1.00 95.19 200 VAL A CA 1
ATOM 1559 C C . VAL A 1 200 ? 14.393 12.336 -17.859 1.00 95.19 200 VAL A C 1
ATOM 1561 O O . VAL A 1 200 ? 14.976 12.696 -18.875 1.00 95.19 200 VAL A O 1
ATOM 1564 N N . PHE A 1 201 ? 13.089 12.087 -17.831 1.00 97.25 201 PHE A N 1
ATOM 1565 C CA . PHE A 1 201 ? 12.231 12.192 -19.001 1.00 97.25 201 PHE A CA 1
ATOM 1566 C C . PHE A 1 201 ? 11.169 13.262 -18.793 1.00 97.25 201 PHE A C 1
ATOM 1568 O O . PHE A 1 201 ? 10.525 13.319 -17.744 1.00 97.25 201 PHE A O 1
ATOM 1575 N N . ILE A 1 202 ? 10.955 14.092 -19.808 1.00 95.94 202 ILE A N 1
ATOM 1576 C CA . ILE A 1 202 ? 9.838 15.033 -19.880 1.00 95.94 202 ILE A CA 1
ATOM 1577 C C . ILE A 1 202 ? 8.985 14.638 -21.080 1.00 95.94 202 ILE A C 1
ATOM 1579 O O . ILE A 1 202 ? 9.425 14.727 -22.223 1.00 95.94 202 ILE A O 1
ATOM 1583 N N . LEU A 1 203 ? 7.769 14.175 -20.816 1.00 96.75 203 LEU A N 1
ATOM 1584 C CA . LEU A 1 203 ? 6.782 13.842 -21.830 1.00 96.75 203 LEU A CA 1
ATOM 1585 C C . LEU A 1 203 ? 5.882 15.052 -22.056 1.00 96.75 203 LEU A C 1
ATOM 1587 O O . LEU A 1 203 ? 5.455 15.691 -21.094 1.00 96.75 203 LEU A O 1
ATOM 1591 N N . VAL A 1 204 ? 5.601 15.369 -23.314 1.00 93.94 204 VAL A N 1
ATOM 1592 C CA . VAL A 1 204 ? 4.802 16.523 -23.727 1.00 93.94 204 VAL A CA 1
ATOM 1593 C C . VAL A 1 204 ? 3.732 16.065 -24.708 1.00 93.94 204 VAL A C 1
ATOM 1595 O O . VAL A 1 204 ? 4.046 15.563 -25.790 1.00 93.94 204 VAL A O 1
ATOM 1598 N N . GLY A 1 205 ? 2.469 16.231 -24.323 1.00 91.12 205 GLY A N 1
ATOM 1599 C CA . GLY A 1 205 ? 1.316 15.939 -25.168 1.00 91.12 205 GLY A CA 1
ATOM 1600 C C . GLY A 1 205 ? 1.042 17.042 -26.192 1.00 91.12 205 GLY A C 1
ATOM 1601 O O . GLY A 1 205 ? 1.493 18.181 -26.059 1.00 91.12 205 GLY A O 1
ATOM 1602 N N . SER A 1 206 ? 0.245 16.718 -27.211 1.00 85.19 206 SER A N 1
ATOM 1603 C CA . SER A 1 206 ? -0.164 17.670 -28.259 1.00 85.19 206 SER A CA 1
ATOM 1604 C C . SER A 1 206 ? -0.992 18.856 -27.742 1.00 85.19 206 SER A C 1
ATOM 1606 O O . SER A 1 206 ? -1.072 19.893 -28.401 1.00 85.19 206 SER A O 1
ATOM 1608 N N . ASP A 1 207 ? -1.585 18.723 -26.555 1.00 80.31 207 ASP A N 1
ATOM 1609 C CA . ASP A 1 207 ? -2.312 19.775 -25.844 1.00 80.31 207 ASP A CA 1
ATOM 1610 C C . ASP A 1 207 ? -1.397 20.694 -25.010 1.00 80.31 207 ASP A C 1
ATOM 1612 O O . ASP A 1 207 ? -1.873 21.657 -24.405 1.00 80.31 207 ASP A O 1
ATOM 1616 N N . GLY A 1 208 ? -0.088 20.420 -25.000 1.00 78.62 208 GLY A N 1
ATOM 1617 C CA . GLY A 1 208 ? 0.921 21.153 -24.243 1.00 78.62 208 GLY A CA 1
ATOM 1618 C C . GLY A 1 208 ? 1.068 20.705 -22.788 1.00 78.62 208 GLY A C 1
ATOM 1619 O O . GLY A 1 208 ? 1.875 21.298 -22.072 1.00 78.62 208 GLY A O 1
ATOM 1620 N N . GLN A 1 209 ? 0.333 19.685 -22.327 1.00 80.69 209 GLN A N 1
ATOM 1621 C CA . GLN A 1 209 ? 0.535 19.138 -20.986 1.00 80.69 209 GLN A CA 1
ATOM 1622 C C . GLN A 1 209 ? 1.867 18.403 -20.891 1.00 80.69 209 GLN A C 1
ATOM 1624 O O . GLN A 1 209 ? 2.229 17.620 -21.771 1.00 80.69 209 GLN A O 1
ATOM 1629 N N . THR A 1 210 ? 2.575 18.632 -19.788 1.00 86.00 210 THR A N 1
ATOM 1630 C CA . THR A 1 210 ? 3.875 18.025 -19.520 1.00 86.00 210 THR A CA 1
ATOM 1631 C C . THR A 1 210 ? 3.793 17.054 -18.343 1.00 86.00 210 THR A C 1
ATOM 1633 O O . THR A 1 210 ? 3.042 17.266 -17.387 1.00 86.00 210 THR A O 1
ATOM 1636 N N . GLN A 1 211 ? 4.546 15.957 -18.406 1.00 85.38 211 GLN A N 1
ATOM 1637 C CA . GLN A 1 211 ? 4.737 15.015 -17.302 1.00 85.38 211 GLN A CA 1
ATOM 1638 C C . GLN A 1 211 ? 6.215 14.660 -17.187 1.00 85.38 211 GLN A C 1
ATOM 1640 O O . GLN A 1 211 ? 6.870 14.388 -18.187 1.00 85.38 211 GLN A O 1
ATOM 1645 N N . ARG A 1 212 ? 6.731 14.645 -15.958 1.00 90.06 212 ARG A N 1
ATOM 1646 C CA . ARG A 1 212 ? 8.120 14.288 -15.661 1.00 90.06 212 ARG A CA 1
ATOM 1647 C C . ARG A 1 212 ? 8.203 12.869 -15.101 1.00 90.06 212 ARG A C 1
ATOM 1649 O O . ARG A 1 212 ? 7.372 12.489 -14.274 1.00 90.06 212 ARG A O 1
ATOM 1656 N N . ILE A 1 213 ? 9.204 12.115 -15.543 1.00 85.31 213 ILE A N 1
ATOM 1657 C CA . ILE A 1 213 ? 9.561 10.785 -15.046 1.00 85.31 213 ILE A CA 1
ATOM 1658 C C . ILE A 1 213 ? 11.044 10.822 -14.662 1.00 85.31 213 ILE A C 1
ATOM 1660 O O . ILE A 1 213 ? 11.897 11.084 -15.505 1.00 85.31 213 ILE A O 1
ATOM 1664 N N . ASP A 1 214 ? 11.359 10.569 -13.393 1.00 85.81 214 ASP A N 1
ATOM 1665 C CA . ASP A 1 214 ? 12.736 10.557 -12.895 1.00 85.81 214 ASP A CA 1
ATOM 1666 C C . ASP A 1 214 ? 13.282 9.122 -12.797 1.00 85.81 214 ASP A C 1
ATOM 1668 O O . ASP A 1 214 ? 12.647 8.225 -12.230 1.00 85.81 214 ASP A O 1
ATOM 1672 N N . GLY A 1 215 ? 14.496 8.912 -13.307 1.00 80.06 215 GLY A N 1
ATOM 1673 C CA . GLY A 1 215 ? 15.203 7.636 -13.251 1.00 80.06 215 GLY A CA 1
ATOM 1674 C C . GLY A 1 215 ? 14.731 6.595 -14.278 1.00 80.06 215 GLY A C 1
ATOM 1675 O O . GLY A 1 215 ? 13.840 6.854 -15.087 1.00 80.06 215 GLY A O 1
ATOM 1676 N N . PRO A 1 216 ? 15.344 5.396 -14.264 1.00 85.38 216 PRO A N 1
ATOM 1677 C CA . PRO A 1 216 ? 15.072 4.335 -15.230 1.00 85.38 216 PRO A CA 1
ATOM 1678 C C . PRO A 1 216 ? 13.780 3.579 -14.888 1.00 85.38 216 PRO A C 1
ATOM 1680 O O . PRO A 1 216 ? 13.828 2.447 -14.408 1.00 85.38 216 PRO A O 1
ATOM 1683 N N . GLN A 1 217 ? 12.631 4.230 -15.073 1.00 87.25 217 GLN A N 1
ATOM 1684 C CA . GLN A 1 217 ? 11.311 3.630 -14.839 1.00 87.25 217 GLN A CA 1
ATOM 1685 C C . GLN A 1 217 ? 10.941 2.629 -15.942 1.00 87.25 217 GLN A C 1
ATOM 1687 O O . GLN A 1 217 ? 11.435 2.739 -17.063 1.00 87.25 217 GLN A O 1
ATOM 1692 N N . SER A 1 218 ? 10.053 1.679 -15.631 1.00 80.81 218 SER A N 1
ATOM 1693 C CA . SER A 1 218 ? 9.627 0.651 -16.585 1.00 80.81 218 SER A CA 1
ATOM 1694 C C . SER A 1 218 ? 8.796 1.214 -17.737 1.00 80.81 218 SER A C 1
ATOM 1696 O O . SER A 1 218 ? 8.094 2.218 -17.592 1.00 80.81 218 SER A O 1
ATOM 1698 N N . SER A 1 219 ? 8.829 0.522 -18.871 1.00 74.38 219 SER A N 1
ATOM 1699 C CA . SER A 1 219 ? 8.027 0.796 -20.068 1.00 74.38 219 SER A CA 1
ATOM 1700 C C . SER A 1 219 ? 6.520 0.911 -19.784 1.00 74.38 219 SER A C 1
ATOM 1702 O O . SER A 1 219 ? 5.870 1.762 -20.386 1.00 74.38 219 SER A O 1
ATOM 1704 N N . ASP A 1 220 ? 5.987 0.194 -18.788 1.00 68.12 220 ASP A N 1
ATOM 1705 C CA . ASP A 1 220 ? 4.591 0.327 -18.329 1.00 68.12 220 ASP A CA 1
ATOM 1706 C C . ASP A 1 220 ? 4.255 1.733 -17.784 1.00 68.12 220 ASP A C 1
ATOM 1708 O O . ASP A 1 220 ? 3.154 2.250 -17.990 1.00 68.12 220 ASP A O 1
ATOM 1712 N N . ILE A 1 221 ? 5.200 2.391 -17.099 1.00 68.62 221 ILE A N 1
ATOM 1713 C CA . ILE A 1 221 ? 5.008 3.763 -16.596 1.00 68.62 221 ILE A CA 1
ATOM 1714 C C . ILE A 1 221 ? 4.963 4.752 -17.764 1.00 68.62 221 ILE A C 1
ATOM 1716 O O . ILE A 1 221 ? 4.144 5.675 -17.763 1.00 68.62 221 ILE A O 1
ATOM 1720 N N . PHE A 1 222 ? 5.809 4.550 -18.777 1.00 83.62 222 PHE A N 1
ATOM 1721 C CA . PHE A 1 222 ? 5.775 5.351 -20.001 1.00 83.62 222 PHE A CA 1
ATOM 1722 C C . PHE A 1 222 ? 4.466 5.135 -20.756 1.00 83.62 222 PHE A C 1
ATOM 1724 O O . PHE A 1 222 ? 3.844 6.119 -21.150 1.00 83.62 222 PHE A O 1
ATOM 1731 N N . ALA A 1 223 ? 4.015 3.885 -20.882 1.00 75.56 223 ALA A N 1
ATOM 1732 C CA . ALA A 1 223 ? 2.755 3.527 -21.520 1.00 75.56 223 ALA A CA 1
ATOM 1733 C C . ALA A 1 223 ? 1.571 4.291 -20.917 1.00 75.56 223 ALA A C 1
ATOM 1735 O O . ALA A 1 223 ? 0.887 5.037 -21.618 1.00 75.56 223 ALA A O 1
ATOM 1736 N N . GLY A 1 224 ? 1.410 4.233 -19.590 1.00 69.44 224 GLY A N 1
ATOM 1737 C CA . GLY A 1 224 ? 0.319 4.929 -18.903 1.00 69.44 224 GLY A CA 1
ATOM 1738 C C . GLY A 1 224 ? 0.319 6.448 -19.117 1.00 69.44 224 GLY A C 1
ATOM 1739 O O . GLY A 1 224 ? -0.744 7.059 -19.267 1.00 69.44 224 GLY A O 1
ATOM 1740 N N . VAL A 1 225 ? 1.497 7.080 -19.169 1.00 78.88 225 VAL A N 1
ATOM 1741 C CA . VAL A 1 225 ? 1.610 8.525 -19.426 1.00 78.88 225 VAL A CA 1
ATOM 1742 C C . VAL A 1 225 ? 1.330 8.855 -20.895 1.00 78.88 225 VAL A C 1
ATOM 1744 O O . VAL A 1 225 ? 0.570 9.786 -21.167 1.00 78.88 225 VAL A O 1
ATOM 1747 N N . ILE A 1 226 ? 1.908 8.104 -21.835 1.00 84.50 226 ILE A N 1
ATOM 1748 C CA . ILE A 1 226 ? 1.750 8.336 -23.277 1.00 84.50 226 ILE A CA 1
ATOM 1749 C C . ILE A 1 226 ? 0.292 8.122 -23.691 1.00 84.50 226 ILE A C 1
ATOM 1751 O O . ILE A 1 226 ? -0.274 8.992 -24.350 1.00 84.50 226 ILE A O 1
ATOM 1755 N N . ASP A 1 227 ? -0.349 7.040 -23.248 1.00 82.38 227 ASP A N 1
ATOM 1756 C CA . ASP A 1 227 ? -1.750 6.741 -23.573 1.00 82.38 227 ASP A CA 1
ATOM 1757 C C . ASP A 1 227 ? -2.701 7.820 -23.047 1.00 82.38 227 ASP A C 1
ATOM 1759 O O . ASP A 1 227 ? -3.609 8.262 -23.755 1.00 82.38 227 ASP A O 1
ATOM 1763 N N . THR A 1 228 ? -2.430 8.338 -21.844 1.00 80.19 228 THR A N 1
ATOM 1764 C CA . THR A 1 228 ? -3.165 9.485 -21.294 1.00 80.19 228 THR A CA 1
ATOM 1765 C C . THR A 1 228 ? -3.006 10.732 -22.176 1.00 80.19 228 THR A C 1
ATOM 1767 O O . THR A 1 228 ? -3.986 11.431 -22.444 1.00 80.19 228 THR A O 1
ATOM 1770 N N . MET A 1 229 ? -1.789 11.020 -22.652 1.00 84.75 229 MET A N 1
ATOM 1771 C CA . MET A 1 229 ? -1.479 12.200 -23.475 1.00 84.75 229 MET A CA 1
ATOM 1772 C C . MET A 1 229 ? -1.969 12.105 -24.921 1.00 84.75 229 MET A C 1
ATOM 1774 O O . MET A 1 229 ? -2.242 13.133 -25.543 1.00 84.75 229 MET A O 1
ATOM 1778 N N . LEU A 1 230 ? -2.096 10.896 -25.469 1.00 82.50 230 LEU A N 1
ATOM 1779 C CA . LEU A 1 230 ? -2.639 10.680 -26.810 1.00 82.50 230 LEU A CA 1
ATOM 1780 C C . LEU A 1 230 ? -4.106 11.085 -26.918 1.00 82.50 230 LEU A C 1
ATOM 1782 O O . LEU A 1 230 ? -4.636 11.185 -28.026 1.00 82.50 230 LEU A O 1
ATOM 1786 N N . GLY A 1 231 ? -4.778 11.288 -25.781 1.00 60.84 231 GLY A N 1
ATOM 1787 C CA . GLY A 1 231 ? -6.216 11.471 -25.760 1.00 60.84 231 GLY A CA 1
ATOM 1788 C C . GLY A 1 231 ? -6.932 10.297 -26.419 1.00 60.84 231 GLY A C 1
ATOM 1789 O O . GLY A 1 231 ? -8.089 10.476 -26.800 1.00 60.84 231 GLY A O 1
ATOM 1790 N N . GLU A 1 232 ? -6.262 9.136 -26.559 1.00 45.56 232 GLU A N 1
ATOM 1791 C CA . GLU A 1 232 ? -6.919 7.868 -26.828 1.00 45.56 232 GLU A CA 1
ATOM 1792 C C . GLU A 1 232 ? -7.922 7.731 -25.697 1.00 45.56 232 GLU A C 1
ATOM 1794 O O . GLU A 1 232 ? -7.545 7.602 -24.526 1.00 45.56 232 GLU A O 1
ATOM 1799 N N . PRO A 1 233 ? -9.217 7.921 -25.992 1.00 38.84 233 PRO A N 1
ATOM 1800 C CA . PRO A 1 233 ? -10.165 7.971 -24.930 1.00 38.84 233 PRO A CA 1
ATOM 1801 C C . PRO A 1 233 ? -10.199 6.561 -24.374 1.00 38.84 233 PRO A C 1
ATOM 1803 O O . PRO A 1 233 ? -10.743 5.644 -24.993 1.00 38.84 233 PRO A O 1
ATOM 1806 N N . ILE A 1 234 ? -9.843 6.479 -23.101 1.00 42.84 234 ILE A N 1
ATOM 1807 C CA . ILE A 1 234 ? -10.444 5.532 -22.178 1.00 42.84 234 ILE A CA 1
ATOM 1808 C C . ILE A 1 234 ? -11.984 5.539 -22.360 1.00 42.84 234 ILE A C 1
ATOM 1810 O O . ILE A 1 234 ? -12.619 4.624 -21.914 1.00 42.84 234 ILE A O 1
ATOM 1814 N N . LYS A 1 235 ? -12.634 6.464 -23.096 1.00 32.50 235 LYS A N 1
ATOM 1815 C CA . LYS A 1 235 ? -14.070 6.444 -23.441 1.00 32.50 235 LYS A CA 1
ATOM 1816 C C . LYS A 1 235 ? -14.564 5.361 -24.408 1.00 32.50 235 LYS A C 1
ATOM 1818 O O . LYS A 1 235 ? -15.761 5.117 -24.360 1.00 32.50 235 LYS A O 1
ATOM 1823 N N . GLU A 1 236 ? -13.764 4.719 -25.262 1.00 32.38 236 GLU A N 1
ATOM 1824 C CA . GLU A 1 236 ? -14.284 3.564 -26.041 1.00 32.38 236 GLU A CA 1
ATOM 1825 C C . GLU A 1 236 ? -14.066 2.233 -25.306 1.00 32.38 236 GLU A C 1
ATOM 1827 O O . GLU A 1 236 ? -14.960 1.386 -25.331 1.00 32.38 236 GLU A O 1
ATOM 1832 N N . ALA A 1 237 ? -12.998 2.125 -24.504 1.00 33.75 237 ALA A N 1
ATOM 1833 C CA . ALA A 1 237 ? -12.857 1.074 -23.493 1.00 33.75 237 ALA A CA 1
ATOM 1834 C C . ALA A 1 237 ? -13.868 1.249 -22.342 1.00 33.75 237 ALA A C 1
ATOM 1836 O O . ALA A 1 237 ? -14.514 0.288 -21.967 1.00 33.75 237 ALA A O 1
ATOM 1837 N N . MET A 1 238 ? -14.140 2.474 -21.882 1.00 36.16 238 MET A N 1
ATOM 1838 C CA . MET A 1 238 ? -15.142 2.811 -20.857 1.00 36.16 238 MET A CA 1
ATOM 1839 C C . MET A 1 238 ? -16.558 2.872 -21.403 1.00 36.16 238 MET A C 1
ATOM 1841 O O . MET A 1 238 ? -17.468 2.792 -20.607 1.00 36.16 238 MET A O 1
ATOM 1845 N N . ALA A 1 239 ? -16.828 2.973 -22.706 1.00 34.34 239 ALA A N 1
ATOM 1846 C CA . ALA A 1 239 ? -18.206 2.799 -23.186 1.00 34.34 239 ALA A CA 1
ATOM 1847 C C . ALA A 1 239 ? -18.576 1.312 -23.278 1.00 34.34 239 ALA A C 1
ATOM 1849 O O . ALA A 1 239 ? -19.743 0.961 -23.084 1.00 34.34 239 ALA A O 1
ATOM 1850 N N . GLN A 1 240 ? -17.595 0.437 -23.528 1.00 32.19 240 GLN A N 1
ATOM 1851 C CA . GLN A 1 240 ? -17.774 -1.012 -23.425 1.00 32.19 240 GLN A CA 1
ATOM 1852 C C . GLN A 1 240 ? -17.551 -1.546 -21.999 1.00 32.19 240 GLN A C 1
ATOM 1854 O O . GLN A 1 240 ? -18.179 -2.538 -21.658 1.00 32.19 240 GLN A O 1
ATOM 1859 N N . GLU A 1 241 ? -16.821 -0.853 -21.118 1.00 34.88 241 GLU A N 1
ATOM 1860 C CA . GLU A 1 241 ? -16.697 -1.179 -19.686 1.00 34.88 241 GLU A CA 1
ATOM 1861 C C . GLU A 1 241 ? -17.737 -0.469 -18.801 1.00 34.88 241 GLU A C 1
ATOM 1863 O O . GLU A 1 241 ? -18.163 -1.049 -17.817 1.00 34.88 241 GLU A O 1
ATOM 1868 N N . GLU A 1 242 ? -18.303 0.687 -19.156 1.00 33.25 242 GLU A N 1
ATOM 1869 C CA . GLU A 1 242 ? -19.533 1.203 -18.509 1.00 33.25 242 GLU A CA 1
ATOM 1870 C C . GLU A 1 242 ? -20.777 0.424 -18.966 1.00 33.25 242 GLU A C 1
ATOM 1872 O O . GLU A 1 242 ? -21.857 0.585 -18.400 1.00 33.25 242 GLU A O 1
ATOM 1877 N N . THR A 1 243 ? -20.632 -0.475 -19.947 1.00 28.70 243 THR A N 1
ATOM 1878 C CA . THR A 1 243 ? -21.631 -1.514 -20.238 1.00 28.70 243 THR A CA 1
ATOM 1879 C C . THR A 1 243 ? -21.169 -2.943 -19.913 1.00 28.70 243 THR A C 1
ATOM 1881 O O . THR A 1 243 ? -21.971 -3.863 -20.068 1.00 28.70 243 THR A O 1
ATOM 1884 N N . MET A 1 244 ? -19.955 -3.141 -19.365 1.00 30.53 244 MET A N 1
ATOM 1885 C CA . MET A 1 244 ? -19.448 -4.444 -18.877 1.00 30.53 244 MET A CA 1
ATOM 1886 C C . MET A 1 244 ? -18.748 -4.426 -17.499 1.00 30.53 244 MET A C 1
ATOM 1888 O O . MET A 1 244 ? -18.141 -5.418 -17.107 1.00 30.53 244 MET A O 1
ATOM 1892 N N . MET A 1 245 ? -18.894 -3.366 -16.705 1.00 31.19 245 MET A N 1
ATOM 1893 C CA . MET A 1 245 ? -18.539 -3.321 -15.282 1.00 31.19 245 MET A CA 1
ATOM 1894 C C . MET A 1 245 ? -19.689 -2.760 -14.431 1.00 31.19 245 MET A C 1
ATOM 1896 O O . MET A 1 245 ? -19.507 -1.934 -13.543 1.00 31.19 245 MET A O 1
ATOM 1900 N N . GLU A 1 246 ? -20.874 -3.353 -14.582 1.00 32.19 246 GLU A N 1
ATOM 1901 C CA . GLU A 1 246 ? -21.471 -3.972 -13.393 1.00 32.19 246 GLU A CA 1
ATOM 1902 C C . GLU A 1 246 ? -20.649 -5.231 -13.089 1.00 32.19 246 GLU A C 1
ATOM 1904 O O . GLU A 1 246 ? -21.053 -6.355 -13.372 1.00 32.19 246 GLU A O 1
ATOM 1909 N N . ASN A 1 247 ? -19.442 -5.052 -12.548 1.00 37.75 247 ASN A N 1
ATOM 1910 C CA . ASN A 1 247 ? -18.830 -6.145 -11.822 1.00 37.75 247 ASN A CA 1
ATOM 1911 C C . ASN A 1 247 ? -19.577 -6.159 -10.489 1.00 37.75 247 ASN A C 1
ATOM 1913 O O . ASN A 1 247 ? -19.385 -5.264 -9.666 1.00 37.75 247 ASN A O 1
ATOM 1917 N N . GLU A 1 248 ? -20.469 -7.130 -10.289 1.00 50.03 248 GLU A N 1
ATOM 1918 C CA . GLU A 1 248 ? -21.268 -7.297 -9.062 1.00 50.03 248 GLU A CA 1
ATOM 1919 C C . GLU A 1 248 ? -20.411 -7.333 -7.769 1.00 50.03 248 GLU A C 1
ATOM 1921 O O . GLU A 1 248 ? -20.950 -7.340 -6.664 1.00 50.03 248 GLU A O 1
ATOM 1926 N N . SER A 1 249 ? -19.077 -7.337 -7.888 1.00 59.78 249 SER A N 1
ATOM 1927 C CA . SER A 1 249 ? -18.104 -7.411 -6.804 1.00 59.78 249 SER A CA 1
ATOM 1928 C C . SER A 1 249 ? -17.635 -6.078 -6.207 1.00 59.78 249 SER A C 1
ATOM 1930 O O . SER A 1 249 ? -16.958 -6.122 -5.184 1.00 59.78 249 SER A O 1
ATOM 1932 N N . ARG A 1 250 ? -17.937 -4.894 -6.764 1.00 77.88 250 ARG A N 1
ATOM 1933 C CA . ARG A 1 250 ? -17.425 -3.613 -6.213 1.00 77.88 250 ARG A CA 1
ATOM 1934 C C . ARG A 1 250 ? -18.517 -2.566 -6.029 1.00 77.88 250 ARG A C 1
ATOM 1936 O O . ARG A 1 250 ? -19.272 -2.266 -6.945 1.00 77.88 250 ARG A O 1
ATOM 1943 N N . GLN A 1 251 ? -18.568 -1.964 -4.843 1.00 87.75 251 GLN A N 1
ATOM 1944 C CA . GLN A 1 251 ? -19.537 -0.930 -4.487 1.00 87.75 251 GLN A CA 1
ATOM 1945 C C . GLN A 1 251 ? -18.837 0.273 -3.852 1.00 87.75 251 GLN A C 1
ATOM 1947 O O . GLN A 1 251 ? -18.105 0.127 -2.879 1.00 87.75 251 GLN A O 1
ATOM 1952 N N . VAL A 1 252 ? -19.125 1.477 -4.346 1.00 89.44 252 VAL A N 1
ATOM 1953 C CA . VAL A 1 252 ? -18.653 2.732 -3.741 1.00 89.44 252 VAL A CA 1
ATOM 1954 C C . VAL A 1 252 ? -19.759 3.332 -2.876 1.00 89.44 252 VAL A C 1
ATOM 1956 O O . VAL A 1 252 ? -20.888 3.526 -3.330 1.00 89.44 252 VAL A O 1
ATOM 1959 N N . ILE A 1 253 ? -19.440 3.642 -1.622 1.00 90.88 253 ILE A N 1
ATOM 1960 C CA . ILE A 1 253 ? -20.327 4.331 -0.683 1.00 90.88 253 ILE A CA 1
ATOM 1961 C C . ILE A 1 253 ? -19.749 5.717 -0.416 1.00 90.88 253 ILE A C 1
ATOM 1963 O O . ILE A 1 253 ? -18.629 5.853 0.072 1.00 90.88 253 ILE A O 1
ATOM 1967 N N . LYS A 1 254 ? -20.528 6.762 -0.706 1.00 91.12 254 LYS A N 1
ATOM 1968 C CA . LYS A 1 254 ? -20.138 8.140 -0.399 1.00 91.12 254 LYS A CA 1
ATOM 1969 C C . LYS A 1 254 ? -20.276 8.394 1.106 1.00 91.12 254 LYS A C 1
ATOM 1971 O O . LYS A 1 254 ? -21.376 8.273 1.646 1.00 91.12 254 LYS A O 1
ATOM 1976 N N . ILE A 1 255 ? -19.173 8.751 1.758 1.00 91.06 255 ILE A N 1
ATOM 1977 C CA . ILE A 1 255 ? -19.086 9.009 3.206 1.00 91.06 255 ILE A CA 1
ATOM 1978 C C . ILE A 1 255 ? -19.237 10.504 3.499 1.00 91.06 255 ILE A C 1
ATOM 1980 O O . ILE A 1 255 ? -19.927 10.881 4.443 1.00 91.06 255 ILE A O 1
ATOM 1984 N N . GLY A 1 256 ? -18.644 11.356 2.662 1.00 88.56 256 GLY A N 1
ATOM 1985 C CA . GLY A 1 256 ? -18.713 12.811 2.791 1.00 88.56 256 GLY A CA 1
ATOM 1986 C C . GLY A 1 256 ? -17.519 13.481 2.125 1.00 88.56 256 GLY A C 1
ATOM 1987 O O . GLY A 1 256 ? -17.169 13.103 1.002 1.00 88.56 256 GLY A O 1
ATOM 1988 N N . SER A 1 257 ? -16.926 14.467 2.798 1.00 87.56 257 SER A N 1
ATOM 1989 C CA . SER A 1 257 ? -15.722 15.168 2.328 1.00 87.56 257 SER A CA 1
ATOM 1990 C C . SER A 1 257 ? -14.443 14.363 2.575 1.00 87.56 257 SER A C 1
ATOM 1992 O O . SER A 1 257 ? -13.559 14.370 1.729 1.00 87.56 257 SER A O 1
ATOM 1994 N N . THR A 1 258 ? -14.374 13.593 3.672 1.00 88.06 258 THR A N 1
ATOM 1995 C CA . THR A 1 258 ? -13.231 12.711 3.982 1.00 88.06 258 THR A CA 1
ATOM 1996 C C . THR A 1 258 ? -13.661 11.359 4.547 1.00 88.06 258 THR A C 1
ATOM 1998 O O . THR A 1 258 ? -14.737 11.225 5.127 1.00 88.06 258 THR A O 1
ATOM 2001 N N . ALA A 1 259 ? -12.816 10.344 4.373 1.00 89.50 259 ALA A N 1
ATOM 2002 C CA . ALA A 1 259 ? -12.960 9.026 4.989 1.00 89.50 259 ALA A CA 1
ATOM 2003 C C . ALA A 1 259 ? -11.585 8.585 5.502 1.00 89.50 259 ALA A C 1
ATOM 2005 O O . ALA A 1 259 ? -10.724 8.236 4.700 1.00 89.50 259 ALA A O 1
ATOM 2006 N N . LEU A 1 260 ? -11.361 8.663 6.816 1.00 89.25 260 LEU A N 1
ATOM 2007 C CA . LEU A 1 260 ? -10.048 8.415 7.420 1.00 89.25 260 LEU A CA 1
ATOM 2008 C C . LEU A 1 260 ? -9.928 6.971 7.912 1.00 89.25 260 LEU A C 1
ATOM 2010 O O . LEU A 1 260 ? -9.194 6.183 7.326 1.00 89.25 260 LEU A O 1
ATOM 2014 N N . TRP A 1 261 ? -10.676 6.621 8.959 1.00 92.94 261 TRP A N 1
ATOM 2015 C CA . TRP A 1 261 ? -10.637 5.306 9.597 1.00 92.94 261 TRP A CA 1
ATOM 2016 C C . TRP A 1 261 ? -11.873 4.487 9.239 1.00 92.94 261 TRP A C 1
ATOM 2018 O O . TRP A 1 261 ? -12.957 5.053 9.087 1.00 92.94 261 TRP A O 1
ATOM 2028 N N . VAL A 1 262 ? -11.727 3.165 9.151 1.00 95.62 262 VAL A N 1
ATOM 2029 C CA . VAL A 1 262 ? -12.845 2.223 9.042 1.00 95.62 262 VAL A CA 1
ATOM 2030 C C . VAL A 1 262 ? -12.674 1.097 10.051 1.00 95.62 262 VAL A C 1
ATOM 2032 O O . VAL A 1 262 ? -11.604 0.511 10.158 1.00 95.62 262 VAL A O 1
ATOM 2035 N N . GLU A 1 263 ? -13.747 0.781 10.767 1.00 95.38 263 GLU A N 1
ATOM 2036 C CA . GLU A 1 263 ? -13.782 -0.297 11.751 1.00 95.38 263 GLU A CA 1
ATOM 2037 C C . GLU A 1 263 ? -15.082 -1.091 11.615 1.00 95.38 263 GLU A C 1
ATOM 2039 O O . GLU A 1 263 ? -16.152 -0.537 11.341 1.00 95.38 263 GLU A O 1
ATOM 2044 N N . ILE A 1 264 ? -14.996 -2.407 11.789 1.00 96.00 264 ILE A N 1
ATOM 2045 C CA . ILE A 1 264 ? -16.135 -3.318 11.698 1.00 96.00 264 ILE A CA 1
ATOM 2046 C C . ILE A 1 264 ? -16.446 -3.806 13.105 1.00 96.00 264 ILE A C 1
ATOM 2048 O O . ILE A 1 264 ? -15.590 -4.386 13.762 1.00 96.00 264 ILE A O 1
ATOM 2052 N N . SER A 1 265 ? -17.686 -3.608 13.546 1.00 95.00 265 SER A N 1
ATOM 2053 C CA . SER A 1 265 ? -18.146 -4.068 14.853 1.00 95.00 265 SER A CA 1
ATOM 2054 C C . SER A 1 265 ? -19.567 -4.615 14.727 1.00 95.00 265 SER A C 1
ATOM 2056 O O . SER A 1 265 ? -20.476 -3.957 14.197 1.00 95.00 265 SER A O 1
ATOM 2058 N N . GLY A 1 266 ? -19.724 -5.887 15.092 1.00 91.50 266 GLY A N 1
ATOM 2059 C CA . GLY A 1 266 ? -20.954 -6.650 14.909 1.00 91.50 266 GLY A CA 1
ATOM 2060 C C . GLY A 1 266 ? -21.453 -6.672 13.454 1.00 91.50 266 GLY A C 1
ATOM 2061 O O . GLY A 1 266 ? -20.774 -7.113 12.520 1.00 91.50 266 GLY A O 1
ATOM 2062 N N . ASP A 1 267 ? -22.691 -6.211 13.264 1.00 92.88 267 ASP A N 1
ATOM 2063 C CA . ASP A 1 267 ? -23.378 -6.132 11.964 1.00 92.88 267 ASP A CA 1
ATOM 2064 C C . ASP A 1 267 ? -23.157 -4.781 11.245 1.00 92.88 267 ASP A C 1
ATOM 2066 O O . ASP A 1 267 ? -23.829 -4.486 10.248 1.00 92.88 267 ASP A O 1
ATOM 2070 N N . LYS A 1 268 ? -22.243 -3.936 11.738 1.00 96.00 268 LYS A N 1
ATOM 2071 C CA . LYS A 1 268 ? -22.052 -2.560 11.264 1.00 96.00 268 LYS A CA 1
ATOM 2072 C C . LYS A 1 268 ? -20.601 -2.250 10.905 1.00 96.00 268 LYS A C 1
ATOM 2074 O O . LYS A 1 268 ? -19.666 -2.868 11.404 1.00 96.00 268 LYS A O 1
ATOM 2079 N N . VAL A 1 269 ? -20.447 -1.247 10.049 1.00 97.88 269 VAL A N 1
ATOM 2080 C CA . VAL A 1 269 ? -19.169 -0.634 9.682 1.00 97.88 269 VAL A CA 1
ATOM 2081 C C . VAL A 1 269 ? -19.218 0.842 10.062 1.00 97.88 269 VAL A C 1
ATOM 2083 O O . VAL A 1 269 ? -20.187 1.533 9.736 1.00 97.88 269 VAL A O 1
ATOM 2086 N N . TYR A 1 270 ? -18.197 1.312 10.767 1.00 98.19 270 TYR A N 1
ATOM 2087 C CA . TYR A 1 270 ? -18.067 2.673 11.274 1.00 98.19 270 TYR A CA 1
ATOM 2088 C C . TYR A 1 270 ? -16.929 3.364 10.533 1.00 98.19 270 TYR A C 1
ATOM 2090 O O . TYR A 1 270 ? -15.827 2.829 10.470 1.00 98.19 270 TYR A O 1
ATOM 2098 N N . VAL A 1 271 ? -17.195 4.539 9.964 1.00 97.75 271 VAL A N 1
ATOM 2099 C CA . VAL A 1 271 ? -16.201 5.305 9.201 1.00 97.75 271 VAL A CA 1
ATOM 2100 C C . VAL A 1 271 ? -16.093 6.712 9.762 1.00 97.75 271 VAL A C 1
ATOM 2102 O O . VAL A 1 271 ? -17.107 7.409 9.863 1.00 97.75 271 VAL A O 1
ATOM 2105 N N . SER A 1 272 ? -14.885 7.145 10.119 1.00 95.56 272 SER A N 1
ATOM 2106 C CA . SER A 1 272 ? -14.649 8.509 10.594 1.00 95.56 272 SER A CA 1
ATOM 2107 C C . SER A 1 272 ? -14.445 9.478 9.428 1.00 95.56 272 SER A C 1
ATOM 2109 O O . SER A 1 272 ? -13.731 9.196 8.462 1.00 95.56 272 SER A O 1
ATOM 2111 N N . ASN A 1 273 ? -15.094 10.638 9.517 1.00 94.12 273 ASN A N 1
ATOM 2112 C CA . ASN A 1 273 ? -15.016 11.722 8.541 1.00 94.12 273 ASN A CA 1
ATOM 2113 C C . ASN A 1 273 ? -14.559 13.005 9.263 1.00 94.12 273 ASN A C 1
ATOM 2115 O O . ASN A 1 273 ? -15.399 13.744 9.800 1.00 94.12 273 ASN A O 1
ATOM 2119 N N . PRO A 1 274 ? -13.232 13.241 9.331 1.00 90.62 274 PRO A N 1
ATOM 2120 C CA . PRO A 1 274 ? -12.641 14.358 10.062 1.00 90.62 274 PRO A CA 1
ATOM 2121 C C . PRO A 1 274 ? -13.145 15.738 9.621 1.00 90.62 274 PRO A C 1
ATOM 2123 O O . PRO A 1 274 ? -13.456 16.570 10.478 1.00 90.62 274 PRO A O 1
ATOM 2126 N N . GLU A 1 275 ? -13.238 16.000 8.314 1.00 90.12 275 GLU A N 1
ATOM 2127 C CA . GLU A 1 275 ? -13.581 17.334 7.792 1.00 90.12 275 GLU A CA 1
ATOM 2128 C C . GLU A 1 275 ? -15.026 17.736 8.094 1.00 90.12 275 GLU A C 1
ATOM 2130 O O . GLU A 1 275 ? -15.292 18.867 8.533 1.00 90.12 275 GLU A O 1
ATOM 2135 N N . ASP A 1 276 ? -15.954 16.795 7.910 1.00 93.12 276 ASP A N 1
ATOM 2136 C CA . ASP A 1 276 ? -17.372 17.024 8.187 1.00 93.12 276 ASP A CA 1
ATOM 2137 C C . ASP A 1 276 ? -17.686 16.885 9.684 1.00 93.12 276 ASP A C 1
ATOM 2139 O O . ASP A 1 276 ? -18.746 17.321 10.138 1.00 93.12 276 ASP A O 1
ATOM 2143 N N . GLY A 1 277 ? -16.771 16.295 10.460 1.00 94.38 277 GLY A N 1
ATOM 2144 C CA . GLY A 1 277 ? -16.957 16.004 11.876 1.00 94.38 277 GLY A CA 1
ATOM 2145 C C . GLY A 1 277 ? -18.090 15.011 12.095 1.00 94.38 277 GLY A C 1
ATOM 2146 O O . GLY A 1 277 ? -19.026 15.278 12.850 1.00 94.38 277 GLY A O 1
ATOM 2147 N N . THR A 1 278 ? -18.054 13.876 11.399 1.00 96.81 278 THR A N 1
ATOM 2148 C CA . THR A 1 278 ? -19.091 12.842 11.513 1.00 96.81 278 THR A CA 1
ATOM 2149 C C . THR A 1 278 ? -18.503 11.440 11.602 1.00 96.81 278 THR A C 1
ATOM 2151 O O . THR A 1 278 ? -17.383 11.192 11.162 1.00 96.81 278 THR A O 1
ATOM 2154 N N . ILE A 1 279 ? -19.274 10.517 12.176 1.00 98.00 279 ILE A N 1
ATOM 2155 C CA . ILE A 1 279 ? -19.028 9.075 12.080 1.00 98.00 279 ILE A CA 1
ATOM 2156 C C . ILE A 1 279 ? -20.188 8.473 11.288 1.00 98.00 279 ILE A C 1
ATOM 2158 O O . ILE A 1 279 ? -21.352 8.560 11.698 1.00 98.00 279 ILE A O 1
ATOM 2162 N N . ILE A 1 280 ? -19.883 7.893 10.132 1.00 97.75 280 ILE A N 1
ATOM 2163 C CA . ILE A 1 280 ? -20.862 7.247 9.260 1.00 97.75 280 ILE A CA 1
ATOM 2164 C C . ILE A 1 280 ? -21.010 5.790 9.681 1.00 97.75 280 ILE A C 1
ATOM 2166 O O . ILE A 1 280 ? -20.023 5.074 9.818 1.00 97.75 280 ILE A O 1
ATOM 2170 N N . VAL A 1 281 ? -22.252 5.354 9.884 1.00 97.38 281 VAL A N 1
ATOM 2171 C CA . VAL A 1 281 ? -22.583 3.986 10.287 1.00 97.38 281 VAL A CA 1
ATOM 2172 C C . VAL A 1 281 ? -23.289 3.292 9.135 1.00 97.38 281 VAL A C 1
ATOM 2174 O O . VAL A 1 281 ? -24.345 3.739 8.673 1.00 97.38 281 VAL A O 1
ATOM 2177 N N . ILE A 1 282 ? -22.720 2.183 8.690 1.00 96.75 282 ILE A N 1
ATOM 2178 C CA . ILE A 1 282 ? -23.161 1.413 7.531 1.00 96.75 282 ILE A CA 1
ATOM 2179 C C . ILE A 1 282 ? -23.598 0.032 8.006 1.00 96.75 282 ILE A C 1
ATOM 2181 O O . ILE A 1 282 ? -22.934 -0.594 8.825 1.00 96.75 282 ILE A O 1
ATOM 2185 N N . ASP A 1 283 ? -24.726 -0.451 7.497 1.00 93.81 283 ASP A N 1
ATOM 2186 C CA . ASP A 1 283 ? -25.148 -1.834 7.704 1.00 93.81 283 ASP A CA 1
ATOM 2187 C C . ASP A 1 283 ? -24.329 -2.764 6.802 1.00 93.81 283 ASP A C 1
ATOM 2189 O O . ASP A 1 283 ? -24.332 -2.621 5.578 1.00 93.81 283 ASP A O 1
ATOM 2193 N N . LYS A 1 284 ? -23.628 -3.725 7.405 1.00 92.38 284 LYS A N 1
ATOM 2194 C CA . LYS A 1 284 ? -22.660 -4.607 6.732 1.00 92.38 284 LYS A CA 1
ATOM 2195 C C . LYS A 1 284 ? -23.303 -5.531 5.692 1.00 92.38 284 LYS A C 1
ATOM 2197 O O . LYS A 1 284 ? -22.697 -5.893 4.681 1.00 92.38 284 LYS A O 1
ATOM 2202 N N . LYS A 1 285 ? -24.566 -5.906 5.914 1.00 89.12 285 LYS A N 1
ATOM 2203 C CA . LYS A 1 285 ? -25.321 -6.808 5.029 1.00 89.12 285 LYS A CA 1
ATOM 2204 C C . LYS A 1 285 ? -25.750 -6.086 3.760 1.00 89.12 285 LYS A C 1
ATOM 2206 O O . LYS A 1 285 ? -25.529 -6.584 2.660 1.00 89.12 285 LYS A O 1
ATOM 2211 N N . THR A 1 286 ? -26.340 -4.907 3.917 1.00 90.69 286 THR A N 1
ATOM 2212 C CA . THR A 1 286 ? -26.925 -4.123 2.823 1.00 90.69 286 THR A CA 1
ATOM 2213 C C . THR A 1 286 ? -25.968 -3.108 2.213 1.00 90.69 286 THR A C 1
ATOM 2215 O O . THR A 1 286 ? -26.290 -2.565 1.158 1.00 90.69 286 THR A O 1
ATOM 2218 N N . ASN A 1 287 ? -24.822 -2.844 2.854 1.00 91.38 287 ASN A N 1
ATOM 2219 C CA . ASN A 1 287 ? -23.861 -1.808 2.474 1.00 91.38 287 ASN A CA 1
ATOM 2220 C C . ASN A 1 287 ? -24.518 -0.420 2.339 1.00 91.38 287 ASN A C 1
ATOM 2222 O O . ASN A 1 287 ? -24.185 0.363 1.449 1.00 91.38 287 ASN A O 1
ATOM 2226 N N . LYS A 1 288 ? -25.506 -0.120 3.190 1.00 92.38 288 LYS A N 1
ATOM 2227 C CA . LYS A 1 288 ? -26.210 1.169 3.200 1.00 92.38 288 LYS A CA 1
ATOM 2228 C C . LYS A 1 288 ? -25.881 1.946 4.458 1.00 92.38 288 LYS A C 1
ATOM 2230 O O . LYS A 1 288 ? -25.841 1.376 5.545 1.00 92.38 288 LYS A O 1
ATOM 2235 N N . VAL A 1 289 ? -25.720 3.258 4.310 1.00 94.69 289 VAL A N 1
ATOM 2236 C CA . VAL A 1 289 ? -25.653 4.176 5.449 1.00 94.69 289 VAL A CA 1
ATOM 2237 C C . VAL A 1 289 ? -26.978 4.099 6.209 1.00 94.69 289 VAL A C 1
ATOM 2239 O O . VAL A 1 289 ? -28.041 4.365 5.646 1.00 94.69 289 VAL A O 1
ATOM 2242 N N . VAL A 1 290 ? -26.913 3.709 7.479 1.00 94.25 290 VAL A N 1
ATOM 2243 C CA . VAL A 1 290 ? -28.075 3.575 8.372 1.00 94.25 290 VAL A CA 1
ATOM 2244 C C . VAL A 1 290 ? -28.121 4.655 9.443 1.00 94.25 290 VAL A C 1
ATOM 2246 O O . VAL A 1 290 ? -29.190 4.914 9.993 1.00 94.25 290 VAL A O 1
ATOM 2249 N N . ASN A 1 291 ? -26.986 5.289 9.746 1.00 93.38 291 ASN A N 1
ATOM 2250 C CA . ASN A 1 291 ? -26.921 6.410 10.673 1.00 93.38 291 ASN A CA 1
ATOM 2251 C C . ASN A 1 291 ? -25.718 7.313 10.367 1.00 93.38 291 ASN A C 1
ATOM 2253 O O . ASN A 1 291 ? -24.704 6.860 9.837 1.00 93.38 291 ASN A O 1
ATOM 2257 N N . THR A 1 292 ? -25.822 8.576 10.765 1.00 96.25 292 THR A N 1
ATOM 2258 C CA . THR A 1 292 ? -24.728 9.550 10.740 1.00 96.25 292 THR A CA 1
ATOM 2259 C C . THR A 1 292 ? -24.656 10.195 12.113 1.00 96.25 292 THR A C 1
ATOM 2261 O O . THR A 1 292 ? -25.566 10.917 12.523 1.00 96.25 292 THR A O 1
ATOM 2264 N N . ILE A 1 293 ? -23.581 9.912 12.837 1.00 96.94 293 ILE A N 1
ATOM 2265 C CA . ILE A 1 293 ? -23.337 10.448 14.171 1.00 96.94 293 ILE A CA 1
ATOM 2266 C C . ILE A 1 293 ? -22.616 11.786 14.017 1.00 96.94 293 ILE A C 1
ATOM 2268 O O . ILE A 1 293 ? -21.554 11.852 13.402 1.00 96.94 293 ILE A O 1
ATOM 2272 N N . SER A 1 294 ? -23.181 12.855 14.579 1.00 96.19 294 SER A N 1
ATOM 2273 C CA . SER A 1 294 ? -22.483 14.140 14.674 1.00 96.19 294 SER A CA 1
ATOM 2274 C C . SER A 1 294 ? -21.341 14.032 15.683 1.00 96.19 294 SER A C 1
ATOM 2276 O O . SER A 1 294 ? -21.571 13.785 16.869 1.00 96.19 294 SER A O 1
ATOM 2278 N N . ALA A 1 295 ? -20.121 14.240 15.207 1.00 95.00 295 ALA A N 1
ATOM 2279 C CA . ALA A 1 295 ? -18.896 14.213 15.985 1.00 95.00 295 ALA A CA 1
ATOM 2280 C C . ALA A 1 295 ? -18.242 15.604 15.993 1.00 95.00 295 ALA A C 1
ATOM 2282 O O . ALA A 1 295 ? -18.831 16.603 15.573 1.00 95.00 295 ALA A O 1
ATOM 2283 N N . ILE A 1 296 ? -17.037 15.690 16.545 1.00 90.62 296 ILE A N 1
ATOM 2284 C CA . ILE A 1 296 ? -16.226 16.900 16.424 1.00 90.62 296 ILE A CA 1
ATOM 2285 C C . ILE A 1 296 ? -15.456 16.896 15.100 1.00 90.62 296 ILE A C 1
ATOM 2287 O O . ILE A 1 296 ? -15.193 15.838 14.533 1.00 90.62 296 ILE A O 1
ATOM 2291 N N . LYS A 1 297 ? -15.070 18.077 14.612 1.00 90.69 297 LYS A N 1
ATOM 2292 C CA . LYS A 1 297 ? -14.126 18.170 13.492 1.00 90.69 297 LYS A CA 1
ATOM 2293 C C . LYS A 1 297 ? -12.768 17.602 13.893 1.00 90.69 297 LYS A C 1
ATOM 2295 O O . LYS A 1 297 ? -12.364 17.753 15.043 1.00 90.69 297 LYS A O 1
ATOM 2300 N N . GLY A 1 298 ? -12.091 16.973 12.940 1.00 88.19 298 GLY A N 1
ATOM 2301 C CA . GLY A 1 298 ? -10.827 16.285 13.180 1.00 88.19 298 GLY A CA 1
ATOM 2302 C C . GLY A 1 298 ? -10.987 14.916 13.843 1.00 88.19 298 GLY A C 1
ATOM 2303 O O . GLY A 1 298 ? -9.996 14.382 14.317 1.00 88.19 298 GLY A O 1
ATOM 2304 N N . ILE A 1 299 ? -12.199 14.346 13.919 1.00 92.12 299 ILE A N 1
ATOM 2305 C CA . ILE A 1 299 ? -12.410 13.005 14.489 1.00 92.12 299 ILE A CA 1
ATOM 2306 C C . ILE A 1 299 ? -11.514 11.970 13.787 1.00 92.12 299 ILE A C 1
ATOM 2308 O O . ILE A 1 299 ? -11.469 11.924 12.561 1.00 92.12 299 ILE A O 1
ATOM 2312 N N . GLY A 1 300 ? -10.771 11.190 14.567 1.00 91.56 300 GLY A N 1
ATOM 2313 C CA . GLY A 1 300 ? -9.674 10.346 14.106 1.00 91.56 300 GLY A CA 1
ATOM 2314 C C . GLY A 1 300 ? -10.022 8.859 14.068 1.00 91.56 300 GLY A C 1
ATOM 2315 O O . GLY A 1 300 ? -11.007 8.444 13.454 1.00 91.56 300 GLY A O 1
ATOM 2316 N N . VAL A 1 301 ? -9.179 8.067 14.727 1.00 93.62 301 VAL A N 1
ATOM 2317 C CA . VAL A 1 301 ? -9.339 6.621 14.923 1.00 93.62 301 VAL A CA 1
ATOM 2318 C C . VAL A 1 301 ? -10.515 6.354 15.850 1.00 93.62 301 VAL A C 1
ATOM 2320 O O . VAL A 1 301 ? -10.762 7.112 16.791 1.00 93.62 301 VAL A O 1
ATOM 2323 N N . LEU A 1 302 ? -11.244 5.284 15.554 1.00 96.81 302 LEU A N 1
ATOM 2324 C CA . LEU A 1 302 ? -12.366 4.798 16.345 1.00 96.81 302 LEU A CA 1
ATOM 2325 C C . LEU A 1 302 ? -11.943 3.522 17.077 1.00 96.81 302 LEU A C 1
ATOM 2327 O O . LEU A 1 302 ? -11.044 2.827 16.615 1.00 96.81 302 LEU A O 1
ATOM 2331 N N . GLU A 1 303 ? -12.583 3.274 18.214 1.00 97.38 303 GLU A N 1
ATOM 2332 C CA . GLU A 1 303 ? -12.571 1.996 18.919 1.00 97.38 303 GLU A CA 1
ATOM 2333 C C . GLU A 1 303 ? -14.000 1.713 19.399 1.00 97.38 303 GLU A C 1
ATOM 2335 O O . GLU A 1 303 ? -14.571 2.484 20.195 1.00 97.38 303 GLU A O 1
ATOM 2340 N N . ILE A 1 304 ? -14.610 0.637 18.901 1.00 97.94 304 ILE A N 1
ATOM 2341 C CA . ILE A 1 304 ? -15.983 0.257 19.247 1.00 97.94 304 ILE A CA 1
ATOM 2342 C C . ILE A 1 304 ? -15.992 -0.761 20.391 1.00 97.94 304 ILE A C 1
ATOM 2344 O O . ILE A 1 304 ? -15.662 -1.929 20.217 1.00 97.94 304 ILE A O 1
ATOM 2348 N N . VAL A 1 305 ? -16.487 -0.341 21.556 1.00 97.31 305 VAL A N 1
ATOM 2349 C CA . VAL A 1 305 ? -16.565 -1.179 22.761 1.00 97.31 305 VAL A CA 1
ATOM 2350 C C . VAL A 1 305 ? -18.023 -1.578 23.005 1.00 97.31 305 VAL A C 1
ATOM 2352 O O . VAL A 1 305 ? -18.794 -0.869 23.668 1.00 97.31 305 VAL A O 1
ATOM 2355 N N . GLU A 1 306 ? -18.435 -2.696 22.395 1.00 94.69 306 GLU A N 1
ATOM 2356 C CA . GLU A 1 306 ? -19.838 -3.140 22.357 1.00 94.69 306 GLU A CA 1
ATOM 2357 C C . GLU A 1 306 ? -20.416 -3.443 23.745 1.00 94.69 306 GLU A C 1
ATOM 2359 O O . GLU A 1 306 ? -21.536 -3.025 24.054 1.00 94.69 306 GLU A O 1
ATOM 2364 N N . ASP A 1 307 ? -19.662 -4.131 24.602 1.00 93.50 307 ASP A N 1
ATOM 2365 C CA . ASP A 1 307 ? -20.093 -4.535 25.945 1.00 93.50 307 ASP A CA 1
ATOM 2366 C C . ASP A 1 307 ? -20.324 -3.327 26.872 1.00 93.50 307 ASP A C 1
ATOM 2368 O O . ASP A 1 307 ? -21.186 -3.370 27.758 1.00 93.50 307 ASP A O 1
ATOM 2372 N N . LYS A 1 308 ? -19.621 -2.217 26.619 1.00 95.00 308 LYS A N 1
ATOM 2373 C CA . LYS A 1 308 ? -19.816 -0.929 27.303 1.00 95.00 308 LYS A CA 1
ATOM 2374 C C . LYS A 1 308 ? -20.810 -0.005 26.593 1.00 95.00 308 LYS A C 1
ATOM 2376 O O . LYS A 1 308 ? -21.133 1.048 27.146 1.00 95.00 308 LYS A O 1
ATOM 2381 N N . ASN A 1 309 ? -21.331 -0.381 25.419 1.00 96.38 309 ASN A N 1
ATOM 2382 C CA . ASN A 1 309 ? -22.199 0.451 24.574 1.00 96.38 309 ASN A CA 1
ATOM 2383 C C . ASN A 1 309 ? -21.563 1.823 24.250 1.00 96.38 309 ASN A C 1
ATOM 2385 O O . ASN A 1 309 ? -22.226 2.867 24.300 1.00 96.38 309 ASN A O 1
ATOM 2389 N N . LYS A 1 310 ? -20.264 1.838 23.930 1.00 97.94 310 LYS A N 1
ATOM 2390 C CA . LYS A 1 310 ? -19.504 3.072 23.685 1.00 97.94 310 LYS A CA 1
ATOM 2391 C C . LYS A 1 310 ? -18.698 3.019 22.390 1.00 97.94 310 LYS A C 1
ATOM 2393 O O . LYS A 1 310 ? -18.213 1.972 21.982 1.00 97.94 310 LYS A O 1
ATOM 2398 N N . ILE A 1 311 ? -18.549 4.188 21.781 1.00 98.31 311 ILE A N 1
ATOM 2399 C CA . ILE A 1 311 ? -17.560 4.482 20.745 1.00 98.31 311 ILE A CA 1
ATOM 2400 C C . ILE A 1 311 ? -16.560 5.437 21.375 1.00 98.31 311 ILE A C 1
ATOM 2402 O O . ILE A 1 311 ? -16.948 6.530 21.807 1.00 98.31 311 ILE A O 1
ATOM 2406 N N . TYR A 1 312 ? -15.300 5.032 21.416 1.00 98.06 312 TYR A N 1
ATOM 2407 C CA . TYR A 1 312 ? -14.195 5.918 21.741 1.00 98.06 312 TYR A CA 1
ATOM 2408 C C . TYR A 1 312 ? -13.574 6.414 20.443 1.00 98.06 312 TYR A C 1
ATOM 2410 O O . TYR A 1 312 ? -13.476 5.670 19.472 1.00 98.06 312 TYR A O 1
ATOM 2418 N N . ALA A 1 313 ? -13.204 7.687 20.399 1.00 96.62 313 ALA A N 1
ATOM 2419 C CA . ALA A 1 313 ? -12.639 8.272 19.196 1.00 96.62 313 ALA A CA 1
ATOM 2420 C C . ALA A 1 313 ? -11.552 9.290 19.527 1.00 96.62 313 ALA A C 1
ATOM 2422 O O . ALA A 1 313 ? -11.746 10.155 20.388 1.00 96.62 313 ALA A O 1
ATOM 2423 N N . THR A 1 314 ? -10.419 9.205 18.834 1.00 93.31 314 THR A N 1
ATOM 2424 C CA . THR A 1 314 ? -9.371 10.229 18.913 1.00 93.31 314 THR A CA 1
ATOM 2425 C C . THR A 1 314 ? -9.762 11.455 18.106 1.00 93.31 314 THR A C 1
ATOM 2427 O O . THR A 1 314 ? -10.747 11.458 17.361 1.00 93.31 314 THR A O 1
ATOM 2430 N N . ALA A 1 315 ? -8.996 12.527 18.263 1.00 85.44 315 ALA A N 1
ATOM 2431 C CA . ALA A 1 315 ? -9.168 13.721 17.468 1.00 85.44 315 ALA A CA 1
ATOM 2432 C C . ALA A 1 315 ? -7.819 14.334 17.103 1.00 85.44 315 ALA A C 1
ATOM 2434 O O . ALA A 1 315 ? -6.940 14.511 17.947 1.00 85.44 315 ALA A O 1
ATOM 2435 N N . ILE A 1 316 ? -7.687 14.678 15.828 1.00 76.62 316 ILE A N 1
ATOM 2436 C CA . ILE A 1 316 ? -6.564 15.424 15.275 1.00 76.62 316 ILE A CA 1
ATOM 2437 C C . ILE A 1 316 ? -6.479 16.766 16.015 1.00 76.62 316 ILE A C 1
ATOM 2439 O O . ILE A 1 316 ? -7.505 17.373 16.329 1.00 76.62 316 ILE A O 1
ATOM 2443 N N . GLU A 1 317 ? -5.259 17.195 16.347 1.00 70.81 317 GLU A N 1
ATOM 2444 C CA . GLU A 1 317 ? -4.980 18.462 17.040 1.00 70.81 317 GLU A CA 1
ATOM 2445 C C . GLU A 1 317 ? -5.627 18.622 18.437 1.00 70.81 317 GLU A C 1
ATOM 2447 O O . GLU A 1 317 ? -5.602 19.710 19.013 1.00 70.81 317 GLU A O 1
ATOM 2452 N N . ASN A 1 318 ? -6.161 17.557 19.056 1.00 78.00 318 ASN A N 1
ATOM 2453 C CA . ASN A 1 318 ? -6.818 17.648 20.365 1.00 78.00 318 ASN A CA 1
ATOM 2454 C C . ASN A 1 318 ? -6.437 16.469 21.279 1.00 78.00 318 ASN A C 1
ATOM 2456 O O . ASN A 1 318 ? -6.711 15.322 20.932 1.00 78.00 318 ASN A O 1
ATOM 2460 N N . PRO A 1 319 ? -5.822 16.710 22.453 1.00 84.88 319 PRO A N 1
ATOM 2461 C CA . PRO A 1 319 ? -5.360 15.652 23.354 1.00 84.88 319 PRO A CA 1
ATOM 2462 C C . PRO A 1 319 ? -6.523 15.072 24.178 1.00 84.88 319 PRO A C 1
ATOM 2464 O O . PRO A 1 319 ? -6.506 15.045 25.412 1.00 84.88 319 PRO A O 1
ATOM 2467 N N . ARG A 1 320 ? -7.591 14.646 23.499 1.00 90.19 320 ARG A N 1
ATOM 2468 C CA . ARG A 1 320 ? -8.803 14.108 24.115 1.00 90.19 320 ARG A CA 1
ATOM 2469 C C . ARG A 1 320 ? -9.314 12.890 23.372 1.00 90.19 320 ARG A C 1
ATOM 2471 O O . ARG A 1 320 ? -9.306 12.849 22.146 1.00 90.19 320 ARG A O 1
ATOM 2478 N N . VAL A 1 321 ? -9.854 11.950 24.140 1.00 94.88 321 VAL A N 1
ATOM 2479 C CA . VAL A 1 321 ? -10.644 10.832 23.617 1.00 94.88 321 VAL A CA 1
ATOM 2480 C C . VAL A 1 321 ? -12.117 11.162 23.805 1.00 94.88 321 VAL A C 1
ATOM 2482 O O . VAL A 1 321 ? -12.580 11.379 24.925 1.00 94.88 321 VAL A O 1
ATOM 2485 N N . TYR A 1 322 ? -12.867 11.233 22.716 1.00 96.25 322 TYR A N 1
ATOM 2486 C CA . TYR A 1 322 ? -14.295 11.519 22.729 1.00 96.25 322 TYR A CA 1
ATOM 2487 C C . TYR A 1 322 ? -15.093 10.236 22.901 1.00 96.25 322 TYR A C 1
ATOM 2489 O O . TYR A 1 322 ? -14.756 9.209 22.321 1.00 96.25 322 TYR A O 1
ATOM 2497 N N . VAL A 1 323 ? -16.157 10.311 23.699 1.00 97.94 323 VAL A N 1
ATOM 2498 C CA . VAL A 1 323 ? -17.001 9.160 24.023 1.00 97.94 323 VAL A CA 1
ATOM 2499 C C . VAL A 1 323 ? -18.399 9.400 23.476 1.00 97.94 323 VAL A C 1
ATOM 2501 O O . VAL A 1 323 ? -19.022 10.429 23.766 1.00 97.94 323 VAL A O 1
ATOM 2504 N N . TYR A 1 324 ? -18.911 8.441 22.715 1.00 98.06 324 TYR A N 1
ATOM 2505 C CA . TYR A 1 324 ? -20.268 8.446 22.178 1.00 98.06 324 TYR A CA 1
ATOM 2506 C C . TYR A 1 324 ? -21.000 7.173 22.587 1.00 98.06 324 TYR A C 1
ATOM 2508 O O . TYR A 1 324 ? -20.403 6.110 22.716 1.00 98.06 324 TYR A O 1
ATOM 2516 N N . ASP A 1 325 ? -22.307 7.276 22.783 1.00 96.81 325 ASP A N 1
ATOM 2517 C CA . ASP A 1 325 ? -23.175 6.126 23.002 1.00 96.81 325 ASP A CA 1
ATOM 2518 C C . ASP A 1 325 ? -23.340 5.352 21.687 1.00 96.81 325 ASP A C 1
ATOM 2520 O O . ASP A 1 325 ? -23.782 5.919 20.685 1.00 96.81 325 ASP A O 1
ATOM 2524 N N . LEU A 1 326 ? -22.988 4.066 21.680 1.00 95.81 326 LEU A N 1
ATOM 2525 C CA . LEU A 1 326 ? -22.945 3.240 20.467 1.00 95.81 326 LEU A CA 1
ATOM 2526 C C . LEU A 1 326 ? -24.326 3.073 1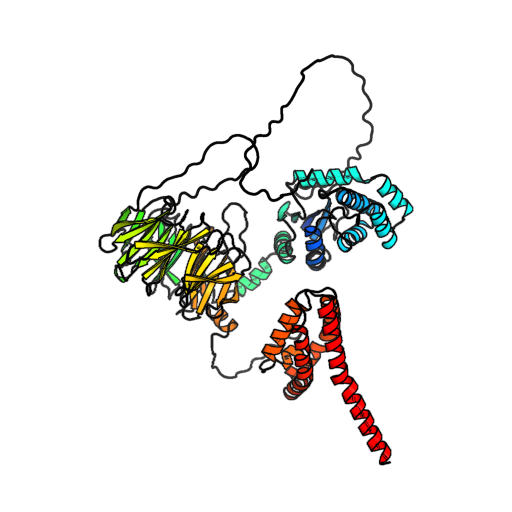9.812 1.00 95.81 326 LEU A C 1
ATOM 2528 O O . LEU A 1 326 ? -24.450 3.055 18.583 1.00 95.81 326 LEU A O 1
ATOM 2532 N N . MET A 1 327 ? -25.378 2.971 20.624 1.00 90.81 327 MET A N 1
ATOM 2533 C CA . MET A 1 327 ? -26.743 2.736 20.151 1.00 90.81 327 MET A CA 1
ATOM 2534 C C . MET A 1 327 ? -27.435 4.001 19.641 1.00 90.81 327 MET A C 1
ATOM 2536 O O . MET A 1 327 ? -28.160 3.949 18.645 1.00 90.81 327 MET A O 1
ATOM 2540 N N . THR A 1 328 ? -27.245 5.133 20.316 1.00 92.56 328 THR A N 1
ATOM 2541 C CA . THR A 1 328 ? -27.937 6.398 20.020 1.00 92.56 328 THR A CA 1
ATOM 2542 C C . THR A 1 328 ? -27.085 7.392 19.237 1.00 92.56 328 THR A C 1
ATOM 2544 O O . THR A 1 328 ? -27.635 8.332 18.665 1.00 92.56 328 THR A O 1
ATOM 2547 N N . GLY A 1 329 ? -25.761 7.224 19.218 1.00 92.56 329 GLY A N 1
ATOM 2548 C CA . GLY A 1 329 ? -24.812 8.178 18.640 1.00 92.56 329 GLY A CA 1
ATOM 2549 C C . GLY A 1 329 ? -24.645 9.463 19.454 1.00 92.56 329 GLY A C 1
ATOM 2550 O O . GLY A 1 329 ? -24.028 10.421 18.995 1.00 92.56 329 GLY A O 1
ATOM 2551 N N . LYS A 1 330 ? -25.223 9.550 20.654 1.00 94.38 330 LYS A N 1
ATOM 2552 C CA . LYS A 1 330 ? -25.143 10.767 21.462 1.00 94.38 330 LYS A CA 1
ATOM 2553 C C . LYS A 1 330 ? -23.752 10.897 22.082 1.00 94.38 330 LYS A C 1
ATOM 2555 O O . LYS A 1 330 ? -23.271 9.958 22.704 1.00 94.38 330 LYS A O 1
ATOM 2560 N N . SER A 1 331 ? -23.145 12.082 22.001 1.00 96.56 331 SER A N 1
ATOM 2561 C CA . SER A 1 331 ? -21.924 12.381 22.760 1.00 96.56 331 SER A CA 1
ATOM 2562 C C . SER A 1 331 ? -22.177 12.265 24.271 1.00 96.56 331 SER A C 1
ATOM 2564 O O . SER A 1 331 ? -23.130 12.849 24.802 1.00 96.56 331 SER A O 1
ATOM 2566 N N . LEU A 1 332 ? -21.329 11.489 24.944 1.00 96.69 332 LEU A N 1
ATOM 2567 C CA . LEU A 1 332 ? -21.343 11.244 26.387 1.00 96.69 332 LEU A CA 1
ATOM 2568 C C . LEU A 1 332 ? -20.328 12.120 27.129 1.00 96.69 332 LEU A C 1
ATOM 2570 O O . LEU A 1 332 ? -20.534 12.438 28.298 1.00 96.69 332 LEU A O 1
ATOM 2574 N N . GLY A 1 333 ? -19.269 12.555 26.446 1.00 94.88 333 GLY A N 1
ATOM 2575 C CA . GLY A 1 333 ? -18.239 13.418 27.008 1.00 94.88 333 GLY A CA 1
ATOM 2576 C C . GLY A 1 333 ? -16.910 13.279 26.275 1.00 94.88 333 GLY A C 1
ATOM 2577 O O . GLY A 1 333 ? -16.854 12.810 25.138 1.00 94.88 333 GLY A O 1
ATOM 2578 N N . SER A 1 334 ? -15.839 13.698 26.942 1.00 94.44 334 SER A N 1
ATOM 2579 C CA . SER A 1 334 ? -14.464 13.542 26.470 1.00 94.44 334 SER A CA 1
ATOM 2580 C C . SER A 1 334 ? -13.534 13.296 27.655 1.00 94.44 334 SER A C 1
ATOM 2582 O O . SER A 1 334 ? -13.671 13.986 28.670 1.00 94.44 334 SER A O 1
ATOM 2584 N N . ILE A 1 335 ? -12.572 12.400 27.492 1.00 94.62 335 ILE A N 1
ATOM 2585 C CA . ILE A 1 335 ? -11.497 12.109 28.440 1.00 94.62 335 ILE A CA 1
ATOM 2586 C C . ILE A 1 335 ? -10.282 12.954 28.067 1.00 94.62 335 ILE A C 1
ATOM 2588 O O . ILE A 1 335 ? -9.883 12.989 26.906 1.00 94.62 335 ILE A O 1
ATOM 2592 N N . ASP A 1 336 ? -9.703 13.636 29.049 1.00 90.69 336 ASP A N 1
ATOM 2593 C CA . ASP A 1 336 ? -8.466 14.396 28.886 1.00 90.69 336 ASP A CA 1
ATOM 2594 C C . ASP A 1 336 ? -7.253 13.468 29.047 1.00 90.69 336 ASP A C 1
ATOM 2596 O O . ASP A 1 336 ? -7.121 12.801 30.079 1.00 90.69 336 ASP A O 1
ATOM 2600 N N . ILE A 1 337 ? -6.395 13.399 28.026 1.00 89.00 337 ILE A N 1
ATOM 2601 C CA . ILE A 1 337 ? -5.202 12.537 28.024 1.00 89.00 337 ILE A CA 1
ATOM 2602 C C . ILE A 1 337 ? -3.886 13.332 28.109 1.00 89.00 337 ILE A C 1
ATOM 2604 O O . ILE A 1 337 ? -2.812 12.786 27.844 1.00 89.00 337 ILE A O 1
ATOM 2608 N N . GLY A 1 338 ? -3.956 14.609 28.501 1.00 79.31 338 GLY A N 1
ATOM 2609 C CA . GLY A 1 338 ? -2.795 15.447 28.809 1.00 79.31 338 GLY A CA 1
ATOM 2610 C C . GLY A 1 338 ? -2.672 16.701 27.942 1.00 79.31 338 GLY A C 1
ATOM 2611 O O . GLY A 1 338 ? -3.568 17.057 27.185 1.00 79.31 338 GLY A O 1
ATOM 2612 N N . GLU A 1 339 ? -1.545 17.402 28.066 1.00 66.75 339 GLU A N 1
ATOM 2613 C CA . GLU A 1 339 ? -1.259 18.594 27.261 1.00 66.75 339 GLU A CA 1
ATOM 2614 C C . GLU A 1 339 ? -0.629 18.221 25.914 1.00 66.75 339 GLU A C 1
ATOM 2616 O O . GLU A 1 339 ? 0.234 17.351 25.837 1.00 66.75 339 GLU A O 1
ATOM 2621 N N . ALA A 1 340 ? -1.046 18.927 24.866 1.00 59.88 340 ALA A N 1
ATOM 2622 C CA . ALA A 1 340 ? -0.424 18.906 23.551 1.00 59.88 340 ALA A CA 1
ATOM 2623 C C . ALA A 1 340 ? 0.842 19.773 23.557 1.00 59.88 340 ALA A C 1
ATOM 2625 O O . ALA A 1 340 ? 0.755 20.979 23.807 1.00 59.88 340 ALA A O 1
ATOM 2626 N N . THR A 1 341 ? 2.012 19.214 23.249 1.00 54.62 341 THR A N 1
ATOM 2627 C CA . THR A 1 341 ? 3.215 20.021 22.999 1.00 54.62 341 THR A CA 1
ATOM 2628 C C . THR A 1 341 ? 3.408 20.218 21.502 1.00 54.62 341 THR A C 1
ATOM 2630 O O . THR A 1 341 ? 3.943 19.349 20.819 1.00 54.62 341 THR A O 1
ATOM 2633 N N . VAL A 1 342 ? 3.012 21.388 20.992 1.00 49.19 342 VAL A N 1
ATOM 2634 C CA . VAL A 1 342 ? 3.382 21.829 19.639 1.00 49.19 342 VAL A CA 1
ATOM 2635 C C . VAL A 1 342 ? 4.869 22.172 19.654 1.00 49.19 342 VAL A C 1
ATOM 2637 O O . VAL A 1 342 ? 5.272 23.211 20.187 1.00 49.19 342 VAL A O 1
ATOM 2640 N N . THR A 1 343 ? 5.709 21.307 19.090 1.00 41.50 343 THR A N 1
ATOM 2641 C CA . THR A 1 343 ? 7.130 21.629 18.916 1.00 41.50 343 THR A CA 1
ATOM 2642 C C . THR A 1 343 ? 7.290 22.450 17.642 1.00 41.50 343 THR A C 1
ATOM 2644 O O . THR A 1 343 ? 7.495 21.923 16.556 1.00 41.50 343 THR A O 1
ATOM 2647 N N . GLN A 1 344 ? 7.167 23.771 17.772 1.00 36.75 344 GLN A N 1
ATOM 2648 C CA . GLN A 1 344 ? 7.331 24.703 16.661 1.00 36.75 344 GLN A CA 1
ATOM 2649 C C . GLN A 1 344 ? 8.826 24.998 16.449 1.00 36.75 344 GLN A C 1
ATOM 2651 O O . GLN A 1 344 ? 9.419 25.808 17.166 1.00 36.75 344 GLN A O 1
ATOM 2656 N N . TYR A 1 345 ? 9.460 24.358 15.465 1.00 34.06 345 TYR A N 1
ATOM 2657 C CA . TYR A 1 345 ? 10.795 24.764 15.022 1.00 34.06 345 TYR A CA 1
ATOM 2658 C C . TYR A 1 345 ? 10.665 25.880 13.985 1.00 34.06 345 TYR A C 1
ATOM 2660 O O . TYR A 1 345 ? 10.395 25.641 12.815 1.00 34.06 345 TYR A O 1
ATOM 2668 N N . SER A 1 346 ? 10.888 27.122 14.408 1.00 34.28 346 SER A N 1
ATOM 2669 C CA . SER A 1 346 ? 11.149 28.230 13.489 1.00 34.28 346 SER A CA 1
ATOM 2670 C C . SER A 1 346 ? 12.472 28.887 13.846 1.00 34.28 346 SER A C 1
ATOM 2672 O O . SER A 1 346 ? 12.562 29.544 14.886 1.00 34.28 346 SER A O 1
ATOM 2674 N N . LYS A 1 347 ? 13.438 28.835 12.923 1.00 34.19 347 LYS A N 1
ATOM 2675 C CA . LYS A 1 347 ? 14.032 30.060 12.366 1.00 34.19 347 LYS A CA 1
ATOM 2676 C C . LYS A 1 347 ? 14.913 29.769 11.150 1.00 34.19 347 LYS A C 1
ATOM 2678 O O . LYS A 1 347 ? 15.772 28.898 11.217 1.00 34.19 347 LYS A O 1
ATOM 2683 N N . GLY A 1 348 ? 14.733 30.561 10.094 1.00 33.16 348 GLY A N 1
ATOM 2684 C CA . GLY A 1 348 ? 15.718 30.706 9.026 1.00 33.16 348 GLY A CA 1
ATOM 2685 C C . GLY A 1 348 ? 16.995 31.397 9.513 1.00 33.16 348 GLY A C 1
ATOM 2686 O O . GLY A 1 348 ? 16.937 32.234 10.418 1.00 33.16 348 GLY A O 1
ATOM 2687 N N . ASP A 1 349 ? 18.140 31.009 8.955 1.00 31.30 349 ASP A N 1
ATOM 2688 C CA . ASP A 1 349 ? 18.817 31.784 7.907 1.00 31.30 349 ASP A CA 1
ATOM 2689 C C . ASP A 1 349 ? 19.891 30.920 7.203 1.00 31.30 349 ASP A C 1
ATOM 2691 O O . ASP A 1 349 ? 20.509 30.049 7.811 1.00 31.30 349 ASP A O 1
ATOM 2695 N N . GLU A 1 350 ? 20.016 31.181 5.907 1.00 46.97 350 GLU A N 1
ATOM 2696 C CA . GLU A 1 350 ? 20.893 30.741 4.816 1.00 46.97 350 GLU A CA 1
ATOM 2697 C C . GLU A 1 350 ? 22.145 29.889 5.123 1.00 46.97 350 GLU A C 1
ATOM 2699 O O . GLU A 1 350 ? 23.172 30.404 5.556 1.00 46.97 350 GLU A O 1
ATOM 2704 N N . THR A 1 351 ? 22.109 28.592 4.774 1.00 34.50 351 THR A N 1
ATOM 2705 C CA . THR A 1 351 ? 23.151 27.840 4.020 1.00 34.50 351 THR A CA 1
ATOM 2706 C C . THR A 1 351 ? 22.806 26.343 3.971 1.00 34.50 351 THR A C 1
ATOM 2708 O O . THR A 1 351 ? 22.672 25.711 5.008 1.00 34.50 351 THR A O 1
ATOM 2711 N N . TYR A 1 352 ? 22.721 25.774 2.761 1.00 33.00 352 TYR A N 1
ATOM 2712 C CA . TYR A 1 352 ? 22.592 24.335 2.458 1.00 33.00 352 TYR A CA 1
ATOM 2713 C C . TYR A 1 352 ? 21.395 23.560 3.063 1.00 33.00 352 TYR A C 1
ATOM 2715 O O . TYR A 1 352 ? 21.339 23.271 4.252 1.00 33.00 352 TYR A O 1
ATOM 2723 N N . GLY A 1 353 ? 20.523 23.054 2.180 1.00 40.56 353 GLY A N 1
ATOM 2724 C CA . GLY A 1 353 ? 19.637 21.918 2.463 1.00 40.56 353 GLY A CA 1
ATOM 2725 C C . GLY A 1 353 ? 18.293 22.280 3.090 1.00 40.56 353 GLY A C 1
ATOM 2726 O O . GLY A 1 353 ? 18.088 22.098 4.289 1.00 40.56 353 GLY A O 1
ATOM 2727 N N . ASN A 1 354 ? 17.340 22.703 2.257 1.00 29.84 354 ASN A N 1
ATOM 2728 C CA . ASN A 1 354 ? 15.932 22.754 2.641 1.00 29.84 354 ASN A CA 1
ATOM 2729 C C . ASN A 1 354 ? 15.424 21.329 2.907 1.00 29.84 354 ASN A C 1
ATOM 2731 O O . ASN A 1 354 ? 15.034 20.617 1.988 1.00 29.84 354 ASN A O 1
ATOM 2735 N N . ARG A 1 355 ? 15.410 20.910 4.174 1.00 37.75 355 ARG A N 1
ATOM 2736 C CA . ARG A 1 355 ? 14.409 19.951 4.643 1.00 37.75 355 ARG A CA 1
ATOM 2737 C C . ARG A 1 355 ? 13.255 20.770 5.193 1.00 37.75 355 ARG A C 1
ATOM 2739 O O . ARG A 1 355 ? 13.355 21.311 6.293 1.00 37.75 355 ARG A O 1
ATOM 2746 N N . GLU A 1 356 ? 12.177 20.881 4.427 1.00 30.38 356 GLU A N 1
ATOM 2747 C CA . GLU A 1 356 ? 10.879 21.164 5.030 1.00 30.38 356 GLU A CA 1
ATOM 2748 C C . GLU A 1 356 ? 10.555 19.986 5.951 1.00 30.38 356 GLU A C 1
ATOM 2750 O O . GLU A 1 356 ? 10.262 18.881 5.501 1.00 30.38 356 GLU A O 1
ATOM 2755 N N . TYR A 1 357 ? 10.680 20.191 7.260 1.00 36.78 357 TYR A N 1
ATOM 2756 C CA . TYR A 1 357 ? 10.121 19.255 8.222 1.00 36.78 357 TYR A CA 1
ATOM 2757 C C . TYR A 1 357 ? 8.637 19.584 8.355 1.00 36.78 357 TYR A C 1
ATOM 2759 O O . TYR A 1 357 ? 8.267 20.578 8.984 1.00 36.78 357 TYR A O 1
ATOM 2767 N N . VAL A 1 358 ? 7.785 18.756 7.753 1.00 33.62 358 VAL A N 1
ATOM 2768 C CA . VAL A 1 358 ? 6.350 18.766 8.045 1.00 33.62 358 VAL A CA 1
ATOM 2769 C C . VAL A 1 358 ? 6.194 18.398 9.520 1.00 33.62 358 VAL A C 1
ATOM 2771 O O . VAL A 1 358 ? 6.532 17.295 9.941 1.00 33.62 358 VAL A O 1
ATOM 2774 N N . THR A 1 359 ? 5.751 19.359 10.327 1.00 35.56 359 THR A N 1
ATOM 2775 C CA . THR A 1 359 ? 5.395 19.125 11.729 1.00 35.56 359 THR A CA 1
ATOM 2776 C C . THR A 1 359 ? 3.963 18.596 11.742 1.00 35.56 359 THR A C 1
ATOM 2778 O O . THR A 1 359 ? 3.068 19.272 11.242 1.00 35.56 359 THR A O 1
ATOM 2781 N N . PHE A 1 360 ? 3.741 17.385 12.256 1.00 36.78 360 PHE A N 1
ATOM 2782 C CA . PHE A 1 360 ? 2.398 16.817 12.396 1.00 36.78 360 PHE A CA 1
ATOM 2783 C C . PHE A 1 360 ? 1.839 17.167 13.781 1.00 36.78 360 PHE A C 1
ATOM 2785 O O . PHE A 1 360 ? 2.237 16.566 14.778 1.00 36.78 360 PHE A O 1
ATOM 2792 N N . ASP A 1 361 ? 0.906 18.120 13.850 1.00 45.00 361 ASP A N 1
ATOM 2793 C CA . ASP A 1 361 ? 0.176 18.485 15.075 1.00 45.00 361 ASP A CA 1
ATOM 2794 C C . ASP A 1 361 ? -0.849 17.392 15.447 1.00 45.00 361 ASP A C 1
ATOM 2796 O O . ASP A 1 361 ? -2.064 17.545 15.325 1.00 45.00 361 ASP A O 1
ATOM 2800 N N . THR A 1 362 ? -0.376 16.228 15.880 1.00 50.12 362 THR A N 1
ATOM 2801 C CA . THR A 1 362 ? -1.242 15.097 16.242 1.00 50.12 362 THR A CA 1
ATOM 2802 C C . THR A 1 362 ? -1.011 14.737 17.703 1.00 50.12 362 THR A C 1
ATOM 2804 O O . THR A 1 362 ? 0.119 14.485 18.101 1.00 50.12 362 THR A O 1
ATOM 2807 N N . ASN A 1 363 ? -2.070 14.753 18.521 1.00 57.94 363 ASN A N 1
ATOM 2808 C CA . ASN A 1 363 ? -1.975 14.536 19.972 1.00 57.94 363 ASN A CA 1
ATOM 2809 C C . ASN A 1 363 ? -2.502 13.161 20.411 1.00 57.94 363 ASN A C 1
ATOM 2811 O O . ASN A 1 363 ? -2.105 12.669 21.456 1.00 57.94 363 ASN A O 1
ATOM 2815 N N . ALA A 1 364 ? -3.386 12.520 19.643 1.00 59.84 364 ALA A N 1
ATOM 2816 C CA . ALA A 1 364 ? -3.840 11.157 19.906 1.00 59.84 364 ALA A CA 1
ATOM 2817 C C . ALA A 1 364 ? -4.124 10.450 18.583 1.00 59.84 364 ALA A C 1
ATOM 2819 O O . ALA A 1 364 ? -4.915 10.969 17.794 1.00 59.84 364 ALA A O 1
ATOM 2820 N N . ILE A 1 365 ? -3.492 9.303 18.332 1.00 79.06 365 ILE A N 1
ATOM 2821 C CA . ILE A 1 365 ? -3.585 8.649 17.019 1.00 79.06 365 ILE A CA 1
ATOM 2822 C C . ILE A 1 365 ? -4.216 7.267 17.145 1.00 79.06 365 ILE A C 1
ATOM 2824 O O . ILE A 1 365 ? -5.303 7.090 16.617 1.00 79.06 365 ILE A O 1
ATOM 2828 N N . GLY A 1 366 ? -3.631 6.335 17.897 1.00 91.12 366 GLY A N 1
ATOM 2829 C CA . GLY A 1 366 ? -4.173 4.984 18.093 1.00 91.12 366 GLY A CA 1
ATOM 2830 C C . GLY A 1 366 ? -5.028 4.791 19.349 1.00 91.12 366 GLY A C 1
ATOM 2831 O O . GLY A 1 366 ? -4.779 5.408 20.389 1.00 91.12 366 GLY A O 1
ATOM 2832 N N . LEU A 1 367 ? -5.992 3.873 19.259 1.00 96.12 367 LEU A N 1
ATOM 2833 C CA . LEU A 1 367 ? -6.780 3.338 20.372 1.00 96.12 367 LEU A CA 1
ATOM 2834 C C . LEU A 1 367 ? -6.749 1.808 20.334 1.00 96.12 367 LEU A C 1
ATOM 2836 O O . LEU A 1 367 ? -6.654 1.235 19.255 1.00 96.12 367 LEU A O 1
ATOM 2840 N N . ALA A 1 368 ? -6.823 1.176 21.504 1.00 97.62 368 ALA A N 1
ATOM 2841 C CA . ALA A 1 368 ? -7.165 -0.239 21.632 1.00 97.62 368 ALA A CA 1
ATOM 2842 C C . ALA A 1 368 ? -7.790 -0.506 23.005 1.00 97.62 368 ALA A C 1
ATOM 2844 O O . ALA A 1 368 ? -7.240 -0.099 24.039 1.00 97.62 368 ALA A O 1
ATOM 2845 N N . TYR A 1 369 ? -8.935 -1.179 23.035 1.00 98.06 369 TYR A N 1
ATOM 2846 C CA . TYR A 1 369 ? -9.568 -1.634 24.267 1.00 98.06 369 TYR A CA 1
ATOM 2847 C C . TYR A 1 369 ? -9.049 -3.015 24.674 1.00 98.06 369 TYR A C 1
ATOM 2849 O O . TYR A 1 369 ? -8.870 -3.898 23.843 1.00 98.06 369 TYR A O 1
ATOM 2857 N N . ASN A 1 370 ? -8.819 -3.214 25.972 1.00 97.75 370 ASN A N 1
ATOM 2858 C CA . ASN A 1 370 ? -8.455 -4.510 26.526 1.00 97.75 370 ASN A CA 1
ATOM 2859 C C . ASN A 1 370 ? -9.575 -5.040 27.435 1.00 97.75 370 ASN A C 1
ATOM 2861 O O . ASN A 1 370 ? -9.761 -4.524 28.545 1.00 97.75 370 ASN A O 1
ATOM 2865 N N . PRO A 1 371 ? -10.294 -6.101 27.035 1.00 95.31 371 PRO A N 1
ATOM 2866 C CA . PRO A 1 371 ? -11.379 -6.652 27.841 1.00 95.31 371 PRO A CA 1
ATOM 2867 C C . PRO A 1 371 ? -10.899 -7.340 29.131 1.00 95.31 371 PRO A C 1
ATOM 2869 O O . PRO A 1 371 ? -11.690 -7.494 30.060 1.00 95.31 371 PRO A O 1
ATOM 2872 N N . ASN A 1 372 ? -9.623 -7.734 29.242 1.00 94.75 372 ASN A N 1
ATOM 2873 C CA . ASN A 1 372 ? -9.116 -8.435 30.431 1.00 94.75 372 ASN A CA 1
ATOM 2874 C C . ASN A 1 372 ? -9.012 -7.535 31.665 1.00 94.75 372 ASN A C 1
ATOM 2876 O O . ASN A 1 372 ? -9.207 -7.998 32.789 1.00 94.75 372 ASN A O 1
ATOM 2880 N N . ASN A 1 373 ? -8.677 -6.262 31.458 1.00 95.25 373 ASN A N 1
ATOM 2881 C CA . ASN A 1 373 ? -8.529 -5.274 32.527 1.00 95.25 373 ASN A CA 1
ATOM 2882 C C . ASN A 1 373 ? -9.523 -4.104 32.402 1.00 95.25 373 ASN A C 1
ATOM 2884 O O . ASN A 1 373 ? -9.525 -3.214 33.249 1.00 95.25 373 ASN A O 1
ATOM 2888 N N . GLU A 1 374 ? -10.381 -4.132 31.377 1.00 96.50 374 GLU A N 1
ATOM 2889 C CA . GLU A 1 374 ? -11.368 -3.106 31.038 1.00 96.50 374 GLU A CA 1
ATOM 2890 C C . GLU A 1 374 ? -10.766 -1.704 30.822 1.00 96.50 374 GLU A C 1
ATOM 2892 O O . GLU A 1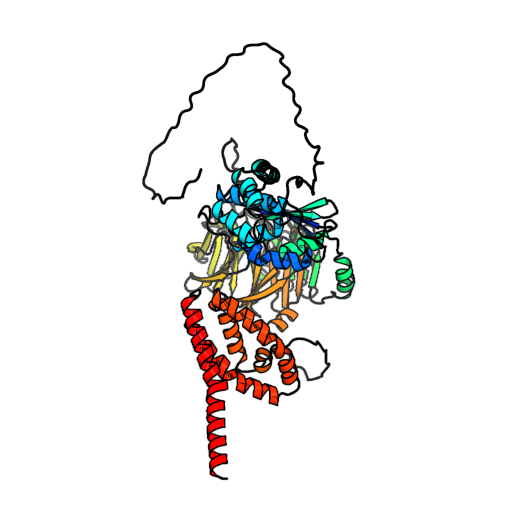 374 ? -11.454 -0.689 31.002 1.00 96.50 374 GLU A O 1
ATOM 2897 N N . LEU A 1 375 ? -9.494 -1.631 30.424 1.00 98.00 375 LEU A N 1
ATOM 2898 C CA . LEU A 1 375 ? -8.808 -0.379 30.125 1.00 98.00 375 LEU A CA 1
ATOM 2899 C C . LEU A 1 375 ? -8.784 -0.104 28.623 1.00 98.00 375 LEU A C 1
ATOM 2901 O O . LEU A 1 375 ? -8.570 -0.994 27.803 1.00 98.00 375 LEU A O 1
ATOM 2905 N N . LEU A 1 376 ? -8.966 1.165 28.275 1.00 98.06 376 LEU A N 1
ATOM 2906 C CA . LEU A 1 376 ? -8.712 1.687 26.939 1.00 98.06 376 LEU A CA 1
ATOM 2907 C C . LEU A 1 376 ? -7.311 2.294 26.906 1.00 98.06 376 LEU A C 1
ATOM 2909 O O . LEU A 1 376 ? -6.997 3.172 27.712 1.00 98.06 376 LEU A O 1
ATOM 2913 N N . TYR A 1 377 ? -6.495 1.869 25.954 1.00 98.19 377 TYR A N 1
ATOM 2914 C CA . TYR A 1 377 ? -5.164 2.410 25.729 1.00 98.19 377 TYR A CA 1
ATOM 2915 C C . TYR A 1 377 ? -5.207 3.440 24.603 1.00 98.19 377 TYR A C 1
ATOM 2917 O O . TYR A 1 377 ? -5.669 3.141 23.506 1.00 98.19 377 TYR A O 1
ATOM 2925 N N . ALA A 1 378 ? -4.733 4.654 24.877 1.00 95.94 378 ALA A N 1
ATOM 2926 C CA . ALA A 1 378 ? -4.741 5.776 23.945 1.00 95.94 378 ALA A CA 1
ATOM 2927 C C . ALA A 1 378 ? -3.320 6.278 23.687 1.00 95.94 378 ALA A C 1
ATOM 2929 O O . ALA A 1 378 ? -2.656 6.809 24.586 1.00 95.94 378 ALA A O 1
ATOM 2930 N N . VAL A 1 379 ? -2.861 6.114 22.449 1.00 94.38 379 VAL A N 1
ATOM 2931 C CA . VAL A 1 379 ? -1.530 6.530 22.004 1.00 94.38 379 VAL A CA 1
ATOM 2932 C C . VAL A 1 379 ? -1.504 8.040 21.841 1.00 94.38 379 VAL A C 1
ATOM 2934 O O . VAL A 1 379 ? -2.313 8.587 21.094 1.00 94.38 379 VAL A O 1
ATOM 2937 N N . HIS A 1 380 ? -0.569 8.709 22.511 1.00 90.31 380 HIS A N 1
ATOM 2938 C CA . HIS A 1 380 ? -0.413 10.158 22.459 1.00 90.31 380 HIS A CA 1
ATOM 2939 C C . HIS A 1 380 ? 0.984 10.497 21.919 1.00 90.31 380 HIS A C 1
ATOM 2941 O O . HIS A 1 380 ? 1.994 10.461 22.624 1.00 90.31 380 HIS A O 1
ATOM 2947 N N . SER A 1 381 ? 0.996 10.818 20.625 1.00 83.50 381 SER A N 1
ATOM 2948 C CA . SER A 1 381 ? 2.162 10.950 19.743 1.00 83.50 381 SER A CA 1
ATOM 2949 C C . SER A 1 381 ? 3.132 12.064 20.121 1.00 83.50 381 SER A C 1
ATOM 2951 O O . SER A 1 381 ? 4.336 11.883 20.001 1.00 83.50 381 SER A O 1
ATOM 2953 N N . THR A 1 382 ? 2.645 13.212 20.593 1.00 77.50 382 THR A N 1
ATOM 2954 C CA . THR A 1 382 ? 3.491 14.390 20.869 1.00 77.50 382 THR A CA 1
ATOM 2955 C C . THR A 1 382 ? 4.314 14.307 22.145 1.00 77.50 382 THR A C 1
ATOM 2957 O O . THR A 1 382 ? 5.265 15.070 22.296 1.00 77.50 382 THR A O 1
ATOM 2960 N N . VAL A 1 383 ? 3.942 13.431 23.080 1.00 83.31 383 VAL A N 1
ATOM 2961 C CA . VAL A 1 383 ? 4.636 13.298 24.372 1.00 83.31 383 VAL A CA 1
ATOM 2962 C C . VAL A 1 383 ? 5.098 11.860 24.640 1.00 83.31 383 VAL A C 1
ATOM 2964 O O . VAL A 1 383 ? 5.382 11.504 25.782 1.00 83.31 383 VAL A O 1
ATOM 2967 N N . ASP A 1 384 ? 5.208 11.054 23.576 1.00 89.50 384 ASP A N 1
ATOM 2968 C CA . ASP A 1 384 ? 5.867 9.740 23.559 1.00 89.50 384 ASP A CA 1
ATOM 2969 C C . ASP A 1 384 ? 5.335 8.742 24.608 1.00 89.50 384 ASP A C 1
ATOM 2971 O O . ASP A 1 384 ? 6.089 8.016 25.265 1.00 89.50 384 ASP A O 1
ATOM 2975 N N . HIS A 1 385 ? 4.013 8.706 24.800 1.00 91.19 385 HIS A N 1
ATOM 2976 C CA . HIS A 1 385 ? 3.375 7.837 25.796 1.00 91.19 385 HIS A CA 1
ATOM 2977 C C . HIS A 1 385 ? 2.058 7.215 25.322 1.00 91.19 385 HIS A C 1
ATOM 2979 O O . HIS A 1 385 ? 1.407 7.682 24.387 1.00 91.19 385 HIS A O 1
ATOM 2985 N N . VAL A 1 386 ? 1.643 6.162 26.020 1.00 96.44 386 VAL A N 1
ATOM 2986 C CA . VAL A 1 386 ? 0.314 5.556 25.903 1.00 96.44 386 VAL A CA 1
ATOM 2987 C C . VAL A 1 386 ? -0.426 5.752 27.215 1.00 96.44 386 VAL A C 1
ATOM 2989 O O . VAL A 1 386 ? 0.016 5.263 28.253 1.00 96.44 386 VAL A O 1
ATOM 2992 N N . ASN A 1 387 ? -1.548 6.462 27.178 1.00 96.00 387 ASN A N 1
ATOM 2993 C CA . ASN A 1 387 ? -2.427 6.620 28.334 1.00 96.00 387 ASN A CA 1
ATOM 2994 C C . ASN A 1 387 ? -3.290 5.373 28.495 1.00 96.00 387 ASN A C 1
ATOM 2996 O O . ASN A 1 387 ? -3.709 4.795 27.496 1.00 96.00 387 ASN A O 1
ATOM 3000 N N . TYR A 1 388 ? -3.602 4.992 29.727 1.00 97.06 388 TYR A N 1
ATOM 3001 C CA . TYR A 1 388 ? -4.575 3.938 30.007 1.00 97.06 388 TYR A CA 1
ATOM 3002 C C . TYR A 1 388 ? -5.750 4.514 30.800 1.00 97.06 388 TYR A C 1
ATOM 3004 O O . TYR A 1 388 ? -5.593 5.180 31.827 1.00 97.06 388 TYR A O 1
ATOM 3012 N N . VAL A 1 389 ? -6.948 4.292 30.273 1.00 96.94 389 VAL A N 1
ATOM 3013 C CA . VAL A 1 389 ? -8.196 4.924 30.695 1.00 96.94 389 VAL A CA 1
ATOM 3014 C C . VAL A 1 389 ? -9.139 3.858 31.231 1.00 96.94 389 VAL A C 1
ATOM 3016 O O . VAL A 1 389 ? -9.387 2.855 30.568 1.00 96.94 389 VAL A O 1
ATOM 3019 N N . ASP A 1 390 ? -9.709 4.094 32.409 1.00 96.88 390 ASP A N 1
ATOM 3020 C CA . ASP A 1 390 ? -10.781 3.257 32.948 1.00 96.88 390 ASP A CA 1
ATOM 3021 C C . ASP A 1 390 ? -12.075 3.498 32.164 1.00 96.88 390 ASP A C 1
ATOM 3023 O O . ASP A 1 390 ? -12.649 4.588 32.222 1.00 96.88 390 ASP A O 1
ATOM 3027 N N . THR A 1 391 ? -12.561 2.478 31.456 1.00 96.31 391 THR A N 1
ATOM 3028 C CA . THR A 1 391 ? -13.778 2.572 30.628 1.00 96.31 391 THR A CA 1
ATOM 3029 C C . THR A 1 391 ? -15.080 2.581 31.433 1.00 96.31 391 THR A C 1
ATOM 3031 O O . THR A 1 391 ? -16.133 2.983 30.920 1.00 96.31 391 THR A O 1
ATOM 3034 N N . ASN A 1 392 ? -15.042 2.185 32.708 1.00 94.81 392 ASN A N 1
ATOM 3035 C CA . ASN A 1 392 ? -16.207 2.233 33.589 1.00 94.81 392 ASN A CA 1
ATOM 3036 C C . ASN A 1 392 ? -16.465 3.657 34.090 1.00 94.81 392 ASN A C 1
ATOM 3038 O O . ASN A 1 392 ? -17.620 4.062 34.246 1.00 94.81 392 ASN A O 1
ATOM 3042 N N . THR A 1 393 ? -15.394 4.412 34.345 1.00 95.25 393 THR A N 1
ATOM 3043 C CA . THR A 1 393 ? -15.467 5.785 34.867 1.00 95.25 393 THR A CA 1
ATOM 3044 C C . THR A 1 393 ? -15.162 6.858 33.822 1.00 95.25 393 THR A C 1
ATOM 3046 O O . THR A 1 393 ? -15.435 8.029 34.083 1.00 95.25 393 THR A O 1
ATOM 3049 N N . ASP A 1 394 ? -14.645 6.470 32.653 1.00 95.38 394 ASP A N 1
ATOM 3050 C CA . ASP A 1 394 ? -14.101 7.350 31.612 1.00 95.38 394 ASP A CA 1
ATOM 3051 C C . ASP A 1 394 ? -13.063 8.329 32.189 1.00 95.38 394 ASP A C 1
ATOM 3053 O O . ASP A 1 394 ? -13.130 9.545 31.986 1.00 95.38 394 ASP A O 1
ATOM 3057 N N . THR A 1 395 ? -12.102 7.797 32.953 1.00 94.94 395 THR A N 1
ATOM 3058 C CA . THR A 1 395 ? -11.028 8.590 33.572 1.00 94.94 395 THR A CA 1
ATOM 3059 C C . THR A 1 395 ? -9.645 8.090 33.176 1.00 94.94 395 THR A C 1
ATOM 3061 O O . THR A 1 395 ? -9.384 6.890 33.154 1.00 94.94 395 THR A O 1
ATOM 3064 N N . ASN A 1 396 ? -8.742 9.022 32.859 1.00 95.19 396 ASN A N 1
ATOM 3065 C CA . ASN A 1 396 ? -7.338 8.706 32.616 1.00 95.19 396 ASN A CA 1
ATOM 3066 C C . ASN A 1 396 ? -6.658 8.327 33.940 1.00 95.19 396 ASN A C 1
ATOM 3068 O O . ASN A 1 396 ? -6.666 9.120 34.887 1.00 95.19 396 ASN A O 1
ATOM 3072 N N . LEU A 1 397 ? -6.088 7.124 34.009 1.00 96.31 397 LEU A N 1
ATOM 3073 C CA . LEU A 1 397 ? -5.455 6.589 35.215 1.00 96.31 397 LEU A CA 1
ATOM 3074 C C . LEU A 1 397 ? -3.940 6.831 35.249 1.00 96.31 397 LEU A C 1
ATOM 3076 O O . LEU A 1 397 ? -3.343 6.815 36.329 1.00 96.31 397 LEU A O 1
ATOM 3080 N N . GLY A 1 398 ? -3.310 7.037 34.093 1.00 94.44 398 GLY A N 1
ATOM 3081 C CA . GLY A 1 398 ? -1.867 7.207 33.969 1.00 94.44 398 GLY A CA 1
ATOM 3082 C C . GLY A 1 398 ? -1.370 6.906 32.559 1.00 94.44 398 GLY A C 1
ATOM 3083 O O . GLY A 1 398 ? -2.155 6.794 31.621 1.00 94.44 398 GLY A O 1
ATOM 3084 N N . HIS A 1 399 ? -0.051 6.787 32.416 1.00 95.31 399 HIS A N 1
ATOM 3085 C CA . HIS A 1 399 ? 0.590 6.577 31.123 1.00 95.31 399 HIS A CA 1
ATOM 3086 C C . HIS A 1 399 ? 1.808 5.655 31.200 1.00 95.31 399 HIS A C 1
ATOM 3088 O O . HIS A 1 399 ? 2.420 5.484 32.257 1.00 95.31 399 HIS A O 1
ATOM 3094 N N . ILE A 1 400 ? 2.173 5.105 30.045 1.00 97.56 400 ILE A N 1
ATOM 3095 C CA . ILE A 1 400 ? 3.351 4.273 29.811 1.00 97.56 400 ILE A CA 1
ATOM 3096 C C . ILE A 1 400 ? 4.237 5.005 28.803 1.00 97.56 400 ILE A C 1
ATOM 3098 O O . ILE A 1 400 ? 3.784 5.301 27.701 1.00 97.56 400 ILE A O 1
ATOM 3102 N N . ALA A 1 401 ? 5.485 5.303 29.162 1.00 96.06 401 ALA A N 1
ATOM 3103 C CA . ALA A 1 401 ? 6.443 5.896 28.227 1.00 96.06 401 ALA A CA 1
ATOM 3104 C C . ALA A 1 401 ? 6.868 4.870 27.161 1.00 96.06 401 ALA A C 1
ATOM 3106 O O . ALA A 1 401 ? 7.176 3.721 27.498 1.00 96.06 401 ALA A O 1
ATOM 3107 N N . VAL A 1 402 ? 6.906 5.291 25.898 1.00 96.69 402 VAL A N 1
ATOM 3108 C CA . VAL A 1 402 ? 7.250 4.457 24.733 1.00 96.69 402 VAL A CA 1
ATOM 3109 C C . VAL A 1 402 ? 8.314 5.143 23.864 1.00 96.69 402 VAL A C 1
ATOM 3111 O O . VAL A 1 402 ? 9.000 6.058 24.322 1.00 96.69 402 VAL A O 1
ATOM 3114 N N . GLY A 1 403 ? 8.548 4.637 22.650 1.00 87.19 403 GLY A N 1
ATOM 3115 C CA . GLY A 1 403 ? 9.425 5.290 21.676 1.00 87.19 403 GLY A CA 1
ATOM 3116 C C . GLY A 1 403 ? 8.845 6.613 21.162 1.00 87.19 403 GLY A C 1
ATOM 3117 O O . GLY A 1 403 ? 7.750 7.016 21.544 1.00 87.19 403 GLY A O 1
ATOM 3118 N N . ARG A 1 404 ? 9.595 7.304 20.296 1.00 86.88 404 ARG A N 1
ATOM 3119 C CA . ARG A 1 404 ? 9.200 8.642 19.836 1.00 86.88 404 ARG A CA 1
ATOM 3120 C C . ARG A 1 404 ? 8.193 8.612 18.706 1.00 86.88 404 ARG A C 1
ATOM 3122 O O . ARG A 1 404 ? 8.324 7.790 17.794 1.00 86.88 404 ARG A O 1
ATOM 3129 N N . THR A 1 405 ? 7.278 9.579 18.729 1.00 85.19 405 THR A N 1
ATOM 3130 C CA . THR A 1 405 ? 6.168 9.689 17.774 1.00 85.19 405 THR A CA 1
ATOM 3131 C C . THR A 1 405 ? 5.412 8.354 17.675 1.00 85.19 405 THR A C 1
ATOM 3133 O O . THR A 1 405 ? 5.426 7.706 16.621 1.00 85.19 405 THR A O 1
ATOM 3136 N N . PRO A 1 406 ? 4.826 7.861 18.785 1.00 92.56 406 PRO A N 1
ATOM 3137 C CA . PRO A 1 406 ? 4.041 6.642 18.751 1.00 92.56 406 PRO A CA 1
ATOM 3138 C C . PRO A 1 406 ? 2.754 6.848 17.943 1.00 92.56 406 PRO A C 1
ATOM 3140 O O . PRO A 1 406 ? 2.140 7.911 18.034 1.00 92.56 406 PRO A O 1
ATOM 3143 N N . LEU A 1 407 ? 2.343 5.847 17.163 1.00 91.00 407 LEU A N 1
ATOM 3144 C CA . LEU A 1 407 ? 1.257 5.982 16.187 1.00 91.00 407 LEU A CA 1
ATOM 3145 C C . LEU A 1 407 ? 0.046 5.105 16.526 1.00 91.00 407 LEU A C 1
ATOM 3147 O O . LEU A 1 407 ? -0.978 5.626 16.968 1.00 91.00 407 LEU A O 1
ATOM 3151 N N . LEU A 1 408 ? 0.156 3.785 16.361 1.00 94.94 408 LEU A N 1
ATOM 3152 C CA . LEU A 1 408 ? -0.935 2.830 16.578 1.00 94.94 408 LEU A CA 1
ATOM 3153 C C . LEU A 1 408 ? -0.568 1.801 17.650 1.00 94.94 408 LEU A C 1
ATOM 3155 O O . LEU A 1 408 ? 0.608 1.552 17.919 1.00 94.94 408 LEU A O 1
ATOM 3159 N N . ILE A 1 409 ? -1.592 1.211 18.267 1.00 97.69 409 ILE A N 1
ATOM 3160 C CA . ILE A 1 409 ? -1.468 0.150 19.266 1.00 97.69 409 ILE A CA 1
ATOM 3161 C C . ILE A 1 409 ? -2.344 -1.043 18.874 1.00 97.69 409 ILE A C 1
ATOM 3163 O O . ILE A 1 409 ? -3.454 -0.855 18.392 1.00 97.69 409 ILE A O 1
ATOM 3167 N N . THR A 1 410 ? -1.856 -2.262 19.101 1.00 97.62 410 THR A N 1
ATOM 3168 C CA . THR A 1 410 ? -2.664 -3.494 19.078 1.00 97.62 410 THR A CA 1
ATOM 3169 C C . THR A 1 410 ? -2.418 -4.291 20.353 1.00 97.62 410 THR A C 1
ATOM 3171 O O . THR A 1 410 ? -1.351 -4.176 20.967 1.00 97.62 410 THR A O 1
ATOM 3174 N N . ILE A 1 411 ? -3.388 -5.109 20.760 1.00 98.19 411 ILE A N 1
ATOM 3175 C CA . ILE A 1 411 ? -3.341 -5.862 22.017 1.00 98.19 411 ILE A CA 1
ATOM 3176 C C . ILE A 1 411 ? -3.452 -7.361 21.735 1.00 98.19 411 ILE A C 1
ATOM 3178 O O . ILE A 1 411 ? -4.385 -7.812 21.079 1.00 98.19 411 ILE A O 1
ATOM 3182 N N . ASP A 1 412 ? -2.497 -8.136 22.249 1.00 97.50 412 ASP A N 1
ATOM 3183 C CA . ASP A 1 412 ? -2.629 -9.584 22.399 1.00 97.50 412 ASP A CA 1
ATOM 3184 C C . ASP A 1 412 ? -3.401 -9.864 23.689 1.00 97.50 412 ASP A C 1
ATOM 3186 O O . ASP A 1 412 ? -2.829 -9.914 24.785 1.00 97.50 412 ASP A O 1
ATOM 3190 N N . GLU A 1 413 ? -4.712 -10.045 23.559 1.00 95.19 413 GLU A N 1
ATOM 3191 C CA . GLU A 1 413 ? -5.598 -10.334 24.686 1.00 95.19 413 GLU A CA 1
ATOM 3192 C C . GLU A 1 413 ? -5.218 -11.632 25.410 1.00 95.19 413 GLU A C 1
ATOM 3194 O O . GLU A 1 413 ? -5.392 -11.741 26.621 1.00 95.19 413 GLU A O 1
ATOM 3199 N N . SER A 1 414 ? -4.666 -12.625 24.710 1.00 94.50 414 SER A N 1
ATOM 3200 C CA . SER A 1 414 ? -4.355 -13.925 25.314 1.00 94.50 414 SER A CA 1
ATOM 3201 C C . SER A 1 414 ? -3.172 -13.851 26.281 1.00 94.50 414 SER A C 1
ATOM 3203 O O . SER A 1 414 ? -3.154 -14.539 27.306 1.00 94.50 414 SER A O 1
ATOM 3205 N N . ARG A 1 415 ? -2.193 -12.994 25.967 1.00 95.12 415 ARG 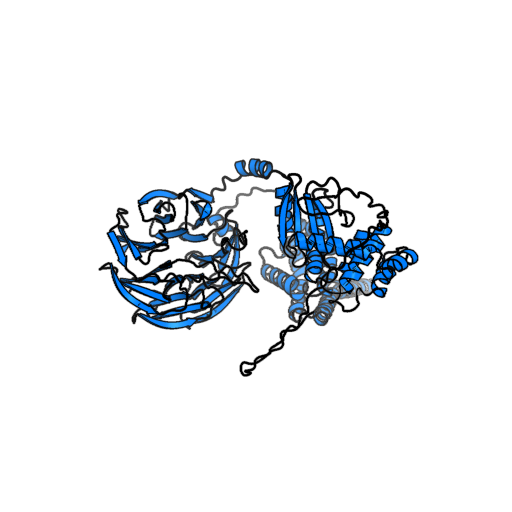A N 1
ATOM 3206 C CA . ARG A 1 415 ? -0.978 -12.779 26.768 1.00 95.12 415 ARG A CA 1
ATOM 3207 C C . ARG A 1 415 ? -1.051 -11.519 27.629 1.00 95.12 415 ARG A C 1
ATOM 3209 O O . ARG A 1 415 ? -0.183 -11.331 28.476 1.00 95.12 415 ARG A O 1
ATOM 3216 N N . ASN A 1 416 ? -2.081 -10.694 27.438 1.00 96.50 416 ASN A N 1
ATOM 3217 C CA . ASN A 1 416 ? -2.239 -9.381 28.059 1.00 96.50 416 ASN A CA 1
ATOM 3218 C C . ASN A 1 416 ? -1.054 -8.441 27.750 1.00 96.50 416 ASN A C 1
ATOM 3220 O O . ASN A 1 416 ? -0.511 -7.782 28.640 1.00 96.50 416 ASN A O 1
ATOM 3224 N N . ILE A 1 417 ? -0.628 -8.416 26.482 1.00 98.06 417 ILE A N 1
ATOM 3225 C CA . ILE A 1 417 ? 0.529 -7.646 25.996 1.00 98.06 417 ILE A CA 1
ATOM 3226 C C . ILE A 1 417 ? 0.086 -6.635 24.939 1.00 98.06 417 ILE A C 1
ATOM 3228 O O . ILE A 1 417 ? -0.659 -6.974 24.025 1.00 98.06 417 ILE A O 1
ATOM 3232 N N . GLY A 1 418 ? 0.572 -5.398 25.040 1.00 98.25 418 GLY A N 1
ATOM 3233 C CA . GLY A 1 418 ? 0.351 -4.351 24.041 1.00 98.25 418 GLY A CA 1
ATOM 3234 C C . GLY A 1 418 ? 1.568 -4.150 23.144 1.00 98.25 418 GLY A C 1
ATOM 3235 O O . GLY A 1 418 ? 2.705 -4.258 23.602 1.00 98.25 418 GLY A O 1
ATOM 3236 N N . TYR A 1 419 ? 1.337 -3.807 21.883 1.00 98.62 419 TYR A N 1
ATOM 3237 C CA . TYR A 1 419 ? 2.376 -3.473 20.909 1.00 98.62 419 TYR A CA 1
ATOM 3238 C C . TYR A 1 419 ? 2.088 -2.098 20.327 1.00 98.62 419 TYR A C 1
ATOM 3240 O O . TYR A 1 419 ? 0.965 -1.862 19.900 1.00 98.62 419 TYR A O 1
ATOM 3248 N N . VAL A 1 420 ? 3.077 -1.205 20.309 1.00 98.50 420 VAL A N 1
ATOM 3249 C CA . VAL A 1 420 ? 2.912 0.193 19.874 1.00 98.50 420 VAL A CA 1
ATOM 3250 C C . VAL A 1 420 ? 3.961 0.542 18.832 1.00 98.50 420 VAL A C 1
ATOM 3252 O O . VAL A 1 420 ? 5.147 0.360 19.105 1.00 98.50 420 VAL A O 1
ATOM 3255 N N . THR A 1 421 ? 3.566 1.056 17.669 1.00 96.75 421 THR A N 1
ATOM 3256 C CA . THR A 1 421 ? 4.518 1.558 16.666 1.00 96.75 421 THR A CA 1
ATOM 3257 C C . THR A 1 421 ? 5.070 2.913 17.060 1.00 96.75 421 THR A C 1
ATOM 3259 O O . THR A 1 421 ? 4.311 3.794 17.444 1.00 96.75 421 THR A O 1
ATOM 3262 N N . ASN A 1 422 ? 6.387 3.094 16.933 1.00 91.50 422 ASN A N 1
ATOM 3263 C CA . ASN A 1 422 ? 7.080 4.352 17.193 1.00 91.50 422 ASN A CA 1
ATOM 3264 C C . ASN A 1 422 ? 7.845 4.792 15.942 1.00 91.50 422 ASN A C 1
ATOM 3266 O O . ASN A 1 422 ? 8.909 4.243 15.626 1.00 91.50 422 ASN A O 1
ATOM 3270 N N . VAL A 1 423 ? 7.298 5.785 15.241 1.00 83.88 423 VAL A N 1
ATOM 3271 C CA . VAL A 1 423 ? 7.727 6.176 13.892 1.00 83.88 423 VAL A CA 1
ATOM 3272 C C . VAL A 1 423 ? 9.149 6.732 13.900 1.00 83.88 423 VAL A C 1
ATOM 3274 O O . VAL A 1 423 ? 10.011 6.228 13.186 1.00 83.88 423 VAL A O 1
ATOM 3277 N N . GLU A 1 424 ? 9.433 7.729 14.742 1.00 78.75 424 GLU A N 1
ATOM 3278 C CA . GLU A 1 424 ? 10.732 8.421 14.741 1.00 78.75 424 GLU A CA 1
ATOM 3279 C C . GLU A 1 424 ? 11.857 7.513 15.258 1.00 78.75 424 GLU A C 1
ATOM 3281 O O . GLU A 1 424 ? 12.979 7.539 14.749 1.00 78.75 424 GLU A O 1
ATOM 3286 N N . THR A 1 425 ? 11.569 6.669 16.252 1.00 79.75 425 THR A N 1
ATOM 3287 C CA . THR A 1 425 ? 12.565 5.729 16.791 1.00 79.75 425 THR A CA 1
ATOM 3288 C C . THR A 1 425 ? 12.683 4.417 16.014 1.00 79.75 425 THR A C 1
ATOM 3290 O O . THR A 1 425 ? 13.521 3.594 16.390 1.00 79.75 425 THR A O 1
ATOM 3293 N N . ASN A 1 426 ? 11.897 4.218 14.948 1.00 84.75 426 ASN A N 1
ATOM 3294 C CA . ASN A 1 426 ? 11.943 3.043 14.066 1.00 84.75 426 ASN A CA 1
ATOM 3295 C C . ASN A 1 426 ? 11.826 1.703 14.817 1.00 84.75 426 ASN A C 1
ATOM 3297 O O . ASN A 1 426 ? 12.611 0.775 14.605 1.00 84.75 426 ASN A O 1
ATOM 3301 N N . ASN A 1 427 ? 10.896 1.620 15.771 1.00 90.50 427 ASN A N 1
ATOM 3302 C CA . ASN A 1 427 ? 10.710 0.416 16.579 1.00 90.50 427 ASN A CA 1
ATOM 3303 C C . ASN A 1 427 ? 9.264 0.233 17.054 1.00 90.50 427 ASN A C 1
ATOM 3305 O O . ASN A 1 427 ? 8.445 1.143 16.963 1.00 90.50 427 ASN A O 1
ATOM 3309 N N . VAL A 1 428 ? 8.977 -0.950 17.593 1.00 98.19 428 VAL A N 1
ATOM 3310 C CA . VAL A 1 428 ? 7.720 -1.307 18.251 1.00 98.19 428 VAL A CA 1
ATOM 3311 C C . VAL A 1 428 ? 7.967 -1.500 19.746 1.00 98.19 428 VAL A C 1
ATOM 3313 O O . VAL A 1 428 ? 8.791 -2.332 20.134 1.00 98.19 428 VAL A O 1
ATOM 3316 N N . SER A 1 429 ? 7.258 -0.759 20.594 1.00 98.50 429 SER A N 1
ATOM 3317 C CA . SER A 1 429 ? 7.275 -0.953 22.048 1.00 98.50 429 SER A CA 1
ATOM 3318 C C . SER A 1 429 ? 6.366 -2.108 22.451 1.00 98.50 429 SER A C 1
ATOM 3320 O O . SER A 1 429 ? 5.207 -2.150 22.054 1.00 98.50 429 SER A O 1
ATOM 3322 N N . VAL A 1 430 ? 6.887 -3.024 23.268 1.00 98.50 430 VAL A N 1
ATOM 3323 C CA . VAL A 1 430 ? 6.156 -4.161 23.844 1.00 98.50 430 VAL A CA 1
ATOM 3324 C C . VAL A 1 430 ? 5.816 -3.833 25.294 1.00 98.50 430 VAL A C 1
ATOM 3326 O O . VAL A 1 430 ? 6.721 -3.539 26.081 1.00 98.50 430 VAL A O 1
ATOM 3329 N N . LEU A 1 431 ? 4.537 -3.872 25.651 1.00 98.44 431 LEU A N 1
ATOM 3330 C CA . LEU A 1 431 ? 4.002 -3.408 26.929 1.00 98.44 431 LEU A CA 1
ATOM 3331 C C . LEU A 1 431 ? 3.376 -4.561 27.712 1.00 98.44 431 LEU A C 1
ATOM 3333 O O . LEU A 1 431 ? 2.599 -5.333 27.160 1.00 98.44 431 LEU A O 1
ATOM 3337 N N . ASP A 1 432 ? 3.661 -4.632 29.006 1.00 97.75 432 ASP A N 1
ATOM 3338 C CA . ASP A 1 432 ? 2.902 -5.452 29.950 1.00 97.75 432 ASP A CA 1
ATOM 3339 C C . ASP A 1 432 ? 1.656 -4.664 30.369 1.00 97.75 432 ASP A C 1
ATOM 3341 O O . ASP A 1 432 ? 1.786 -3.582 30.953 1.00 97.75 432 ASP A O 1
ATOM 3345 N N . LEU A 1 433 ? 0.463 -5.173 30.051 1.00 97.88 433 LEU A N 1
ATOM 3346 C CA . LEU A 1 433 ? -0.809 -4.496 30.331 1.00 97.88 433 LEU A CA 1
ATOM 3347 C C . LEU A 1 433 ? -1.391 -4.849 31.708 1.00 97.88 433 LEU A C 1
ATOM 3349 O O . LEU A 1 433 ? -2.340 -4.205 32.157 1.00 97.88 433 LEU A O 1
ATOM 3353 N N . GLU A 1 434 ? -0.817 -5.829 32.406 1.00 96.25 434 GLU A N 1
ATOM 3354 C CA . GLU A 1 434 ? -1.154 -6.123 33.801 1.00 96.25 434 GLU A CA 1
ATOM 3355 C C . GLU A 1 434 ? -0.477 -5.099 34.719 1.00 96.25 434 GLU A C 1
ATOM 3357 O O . GLU A 1 434 ? -1.121 -4.472 35.563 1.00 96.25 434 GLU A O 1
ATOM 3362 N N . SER A 1 435 ? 0.830 -4.883 34.533 1.00 96.81 435 SER A N 1
ATOM 3363 C CA . SER A 1 435 ? 1.590 -3.896 35.312 1.00 96.81 435 SER A CA 1
ATOM 3364 C C . SER A 1 435 ? 1.605 -2.494 34.703 1.00 96.81 435 SER A C 1
ATOM 3366 O O . SER A 1 435 ? 2.044 -1.564 35.379 1.00 96.81 435 SER A O 1
ATOM 3368 N N . ASN A 1 436 ? 1.126 -2.328 33.465 1.00 97.56 436 ASN A N 1
ATOM 3369 C CA . ASN A 1 436 ? 1.191 -1.090 32.680 1.00 97.56 436 ASN A CA 1
ATOM 3370 C C . ASN A 1 436 ? 2.626 -0.544 32.576 1.00 97.56 436 ASN A C 1
ATOM 3372 O O . ASN A 1 436 ? 2.921 0.589 32.958 1.00 97.56 436 ASN A O 1
ATOM 3376 N N . THR A 1 437 ? 3.549 -1.371 32.079 1.00 97.81 437 THR A N 1
ATOM 3377 C CA . THR A 1 437 ? 4.976 -1.024 31.963 1.00 97.81 437 THR A CA 1
ATOM 3378 C C . THR A 1 437 ? 5.575 -1.445 30.627 1.00 97.81 437 THR A C 1
ATOM 3380 O O . THR A 1 437 ? 5.218 -2.485 30.082 1.00 97.81 437 THR A O 1
ATOM 3383 N N . LEU A 1 438 ? 6.556 -0.684 30.134 1.00 98.12 438 LEU A N 1
ATOM 3384 C CA . LEU A 1 438 ? 7.365 -1.061 28.973 1.00 98.12 438 LEU A CA 1
ATOM 3385 C C . LEU A 1 438 ? 8.241 -2.286 29.292 1.00 98.12 438 LEU A C 1
ATOM 3387 O O . LEU A 1 438 ? 9.028 -2.257 30.240 1.00 98.12 438 LEU A O 1
ATOM 3391 N N . ILE A 1 439 ? 8.146 -3.332 28.472 1.00 96.69 439 ILE A N 1
ATOM 3392 C CA . ILE A 1 439 ? 8.993 -4.531 28.548 1.00 96.69 439 ILE A CA 1
ATOM 3393 C C . ILE A 1 439 ? 10.281 -4.308 27.754 1.00 96.69 439 ILE A C 1
ATOM 3395 O O . ILE A 1 439 ? 11.383 -4.454 28.286 1.00 96.69 439 ILE A O 1
ATOM 3399 N N . LYS A 1 440 ? 10.148 -3.994 26.459 1.00 96.19 440 LYS A N 1
ATOM 3400 C CA . LYS A 1 440 ? 11.263 -3.819 25.515 1.00 96.19 440 LYS A CA 1
ATOM 3401 C C . LYS A 1 440 ? 10.812 -3.113 24.236 1.00 96.19 440 LYS A C 1
ATOM 3403 O O . LYS A 1 440 ? 9.619 -2.967 24.002 1.00 96.19 440 LYS A O 1
ATOM 3408 N N . ASN A 1 441 ? 11.775 -2.751 23.389 1.00 95.19 441 ASN A N 1
ATOM 3409 C CA . ASN A 1 441 ? 11.537 -2.254 22.033 1.00 95.19 441 ASN A CA 1
ATOM 3410 C C . ASN A 1 441 ? 12.092 -3.239 20.993 1.00 95.19 441 ASN A C 1
ATOM 3412 O O . ASN A 1 441 ? 13.146 -3.842 21.212 1.00 95.19 441 ASN A O 1
ATOM 3416 N N . LEU A 1 442 ? 11.389 -3.387 19.872 1.00 93.00 442 LEU A N 1
ATOM 3417 C CA . LEU A 1 442 ? 11.739 -4.249 18.742 1.00 93.00 442 LEU A CA 1
ATOM 3418 C C . LEU A 1 442 ? 11.971 -3.405 17.487 1.00 93.00 442 LEU A C 1
ATOM 3420 O O . LEU A 1 442 ? 11.079 -2.678 17.073 1.00 93.00 442 LEU A O 1
ATOM 3424 N N . ASN A 1 443 ? 13.138 -3.507 16.855 1.00 91.75 443 ASN A N 1
ATOM 3425 C CA . ASN A 1 443 ? 13.438 -2.742 15.640 1.00 91.75 443 ASN A CA 1
ATOM 3426 C C . ASN A 1 443 ? 12.920 -3.487 14.406 1.00 91.75 443 ASN A C 1
ATOM 3428 O O . ASN A 1 443 ? 13.635 -4.331 13.877 1.00 91.75 443 ASN A O 1
ATOM 3432 N N . THR A 1 444 ? 11.692 -3.209 13.973 1.00 86.38 444 THR A N 1
ATOM 3433 C CA . THR A 1 444 ? 11.027 -3.945 12.883 1.00 86.38 444 THR A CA 1
ATOM 3434 C C . THR A 1 444 ? 11.280 -3.364 11.492 1.00 86.38 444 THR A C 1
ATOM 3436 O O . THR A 1 444 ? 10.996 -4.036 10.510 1.00 86.38 444 THR A O 1
ATOM 3439 N N . GLY A 1 445 ? 11.811 -2.145 11.390 1.00 79.88 445 GLY A N 1
ATOM 3440 C CA . GLY A 1 445 ? 11.987 -1.430 10.125 1.00 79.88 445 GLY A CA 1
ATOM 3441 C C . GLY A 1 445 ? 11.862 0.079 10.320 1.00 79.88 445 GLY A C 1
ATOM 3442 O O . GLY A 1 445 ? 11.666 0.551 11.443 1.00 79.88 445 GLY A O 1
ATOM 3443 N N . PHE A 1 446 ? 11.993 0.848 9.238 1.00 78.62 446 PHE A N 1
ATOM 3444 C CA . PHE A 1 446 ? 11.898 2.308 9.292 1.00 78.62 446 PHE A CA 1
ATOM 3445 C C . PHE A 1 446 ? 10.449 2.783 9.200 1.00 78.62 446 PHE A C 1
ATOM 3447 O O . PHE A 1 446 ? 9.708 2.346 8.323 1.00 78.62 446 PHE A O 1
ATOM 3454 N N . ALA A 1 447 ? 10.081 3.722 10.073 1.00 78.88 447 ALA A N 1
ATOM 3455 C CA . ALA A 1 447 ? 8.740 4.290 10.182 1.00 78.88 447 ALA A CA 1
ATOM 3456 C C . ALA A 1 447 ? 7.638 3.209 10.259 1.00 78.88 447 ALA A C 1
ATOM 3458 O O . ALA A 1 447 ? 6.813 3.116 9.346 1.00 78.88 447 ALA A O 1
ATOM 3459 N N . PRO A 1 448 ? 7.643 2.356 11.306 1.00 87.69 448 PRO A N 1
ATOM 3460 C CA . PRO A 1 448 ? 6.587 1.369 11.505 1.00 87.69 448 PRO A CA 1
ATOM 3461 C C . PRO A 1 448 ? 5.237 2.064 11.698 1.00 87.69 448 PRO A C 1
ATOM 3463 O O . PRO A 1 448 ? 5.167 3.107 12.348 1.00 87.69 448 PRO A O 1
ATOM 3466 N N . ASP A 1 449 ? 4.180 1.474 11.150 1.00 89.75 449 ASP A N 1
ATOM 3467 C CA . ASP A 1 449 ? 2.877 2.120 11.003 1.00 89.75 449 ASP A CA 1
ATOM 3468 C C . ASP A 1 449 ? 1.734 1.335 11.666 1.00 89.75 449 ASP A C 1
ATOM 3470 O O . ASP A 1 449 ? 1.512 1.492 12.871 1.00 89.75 449 ASP A O 1
ATOM 3474 N N . GLN A 1 450 ? 1.033 0.472 10.921 1.00 93.88 450 GLN A N 1
ATOM 3475 C CA . GLN A 1 450 ? -0.064 -0.342 11.435 1.00 93.88 450 GLN A CA 1
ATOM 3476 C C . GLN A 1 450 ? 0.421 -1.730 11.865 1.00 93.88 450 GLN A C 1
ATOM 3478 O O . GLN A 1 450 ? 1.364 -2.314 11.326 1.00 93.88 450 GLN A O 1
ATOM 3483 N N . LEU A 1 451 ? -0.253 -2.243 12.889 1.00 96.31 451 LEU A N 1
ATOM 3484 C CA . LEU A 1 451 ? 0.007 -3.509 13.550 1.00 96.31 451 LEU A CA 1
ATOM 3485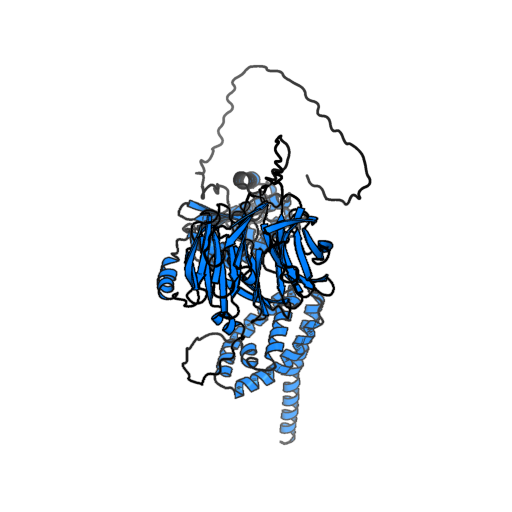 C C . LEU A 1 451 ? -1.248 -4.361 13.479 1.00 96.31 451 LEU A C 1
ATOM 3487 O O . LEU A 1 451 ? -2.329 -3.855 13.779 1.00 96.31 451 LEU A O 1
ATOM 3491 N N . ILE A 1 452 ? -1.103 -5.653 13.217 1.00 97.19 452 ILE A N 1
ATOM 3492 C CA . ILE A 1 452 ? -2.167 -6.622 13.488 1.00 97.19 452 ILE A CA 1
ATOM 3493 C C . ILE A 1 452 ? -1.592 -7.918 14.036 1.00 97.19 452 ILE A C 1
ATOM 3495 O O . ILE A 1 452 ? -0.436 -8.260 13.780 1.00 97.19 452 ILE A O 1
ATOM 3499 N N . ILE A 1 453 ? -2.419 -8.662 14.762 1.00 97.12 453 ILE A N 1
ATOM 3500 C CA . ILE A 1 453 ? -2.084 -10.003 15.231 1.00 97.12 453 ILE A CA 1
ATOM 3501 C C . ILE A 1 453 ? -2.797 -11.032 14.354 1.00 97.12 453 ILE A C 1
ATOM 3503 O O . ILE A 1 453 ? -4.006 -10.954 14.150 1.00 97.12 453 ILE A O 1
ATOM 3507 N N . ALA A 1 454 ? -2.042 -12.008 13.853 1.00 95.00 454 ALA A N 1
ATOM 3508 C CA . ALA A 1 454 ? -2.548 -13.133 13.079 1.00 95.00 454 ALA A CA 1
ATOM 3509 C C . ALA A 1 454 ? -1.736 -14.395 13.404 1.00 95.00 454 ALA A C 1
ATOM 3511 O O . ALA A 1 454 ? -0.516 -14.401 13.269 1.00 95.00 454 ALA A O 1
ATOM 3512 N N . ASN A 1 455 ? -2.400 -15.480 13.817 1.00 91.81 455 ASN A N 1
ATOM 3513 C CA . ASN A 1 455 ? -1.777 -16.782 14.122 1.00 91.81 455 ASN A CA 1
ATOM 3514 C C . ASN A 1 455 ? -0.559 -16.723 15.060 1.00 91.81 455 ASN A C 1
ATOM 3516 O O . ASN A 1 455 ? 0.522 -17.192 14.691 1.00 91.81 455 ASN A O 1
ATOM 3520 N N . ASP A 1 456 ? -0.720 -16.140 16.251 1.00 93.25 456 ASP A N 1
ATOM 3521 C CA . ASP A 1 456 ? 0.366 -15.968 17.232 1.00 93.25 456 ASP A CA 1
ATOM 3522 C C . ASP A 1 456 ? 1.577 -15.165 16.707 1.00 93.25 456 ASP A C 1
ATOM 3524 O O . ASP A 1 456 ? 2.687 -15.251 17.238 1.00 93.25 456 ASP A O 1
ATOM 3528 N N . ARG A 1 457 ? 1.366 -14.346 15.673 1.00 97.19 457 ARG A N 1
ATOM 3529 C CA . ARG A 1 457 ? 2.367 -13.438 15.112 1.00 97.19 457 ARG A CA 1
ATOM 3530 C C . ARG A 1 457 ? 1.834 -12.021 15.052 1.00 97.19 457 ARG A C 1
ATOM 3532 O O . ARG A 1 457 ? 0.656 -11.804 14.779 1.00 97.19 457 ARG A O 1
ATOM 3539 N N . LEU A 1 458 ? 2.725 -11.063 15.252 1.00 98.25 458 LEU A N 1
ATOM 3540 C CA . LEU A 1 458 ? 2.489 -9.653 14.981 1.00 98.25 458 LEU A CA 1
ATOM 3541 C C . LEU A 1 458 ? 3.024 -9.320 13.588 1.00 98.25 458 LEU A C 1
ATOM 3543 O O . LEU A 1 458 ? 4.201 -9.553 13.309 1.00 98.25 458 LEU A O 1
ATOM 3547 N N . TYR A 1 459 ? 2.175 -8.747 12.745 1.00 98.44 459 TYR A N 1
ATOM 3548 C CA . TYR A 1 459 ? 2.544 -8.203 11.444 1.00 98.44 459 TYR A CA 1
ATOM 3549 C C . TYR A 1 459 ? 2.614 -6.683 11.548 1.00 98.44 459 TYR A C 1
ATOM 3551 O O . TYR A 1 459 ? 1.697 -6.058 12.082 1.00 98.44 459 TYR A O 1
ATOM 3559 N N . VAL A 1 460 ? 3.705 -6.102 11.052 1.00 98.00 460 VAL A N 1
ATOM 3560 C CA . VAL A 1 460 ? 3.998 -4.666 11.156 1.00 98.00 460 VAL A CA 1
ATOM 3561 C C . VAL A 1 460 ? 4.275 -4.101 9.770 1.00 98.00 460 VAL A C 1
ATOM 3563 O O . VAL A 1 460 ? 5.218 -4.545 9.109 1.00 98.00 460 VAL A O 1
ATOM 3566 N N . SER A 1 461 ? 3.469 -3.131 9.342 1.00 94.88 461 SER A N 1
ATOM 3567 C CA . SER A 1 461 ? 3.705 -2.348 8.126 1.00 94.88 461 SER A CA 1
ATOM 3568 C C . SER A 1 461 ? 4.661 -1.177 8.388 1.00 94.88 461 SER A C 1
ATOM 3570 O O . SER A 1 461 ? 4.873 -0.767 9.531 1.00 94.88 461 SER A O 1
ATOM 3572 N N . HIS A 1 462 ? 5.266 -0.647 7.325 1.00 85.75 462 HIS A N 1
ATOM 3573 C CA . HIS A 1 462 ? 6.292 0.397 7.366 1.00 85.75 462 HIS A CA 1
ATOM 3574 C C . HIS A 1 462 ? 6.113 1.419 6.235 1.00 85.75 462 HIS A C 1
ATOM 3576 O O . HIS A 1 462 ? 6.112 1.048 5.059 1.00 85.75 462 HIS A O 1
ATOM 3582 N N . HIS A 1 463 ? 6.081 2.712 6.576 1.00 79.19 463 HIS A N 1
ATOM 3583 C CA . HIS A 1 463 ? 6.018 3.827 5.609 1.00 79.19 463 HIS A CA 1
ATOM 3584 C C . HIS A 1 463 ? 7.319 4.038 4.838 1.00 79.19 463 HIS A C 1
ATOM 3586 O O . HIS A 1 463 ? 7.314 4.632 3.763 1.00 79.19 463 HIS A O 1
ATOM 3592 N N . ALA A 1 464 ? 8.448 3.599 5.397 1.00 70.75 464 ALA A N 1
ATOM 3593 C CA . ALA A 1 464 ? 9.778 3.835 4.840 1.00 70.75 464 ALA A CA 1
ATOM 3594 C C . ALA A 1 464 ? 10.573 2.533 4.664 1.00 70.75 464 ALA A C 1
ATOM 3596 O O . ALA A 1 464 ? 11.803 2.540 4.617 1.00 70.75 464 ALA A O 1
ATOM 3597 N N . SER A 1 465 ? 9.892 1.389 4.595 1.00 74.50 465 SER A N 1
ATOM 3598 C CA . SER A 1 465 ? 10.508 0.104 4.259 1.00 74.50 465 SER A CA 1
ATOM 3599 C C . SER A 1 465 ? 9.559 -0.721 3.385 1.00 74.50 465 SER A C 1
ATOM 3601 O O . SER A 1 465 ? 8.378 -0.817 3.716 1.00 74.50 465 SER A O 1
ATOM 3603 N N . PRO A 1 466 ? 10.027 -1.300 2.264 1.00 82.00 466 PRO A N 1
ATOM 3604 C CA . PRO A 1 466 ? 9.180 -2.047 1.335 1.00 82.00 466 PRO A CA 1
ATOM 3605 C C . PRO A 1 466 ? 8.936 -3.489 1.816 1.00 82.00 466 PRO A C 1
ATOM 3607 O O . PRO A 1 466 ? 9.075 -4.443 1.055 1.00 82.00 466 PRO A O 1
ATOM 3610 N N . HIS A 1 467 ? 8.604 -3.670 3.095 1.00 84.25 467 HIS A N 1
ATOM 3611 C CA . HIS A 1 467 ? 8.346 -4.982 3.682 1.00 84.25 467 HIS A CA 1
ATOM 3612 C C . HIS A 1 467 ? 7.364 -4.918 4.853 1.00 84.25 467 HIS A C 1
ATOM 3614 O O . HIS A 1 467 ? 7.232 -3.899 5.536 1.00 84.25 467 HIS A O 1
ATOM 3620 N N . VAL A 1 468 ? 6.719 -6.054 5.121 1.00 96.19 468 VAL A N 1
ATOM 3621 C CA . VAL A 1 468 ? 5.992 -6.305 6.373 1.00 96.19 468 VAL A CA 1
ATOM 3622 C C . VAL A 1 468 ? 6.850 -7.182 7.273 1.00 96.19 468 VAL A C 1
ATOM 3624 O O . VAL A 1 468 ? 7.293 -8.257 6.866 1.00 96.19 468 VAL A O 1
ATOM 3627 N N . SER A 1 469 ? 7.077 -6.742 8.507 1.00 97.19 469 SER A N 1
ATOM 3628 C CA . SER A 1 469 ? 7.830 -7.525 9.491 1.00 97.19 469 SER A CA 1
ATOM 3629 C C . SER A 1 469 ? 6.908 -8.440 10.265 1.00 97.19 469 SER A C 1
ATOM 3631 O O . SER A 1 469 ? 5.851 -8.015 10.728 1.00 97.19 469 SER A O 1
ATOM 3633 N N . VAL A 1 470 ? 7.340 -9.684 10.439 1.00 98.00 470 VAL A N 1
ATOM 3634 C CA . VAL A 1 470 ? 6.622 -10.715 11.183 1.00 98.00 470 VAL A CA 1
ATOM 3635 C C . VAL A 1 470 ? 7.386 -10.994 12.468 1.00 98.00 470 VAL A C 1
ATOM 3637 O O . VAL A 1 470 ? 8.560 -11.367 12.436 1.00 98.00 470 VAL A O 1
ATOM 3640 N N . VAL A 1 471 ? 6.731 -10.802 13.606 1.00 97.44 471 VAL A N 1
ATOM 3641 C CA . VAL A 1 471 ? 7.290 -11.031 14.940 1.00 97.44 471 VAL A CA 1
ATOM 3642 C C . VAL A 1 471 ? 6.533 -12.178 15.594 1.00 97.44 471 VAL A C 1
ATOM 3644 O O . VAL A 1 471 ? 5.311 -12.135 15.707 1.00 97.44 471 VAL A O 1
ATOM 3647 N N . ASP A 1 472 ? 7.263 -13.181 16.064 1.00 95.88 472 ASP A N 1
ATOM 3648 C CA . ASP A 1 472 ? 6.704 -14.269 16.864 1.00 95.88 472 ASP A CA 1
ATOM 3649 C C . ASP A 1 472 ? 6.299 -13.730 18.248 1.00 95.88 472 ASP A C 1
ATOM 3651 O O . ASP A 1 472 ? 7.113 -13.093 18.926 1.00 95.88 472 ASP A O 1
ATOM 3655 N N . LEU A 1 473 ? 5.044 -13.933 18.666 1.00 95.81 473 LEU A N 1
ATOM 3656 C CA . LEU A 1 473 ? 4.530 -13.386 19.931 1.00 95.81 473 LEU A CA 1
ATOM 3657 C C . LEU A 1 473 ? 5.021 -14.149 21.170 1.00 95.81 473 LEU A C 1
ATOM 3659 O O . LEU A 1 473 ? 5.057 -13.576 22.261 1.00 95.81 473 LEU A O 1
ATOM 3663 N N . GLU A 1 474 ? 5.415 -15.415 21.029 1.00 93.25 474 GLU A N 1
ATOM 3664 C CA . GLU A 1 474 ? 5.920 -16.236 22.131 1.00 93.25 474 GLU A CA 1
ATOM 3665 C C . GLU A 1 474 ? 7.368 -15.866 22.471 1.00 93.25 474 GLU A C 1
ATOM 3667 O O . GLU A 1 474 ? 7.693 -15.595 23.631 1.00 93.25 474 GLU A O 1
ATOM 3672 N N . THR A 1 475 ? 8.243 -15.794 21.468 1.00 92.38 475 THR A N 1
ATOM 3673 C CA . THR A 1 475 ? 9.646 -15.390 21.649 1.00 92.38 475 THR A CA 1
ATOM 3674 C C . THR A 1 475 ? 9.815 -13.872 21.669 1.00 92.38 475 THR A C 1
ATOM 3676 O O . THR A 1 475 ? 10.844 -13.364 22.139 1.00 92.38 475 THR A O 1
ATOM 3679 N N . GLN A 1 476 ? 8.815 -13.134 21.175 1.00 90.38 476 GLN A N 1
ATOM 3680 C CA . GLN A 1 476 ? 8.838 -11.686 20.983 1.00 90.38 476 GLN A CA 1
ATOM 3681 C C . GLN A 1 476 ? 10.065 -11.252 20.166 1.00 90.38 476 GLN A C 1
ATOM 3683 O O . GLN A 1 476 ? 10.813 -10.358 20.579 1.00 90.38 476 GLN A O 1
ATOM 3688 N N . SER A 1 477 ? 10.330 -11.923 19.048 1.00 89.94 477 SER A N 1
ATOM 3689 C CA . SER A 1 477 ? 11.458 -11.636 18.155 1.00 89.94 477 SER A CA 1
ATOM 3690 C C . SER A 1 477 ? 11.024 -11.657 16.698 1.00 89.94 477 SER A C 1
ATOM 3692 O O . SER A 1 477 ? 10.090 -12.369 16.346 1.00 89.94 477 SER A O 1
ATOM 3694 N N . ILE A 1 478 ? 11.732 -10.913 15.849 1.00 92.44 478 ILE A N 1
ATOM 3695 C CA . ILE A 1 478 ? 11.481 -10.904 14.405 1.00 92.44 478 ILE A CA 1
ATOM 3696 C C . ILE A 1 478 ? 11.760 -12.304 13.854 1.00 92.44 478 ILE A C 1
ATOM 3698 O O . ILE A 1 478 ? 12.862 -12.830 14.012 1.00 92.44 478 ILE A O 1
ATOM 3702 N N . GLU A 1 479 ? 10.741 -12.903 13.251 1.00 93.19 479 GLU A N 1
ATOM 3703 C CA . GLU A 1 479 ? 10.797 -14.201 12.586 1.00 93.19 479 GLU A CA 1
ATOM 3704 C C . GLU A 1 479 ? 11.244 -14.032 11.132 1.00 93.19 479 GLU A C 1
ATOM 3706 O O . GLU A 1 479 ? 12.126 -14.754 10.665 1.00 93.19 479 GLU A O 1
ATOM 3711 N N . THR A 1 480 ? 10.649 -13.074 10.413 1.00 94.12 480 THR A N 1
ATOM 3712 C CA . THR A 1 480 ? 10.961 -12.801 9.006 1.00 94.12 480 THR A CA 1
ATOM 3713 C C . THR A 1 480 ? 10.488 -11.412 8.564 1.00 94.12 480 THR A C 1
ATOM 3715 O O . THR A 1 480 ? 9.734 -10.744 9.271 1.00 94.12 480 THR A O 1
ATOM 3718 N N . GLU A 1 481 ? 10.921 -11.000 7.376 1.00 93.75 481 GLU A N 1
ATOM 3719 C CA . GLU A 1 481 ? 10.507 -9.778 6.689 1.00 93.75 481 GLU A CA 1
ATOM 3720 C C . GLU A 1 481 ? 9.988 -10.166 5.302 1.00 93.75 481 GLU A C 1
ATOM 3722 O O . GLU A 1 481 ? 10.720 -10.719 4.476 1.00 93.75 481 GLU A O 1
ATOM 3727 N N . ILE A 1 482 ? 8.706 -9.909 5.056 1.00 93.56 482 ILE A N 1
ATOM 3728 C CA . ILE A 1 482 ? 8.039 -10.235 3.797 1.00 93.56 482 ILE A CA 1
ATOM 3729 C C . ILE A 1 482 ? 8.239 -9.054 2.858 1.00 93.56 482 ILE A C 1
ATOM 3731 O O . ILE A 1 482 ? 7.657 -7.994 3.075 1.00 93.56 482 ILE A O 1
ATOM 3735 N N . GLN A 1 483 ? 9.078 -9.236 1.840 1.00 89.81 483 GLN A N 1
ATOM 3736 C CA . GLN A 1 483 ? 9.368 -8.200 0.851 1.00 89.81 483 GLN A CA 1
ATOM 3737 C C . GLN A 1 483 ? 8.150 -7.940 -0.038 1.00 89.81 483 GLN A C 1
ATOM 3739 O O . GLN A 1 483 ? 7.529 -8.880 -0.539 1.00 89.81 483 GLN A O 1
ATOM 3744 N N . LEU A 1 484 ? 7.838 -6.662 -0.230 1.00 84.19 484 LEU A N 1
ATOM 3745 C CA . LEU A 1 484 ? 6.714 -6.164 -1.018 1.00 84.19 484 LEU A CA 1
ATOM 3746 C C . LEU A 1 484 ? 7.221 -5.171 -2.068 1.00 84.19 484 LEU A C 1
ATOM 3748 O O . LEU A 1 484 ? 8.392 -4.790 -2.090 1.00 84.19 484 LEU A O 1
ATOM 3752 N N . LYS A 1 485 ? 6.339 -4.748 -2.973 1.00 75.62 485 LYS A N 1
ATOM 3753 C CA . LYS A 1 485 ? 6.725 -3.913 -4.125 1.00 75.62 485 LYS A CA 1
ATOM 3754 C C . LYS A 1 485 ? 7.066 -2.466 -3.757 1.00 75.62 485 LYS A C 1
ATOM 3756 O O . LYS A 1 485 ? 7.775 -1.800 -4.504 1.00 75.62 485 LYS A O 1
ATOM 3761 N N . ALA A 1 486 ? 6.540 -1.968 -2.640 1.00 76.00 486 ALA A N 1
ATOM 3762 C CA . ALA A 1 486 ? 6.656 -0.576 -2.219 1.00 76.00 486 ALA A CA 1
ATOM 3763 C C . ALA A 1 486 ? 6.422 -0.431 -0.703 1.00 76.00 486 ALA A C 1
ATOM 3765 O O . ALA A 1 486 ? 5.951 -1.379 -0.065 1.00 76.00 486 ALA A O 1
ATOM 3766 N N . PRO A 1 487 ? 6.731 0.740 -0.110 1.00 79.50 487 PRO A N 1
ATOM 3767 C CA . PRO A 1 487 ? 6.396 1.024 1.278 1.00 79.50 487 PRO A CA 1
ATOM 3768 C C . PRO A 1 487 ? 4.895 0.927 1.555 1.00 79.50 487 PRO A C 1
ATOM 3770 O O . PRO A 1 487 ? 4.051 1.275 0.726 1.00 79.50 487 PRO A O 1
ATOM 3773 N N . THR A 1 488 ? 4.576 0.441 2.744 1.00 86.56 488 THR A N 1
ATOM 3774 C CA . THR A 1 488 ? 3.236 -0.010 3.129 1.00 86.56 488 THR A CA 1
ATOM 3775 C C . THR A 1 488 ? 2.543 0.976 4.055 1.00 86.56 488 THR A C 1
ATOM 3777 O O . THR A 1 488 ? 3.181 1.866 4.616 1.00 86.56 488 THR A O 1
ATOM 3780 N N . HIS A 1 489 ? 1.230 0.819 4.206 1.00 86.81 489 HIS A N 1
ATOM 3781 C CA . HIS A 1 489 ? 0.429 1.610 5.133 1.00 86.81 489 HIS A CA 1
ATOM 3782 C C . HIS A 1 489 ? -0.490 0.727 5.971 1.00 86.81 489 HIS A C 1
ATOM 3784 O O . HIS A 1 489 ? -0.045 0.152 6.962 1.00 86.81 489 HIS A O 1
ATOM 3790 N N . ALA A 1 490 ? -1.747 0.550 5.572 1.00 89.44 490 ALA A N 1
ATOM 3791 C CA . ALA A 1 490 ? -2.686 -0.255 6.329 1.00 89.44 490 ALA A CA 1
ATOM 3792 C C . ALA A 1 490 ? -2.524 -1.756 6.090 1.00 89.44 490 ALA A C 1
ATOM 3794 O O . AL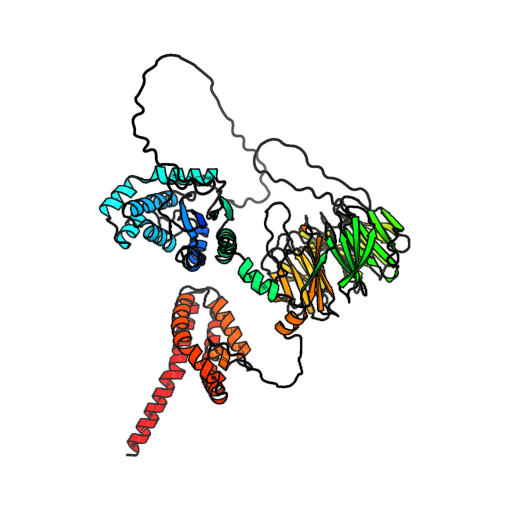A A 1 490 ? -2.194 -2.202 4.985 1.00 89.44 490 ALA A O 1
ATOM 3795 N N . ILE A 1 491 ? -2.817 -2.528 7.130 1.00 94.81 491 ILE A N 1
ATOM 3796 C CA . ILE A 1 491 ? -2.757 -3.984 7.151 1.00 94.81 491 ILE A CA 1
ATOM 3797 C C . ILE A 1 491 ? -3.978 -4.541 7.892 1.00 94.81 491 ILE A C 1
ATOM 3799 O O . ILE A 1 491 ? -4.351 -4.039 8.950 1.00 94.81 491 ILE A O 1
ATOM 3803 N N . ALA A 1 492 ? -4.618 -5.573 7.340 1.00 95.50 492 ALA A N 1
ATOM 3804 C CA . ALA A 1 492 ? -5.784 -6.221 7.943 1.00 95.50 492 ALA A CA 1
ATOM 3805 C C . ALA A 1 492 ? -5.729 -7.743 7.779 1.00 95.50 492 ALA A C 1
ATOM 3807 O O . ALA A 1 492 ? -5.272 -8.243 6.755 1.00 95.50 492 ALA A O 1
ATOM 3808 N N . PHE A 1 493 ? -6.205 -8.491 8.775 1.00 95.69 493 PHE A N 1
ATOM 3809 C CA . PHE A 1 493 ? -6.204 -9.955 8.753 1.00 95.69 493 PHE A CA 1
ATOM 3810 C C . PHE A 1 493 ? -7.613 -10.507 8.576 1.00 95.69 493 PHE A C 1
ATOM 3812 O O . PHE A 1 493 ? -8.553 -10.104 9.258 1.00 95.69 493 PHE A O 1
ATOM 3819 N N . ASP A 1 494 ? -7.736 -11.465 7.668 1.00 94.19 494 ASP A N 1
ATOM 3820 C CA . ASP A 1 494 ? -8.906 -12.309 7.514 1.00 94.19 494 ASP A CA 1
ATOM 3821 C C . ASP A 1 494 ? -8.647 -13.668 8.156 1.00 94.19 494 ASP A C 1
ATOM 3823 O O . ASP A 1 494 ? -7.992 -14.535 7.570 1.00 94.19 494 ASP A O 1
ATOM 3827 N N . GLU A 1 495 ? -9.196 -13.864 9.350 1.00 89.00 495 GLU A N 1
ATOM 3828 C CA . GLU A 1 495 ? -9.058 -15.114 10.097 1.00 89.00 495 GLU A CA 1
ATOM 3829 C C . GLU A 1 495 ? -9.662 -16.316 9.353 1.00 89.00 495 GLU A C 1
ATOM 3831 O O . GLU A 1 495 ? -9.107 -17.414 9.398 1.00 89.00 495 GLU A O 1
ATOM 3836 N N . ASN A 1 496 ? -10.754 -16.125 8.601 1.00 88.25 496 ASN A N 1
ATOM 3837 C CA . ASN A 1 496 ? -11.427 -17.225 7.904 1.00 88.25 496 ASN A CA 1
ATOM 3838 C C . ASN A 1 496 ? -10.607 -17.744 6.720 1.00 88.25 496 ASN A C 1
ATOM 3840 O O . ASN A 1 496 ? -10.627 -18.943 6.432 1.00 88.25 496 ASN A O 1
ATOM 3844 N N . ARG A 1 497 ? -9.914 -16.842 6.018 1.00 86.19 497 ARG A N 1
ATOM 3845 C CA . ARG A 1 497 ? -9.066 -17.179 4.860 1.00 86.19 497 ARG A CA 1
ATOM 3846 C C . ARG A 1 497 ? -7.619 -17.422 5.230 1.00 86.19 497 ARG A C 1
ATOM 3848 O O . ARG A 1 497 ? -6.878 -17.983 4.428 1.00 86.19 497 ARG A O 1
ATOM 3855 N N . ASN A 1 498 ? -7.228 -16.998 6.425 1.00 91.62 498 ASN A N 1
ATOM 3856 C CA . ASN A 1 498 ? -5.849 -16.961 6.857 1.00 91.62 498 ASN A CA 1
ATOM 3857 C C . ASN A 1 498 ? -4.968 -16.053 5.974 1.00 91.62 498 ASN A C 1
ATOM 3859 O O . ASN A 1 498 ? -3.823 -16.389 5.666 1.00 91.62 498 ASN A O 1
ATOM 3863 N N . ILE A 1 499 ? -5.515 -14.912 5.545 1.00 93.94 499 ILE A N 1
ATOM 3864 C CA . ILE A 1 499 ? -4.854 -13.974 4.628 1.00 93.94 499 ILE A CA 1
ATOM 3865 C C . ILE A 1 499 ? -4.687 -12.621 5.303 1.00 93.94 499 ILE A C 1
ATOM 3867 O O . ILE A 1 499 ? -5.629 -12.083 5.881 1.00 93.94 499 ILE A O 1
ATOM 3871 N N . VAL A 1 500 ? -3.492 -12.057 5.184 1.00 96.50 500 VAL A N 1
ATOM 3872 C CA . VAL A 1 500 ? -3.192 -10.675 5.542 1.00 96.50 500 VAL A CA 1
ATOM 3873 C C . VAL A 1 500 ? -3.238 -9.814 4.280 1.00 96.50 500 VAL A C 1
ATOM 3875 O O . VAL A 1 500 ? -2.572 -10.109 3.291 1.00 96.50 500 VAL A O 1
ATOM 3878 N N . TYR A 1 501 ? -4.039 -8.759 4.325 1.00 94.44 501 TYR A N 1
ATOM 3879 C CA . TYR A 1 501 ? -4.227 -7.771 3.271 1.00 94.44 501 TYR A CA 1
ATOM 3880 C C . TYR A 1 501 ? -3.384 -6.549 3.597 1.00 94.44 501 TYR A C 1
ATOM 3882 O O . TYR A 1 501 ? -3.513 -6.002 4.691 1.00 94.44 501 TYR A O 1
ATOM 3890 N N . VAL A 1 502 ? -2.541 -6.122 2.664 1.00 93.44 502 VAL A N 1
ATOM 3891 C CA . VAL A 1 502 ? -1.606 -5.009 2.857 1.00 93.44 502 VAL A CA 1
ATOM 3892 C C . VAL A 1 502 ? -1.841 -3.957 1.790 1.00 93.44 502 VAL A C 1
ATOM 3894 O O . VAL A 1 502 ? -1.891 -4.265 0.602 1.00 93.44 502 VAL A O 1
ATOM 3897 N N . THR A 1 503 ? -1.964 -2.710 2.217 1.00 88.62 503 THR A N 1
ATOM 3898 C CA . THR A 1 503 ? -2.027 -1.540 1.338 1.00 88.62 503 THR A CA 1
ATOM 3899 C C . THR A 1 503 ? -0.684 -0.826 1.298 1.00 88.62 503 THR A C 1
ATOM 3901 O O . THR A 1 503 ? 0.154 -0.970 2.195 1.00 88.62 503 THR A O 1
ATOM 3904 N N . TYR A 1 504 ? -0.489 -0.027 0.258 1.00 83.12 504 TYR A N 1
ATOM 3905 C CA . TYR A 1 504 ? 0.701 0.797 0.095 1.00 83.12 504 TYR A CA 1
ATOM 3906 C C . TYR A 1 504 ? 0.476 2.209 0.591 1.00 83.12 504 TYR A C 1
ATOM 3908 O O . TYR A 1 504 ? -0.661 2.662 0.640 1.00 83.12 504 TYR A O 1
ATOM 3916 N N . LEU A 1 505 ? 1.564 2.904 0.929 1.00 66.06 505 LEU A N 1
ATOM 3917 C CA . LEU A 1 505 ? 1.486 4.269 1.426 1.00 66.06 505 LEU A CA 1
ATOM 3918 C C . LEU A 1 505 ? 0.754 5.190 0.435 1.00 66.06 505 LEU A C 1
ATOM 3920 O O . LEU A 1 505 ? 1.249 5.415 -0.678 1.00 66.06 505 LEU A O 1
ATOM 3924 N N . PRO A 1 506 ? -0.412 5.740 0.826 1.00 58.25 506 PRO A N 1
ATOM 3925 C CA . PRO A 1 506 ? -1.054 6.798 0.075 1.00 58.25 506 PRO A CA 1
ATOM 3926 C C . PRO A 1 506 ? -0.231 8.076 0.180 1.00 58.25 506 PRO A C 1
ATOM 3928 O O . PRO A 1 506 ? 0.404 8.350 1.193 1.00 58.25 506 PRO A O 1
ATOM 3931 N N . GLU A 1 507 ? -0.235 8.850 -0.900 1.00 63.72 507 GLU A N 1
ATOM 3932 C CA . GLU A 1 507 ? 0.510 10.098 -1.065 1.00 63.72 507 GLU A CA 1
ATOM 3933 C C . GLU A 1 507 ? 0.493 10.981 0.206 1.00 63.72 507 GLU A C 1
ATOM 3935 O O . GLU A 1 507 ? -0.500 11.648 0.503 1.00 63.72 507 GLU A O 1
ATOM 3940 N N . SER A 1 508 ? 1.607 11.029 0.943 1.00 39.59 508 SER A N 1
ATOM 3941 C CA . SER A 1 508 ? 1.893 12.139 1.852 1.00 39.59 508 SER A CA 1
ATOM 3942 C C . SER A 1 508 ? 2.513 13.259 1.014 1.00 39.59 508 SER A C 1
ATOM 3944 O O . SER A 1 508 ? 3.326 13.000 0.128 1.00 39.59 508 SER A O 1
ATOM 3946 N N . GLY A 1 509 ? 2.054 14.496 1.212 1.00 33.75 509 GLY A N 1
ATOM 3947 C CA . GLY A 1 509 ? 2.237 15.641 0.306 1.00 33.75 509 GLY A CA 1
ATOM 3948 C C . GLY A 1 509 ? 3.663 16.179 0.111 1.00 33.75 509 GLY A C 1
ATOM 3949 O O . GLY A 1 509 ? 3.837 17.390 0.118 1.00 33.75 509 GLY A O 1
ATOM 3950 N N . ILE A 1 510 ? 4.667 15.319 -0.075 1.00 34.38 510 ILE A N 1
ATOM 3951 C CA . ILE A 1 510 ? 6.053 15.687 -0.393 1.00 34.38 510 ILE A CA 1
ATOM 3952 C C . ILE A 1 510 ? 6.470 15.192 -1.799 1.00 34.38 510 ILE A C 1
ATOM 3954 O O . ILE A 1 510 ? 7.345 15.804 -2.401 1.00 34.38 510 ILE A O 1
ATOM 3958 N N . THR A 1 511 ? 5.841 14.157 -2.387 1.00 37.22 511 THR A N 1
ATOM 3959 C CA . THR A 1 511 ? 6.280 13.592 -3.696 1.00 37.22 511 THR A CA 1
ATOM 3960 C C . THR A 1 511 ? 5.208 13.442 -4.788 1.00 37.22 511 THR A C 1
ATOM 3962 O O . THR A 1 511 ? 5.530 13.038 -5.901 1.00 37.22 511 THR A O 1
ATOM 3965 N N . GLY A 1 512 ? 3.947 13.808 -4.546 1.00 33.34 512 GLY A N 1
ATOM 3966 C CA . GLY A 1 512 ? 2.992 14.112 -5.624 1.00 33.34 512 GLY A CA 1
ATOM 3967 C C . GLY A 1 512 ? 2.360 12.955 -6.424 1.00 33.34 512 GLY A C 1
ATOM 3968 O O . GLY A 1 512 ? 1.505 13.248 -7.257 1.00 33.34 512 GLY A O 1
ATOM 3969 N N . LYS A 1 513 ? 2.724 11.674 -6.230 1.00 41.97 513 LYS A N 1
ATOM 3970 C CA . LYS A 1 513 ? 2.021 10.494 -6.803 1.00 41.97 513 LYS A CA 1
ATOM 3971 C C . LYS A 1 513 ? 2.183 9.271 -5.880 1.00 41.97 513 LYS A C 1
ATOM 3973 O O . LYS A 1 513 ? 3.295 8.970 -5.460 1.00 41.97 513 LYS A O 1
ATOM 3978 N N . GLY A 1 514 ? 1.084 8.593 -5.525 1.00 43.84 514 GLY A N 1
ATOM 3979 C CA . GLY A 1 514 ? 1.098 7.396 -4.662 1.00 43.84 514 GLY A CA 1
ATOM 3980 C C . GLY A 1 514 ? 1.772 6.182 -5.316 1.00 43.84 514 GLY A C 1
ATOM 3981 O O . GLY A 1 514 ? 1.887 6.136 -6.537 1.00 43.84 514 GLY A O 1
ATOM 3982 N N . PHE A 1 515 ? 2.209 5.200 -4.514 1.00 50.56 515 PHE A N 1
ATOM 3983 C CA . PHE A 1 515 ? 2.994 4.068 -5.024 1.00 50.56 515 PHE A CA 1
ATOM 3984 C C . PHE A 1 515 ? 2.178 3.108 -5.909 1.00 50.56 515 PHE A C 1
ATOM 3986 O O . PHE A 1 515 ? 2.598 2.852 -7.031 1.00 50.56 515 PHE A O 1
ATOM 3993 N N . LEU A 1 516 ? 1.031 2.583 -5.445 1.00 59.66 516 LEU A N 1
ATOM 3994 C CA . LEU A 1 516 ? 0.194 1.613 -6.180 1.00 59.66 516 LEU A CA 1
ATOM 3995 C C . LEU A 1 516 ? -1.278 1.659 -5.702 1.00 59.66 516 LEU A C 1
ATOM 3997 O O . LEU A 1 516 ? -1.525 1.700 -4.500 1.00 59.66 516 LEU A O 1
ATOM 4001 N N . ASN A 1 517 ? -2.264 1.572 -6.610 1.00 72.31 517 ASN A N 1
ATOM 4002 C CA . ASN A 1 517 ? -3.704 1.443 -6.283 1.00 72.31 517 ASN A CA 1
ATOM 4003 C C . ASN A 1 517 ? -4.089 -0.016 -5.962 1.00 72.31 517 ASN A C 1
ATOM 4005 O O . ASN A 1 517 ? -4.994 -0.592 -6.566 1.00 72.31 517 ASN A O 1
ATOM 4009 N N . MET A 1 518 ? -3.356 -0.652 -5.052 1.00 75.88 518 MET A N 1
ATOM 4010 C CA . MET A 1 518 ? -3.352 -2.108 -4.910 1.00 75.88 518 MET A CA 1
ATOM 4011 C C . MET A 1 518 ? -3.434 -2.548 -3.450 1.00 75.88 518 MET A C 1
ATOM 4013 O O . MET A 1 518 ? -2.941 -1.869 -2.551 1.00 75.88 518 MET A O 1
ATOM 4017 N N . VAL A 1 519 ? -4.017 -3.727 -3.244 1.00 86.56 519 VAL A N 1
ATOM 4018 C CA . VAL A 1 519 ? -3.934 -4.497 -2.003 1.00 86.56 519 VAL A CA 1
ATOM 4019 C C . VAL A 1 519 ? -3.190 -5.797 -2.297 1.00 86.56 519 VAL A C 1
ATOM 4021 O O . VAL A 1 519 ? -3.607 -6.556 -3.173 1.00 86.56 519 VAL A O 1
ATOM 4024 N N . GLU A 1 520 ? -2.092 -6.061 -1.594 1.00 89.56 520 GLU A N 1
ATOM 4025 C CA . GLU A 1 520 ? -1.375 -7.339 -1.654 1.00 89.56 520 GLU A CA 1
ATOM 4026 C C . GLU A 1 520 ? -1.903 -8.334 -0.624 1.00 89.56 520 GLU A C 1
ATOM 4028 O O . GLU A 1 520 ? -2.327 -7.961 0.470 1.00 89.56 520 GLU A O 1
ATOM 4033 N N . PHE A 1 521 ? -1.860 -9.616 -0.983 1.00 91.12 521 PHE A N 1
ATOM 4034 C CA . PHE A 1 521 ? -2.311 -10.721 -0.148 1.00 91.12 521 PHE A CA 1
ATOM 4035 C C . PHE A 1 521 ? -1.123 -11.543 0.308 1.00 91.12 521 PHE A C 1
ATOM 4037 O O . PHE A 1 521 ? -0.338 -12.031 -0.508 1.00 91.12 521 PHE A O 1
ATOM 4044 N N . ILE A 1 522 ? -1.037 -11.762 1.608 1.00 92.81 522 ILE A N 1
ATOM 4045 C CA . ILE A 1 522 ? -0.024 -12.592 2.238 1.00 92.81 522 ILE A CA 1
ATOM 4046 C C . ILE A 1 522 ? -0.733 -13.775 2.893 1.00 92.81 522 ILE A C 1
ATOM 4048 O O . ILE A 1 522 ? -1.620 -13.583 3.723 1.00 92.81 522 ILE A O 1
ATOM 4052 N N . ASP A 1 523 ? -0.341 -15.004 2.558 1.00 92.44 523 ASP A N 1
ATOM 4053 C CA . ASP A 1 523 ? -0.781 -16.177 3.319 1.00 92.44 523 ASP A CA 1
ATOM 4054 C C . ASP A 1 523 ? -0.119 -16.156 4.700 1.00 92.44 523 ASP A C 1
ATOM 4056 O O . ASP A 1 523 ? 1.094 -16.348 4.823 1.00 92.44 523 ASP A O 1
ATOM 4060 N N . ALA A 1 524 ? -0.926 -15.979 5.745 1.00 93.06 524 ALA A N 1
ATOM 4061 C CA . ALA A 1 524 ? -0.462 -15.834 7.122 1.00 93.06 524 ALA A CA 1
ATOM 4062 C C . ALA A 1 524 ? 0.122 -17.128 7.716 1.00 93.06 524 ALA A C 1
ATOM 4064 O O . ALA A 1 524 ? 0.610 -17.134 8.848 1.00 93.06 524 ALA A O 1
ATOM 4065 N N . LYS A 1 525 ? 0.007 -18.260 7.006 1.00 90.56 525 LYS A N 1
ATOM 4066 C CA . LYS A 1 525 ? 0.606 -19.541 7.402 1.00 90.56 525 LYS A CA 1
ATOM 4067 C C . LYS A 1 525 ? 2.009 -19.705 6.843 1.00 90.56 525 LYS A C 1
ATOM 4069 O O . LYS A 1 525 ? 2.869 -20.253 7.530 1.00 90.56 525 LYS A O 1
ATOM 4074 N N . SER A 1 526 ? 2.220 -19.312 5.587 1.00 91.00 526 SER A N 1
ATOM 4075 C CA . SER A 1 526 ? 3.513 -19.457 4.912 1.00 91.00 526 SER A CA 1
ATOM 4076 C C . SER A 1 526 ? 4.355 -18.184 4.894 1.00 91.00 526 SER A C 1
ATOM 4078 O O . SER A 1 526 ? 5.533 -18.275 4.550 1.00 91.00 526 SER A O 1
ATOM 4080 N N . ASN A 1 527 ? 3.786 -17.036 5.277 1.00 92.25 527 ASN A N 1
ATOM 4081 C CA . ASN A 1 527 ? 4.408 -15.711 5.204 1.00 92.25 527 ASN A CA 1
ATOM 4082 C C . ASN A 1 527 ? 4.859 -15.360 3.777 1.00 92.25 527 ASN A C 1
ATOM 4084 O O . ASN A 1 527 ? 5.918 -14.768 3.573 1.00 92.25 527 ASN A O 1
ATOM 4088 N N . LYS A 1 528 ? 4.075 -15.765 2.772 1.00 89.69 528 LYS A N 1
ATOM 4089 C CA . LYS A 1 528 ? 4.365 -15.508 1.357 1.00 89.69 528 LYS A CA 1
ATOM 4090 C C . LYS A 1 528 ? 3.283 -14.655 0.727 1.00 89.69 528 LYS A C 1
ATOM 4092 O O . LYS A 1 528 ? 2.102 -14.859 0.995 1.00 89.69 528 LYS A O 1
ATOM 4097 N N . VAL A 1 529 ? 3.701 -13.757 -0.160 1.00 89.31 529 VAL A N 1
ATOM 4098 C CA . VAL A 1 529 ? 2.786 -13.047 -1.055 1.00 89.31 529 VAL A CA 1
ATOM 4099 C C . VAL A 1 529 ? 2.161 -14.068 -2.005 1.00 89.31 529 VAL A C 1
ATOM 4101 O O . VAL A 1 529 ? 2.876 -14.811 -2.679 1.00 89.31 529 VAL A O 1
ATOM 4104 N N . ILE A 1 530 ? 0.832 -14.130 -2.025 1.00 85.56 530 ILE A N 1
ATOM 4105 C CA . ILE A 1 530 ? 0.053 -15.088 -2.827 1.00 85.56 530 ILE A CA 1
ATOM 4106 C C . ILE A 1 530 ? -0.740 -14.419 -3.951 1.00 85.56 530 ILE A C 1
ATOM 4108 O O . ILE A 1 530 ? -1.300 -15.109 -4.798 1.00 85.56 530 ILE A O 1
ATOM 4112 N N . GLY A 1 531 ? -0.790 -13.089 -3.976 1.00 83.50 531 GLY A N 1
ATOM 4113 C CA . GLY A 1 531 ? -1.463 -12.345 -5.028 1.00 83.50 531 GLY A CA 1
ATOM 4114 C C . GLY A 1 531 ? -1.665 -10.884 -4.667 1.00 83.50 531 GLY A C 1
ATOM 4115 O O . GLY A 1 531 ? -1.171 -10.395 -3.651 1.00 83.50 531 GLY A O 1
ATOM 4116 N N . SER A 1 532 ? -2.412 -10.197 -5.518 1.00 85.88 532 SER A N 1
ATOM 4117 C CA . SER A 1 532 ? -2.766 -8.797 -5.339 1.00 85.88 532 SER A CA 1
ATOM 4118 C C . SER A 1 532 ? -4.056 -8.470 -6.075 1.00 85.88 532 SER A C 1
ATOM 4120 O O . SER A 1 532 ? -4.341 -9.086 -7.102 1.00 85.88 532 SER A O 1
ATOM 4122 N N . MET A 1 533 ? -4.776 -7.454 -5.612 1.00 82.81 533 MET A N 1
ATOM 4123 C CA . MET A 1 533 ? -5.912 -6.864 -6.317 1.00 82.81 533 MET A CA 1
ATOM 4124 C C . MET A 1 533 ? -5.727 -5.363 -6.499 1.00 82.81 533 MET A C 1
ATOM 4126 O O . MET A 1 533 ? -5.352 -4.658 -5.565 1.00 82.81 533 MET A O 1
ATOM 4130 N N . ASP A 1 534 ? -6.057 -4.869 -7.686 1.00 79.56 534 ASP A N 1
ATOM 4131 C CA . ASP A 1 534 ? -6.260 -3.442 -7.919 1.00 79.56 534 ASP A CA 1
ATOM 4132 C C . ASP A 1 534 ? -7.624 -3.033 -7.346 1.00 79.56 534 ASP A C 1
ATOM 4134 O O . ASP A 1 534 ? -8.626 -3.708 -7.609 1.00 79.56 534 ASP A O 1
ATOM 4138 N N . ILE A 1 535 ? -7.686 -1.951 -6.572 1.00 73.31 535 ILE A N 1
ATOM 4139 C CA . ILE A 1 535 ? -8.937 -1.434 -5.993 1.00 73.31 535 ILE A CA 1
ATOM 4140 C C . ILE A 1 535 ? -9.368 -0.071 -6.568 1.00 73.31 535 ILE A C 1
ATOM 4142 O O . ILE A 1 535 ? -10.217 0.608 -5.993 1.00 73.31 535 ILE A O 1
ATOM 4146 N N . ALA A 1 536 ? -8.814 0.305 -7.720 1.00 62.00 536 ALA A N 1
ATOM 4147 C CA . ALA A 1 536 ? -9.075 1.477 -8.560 1.00 62.00 536 ALA A CA 1
ATOM 4148 C C . ALA A 1 536 ? -8.761 2.853 -7.945 1.00 62.00 536 ALA A C 1
ATOM 4150 O O . ALA A 1 536 ? -8.688 3.845 -8.667 1.00 62.00 536 ALA A O 1
ATOM 4151 N N . ALA A 1 537 ? -8.547 2.934 -6.635 1.00 68.44 537 ALA A N 1
ATOM 4152 C CA . ALA A 1 537 ? -8.133 4.144 -5.937 1.00 68.44 537 ALA A CA 1
ATOM 4153 C C . ALA A 1 537 ? -7.199 3.785 -4.781 1.00 68.44 537 ALA A C 1
ATOM 4155 O O . ALA A 1 537 ? -7.240 2.668 -4.281 1.00 68.44 537 ALA A O 1
ATOM 4156 N N . ASN A 1 538 ? -6.361 4.725 -4.351 1.00 70.44 538 ASN A N 1
ATOM 4157 C CA . ASN A 1 538 ? -5.355 4.470 -3.326 1.00 70.44 538 ASN A CA 1
ATOM 4158 C C . ASN A 1 538 ? -6.011 4.320 -1.932 1.00 70.44 538 ASN A C 1
ATOM 4160 O O . ASN A 1 538 ? -6.499 5.324 -1.395 1.00 70.44 538 ASN A O 1
ATOM 4164 N N . PRO A 1 539 ? -6.077 3.098 -1.365 1.00 81.50 539 PRO A N 1
ATOM 4165 C CA . PRO A 1 539 ? -6.687 2.873 -0.059 1.00 81.50 539 PRO A CA 1
ATOM 4166 C C . PRO A 1 539 ? -5.836 3.473 1.053 1.00 81.50 539 PRO A C 1
ATOM 4168 O O . PRO A 1 539 ? -4.624 3.290 1.077 1.00 81.50 539 PRO A O 1
ATOM 4171 N N . PHE A 1 540 ? -6.486 4.123 2.016 1.00 82.44 540 PHE A N 1
ATOM 4172 C CA . PHE A 1 540 ? -5.843 4.527 3.260 1.00 82.44 540 PHE A CA 1
ATOM 4173 C C . PHE A 1 540 ? -5.947 3.400 4.293 1.00 82.44 540 PHE A C 1
ATOM 4175 O O . PHE A 1 540 ? -5.013 2.625 4.430 1.00 82.44 540 PHE A O 1
ATOM 4182 N N . ILE A 1 541 ? -7.101 3.210 4.942 1.00 88.88 541 ILE A N 1
ATOM 4183 C CA . ILE A 1 541 ? -7.332 2.076 5.855 1.00 88.88 541 ILE A CA 1
ATOM 4184 C C . ILE A 1 541 ? -8.142 0.985 5.165 1.00 88.88 541 ILE A C 1
ATOM 4186 O O . ILE A 1 541 ? -9.066 1.276 4.401 1.00 88.88 541 ILE A O 1
ATOM 4190 N N . VAL A 1 542 ? -7.840 -0.272 5.496 1.00 92.75 542 VAL A N 1
ATOM 4191 C CA . VAL A 1 542 ? -8.641 -1.442 5.125 1.00 92.75 542 VAL A CA 1
ATOM 4192 C C . VAL A 1 542 ? -9.178 -2.173 6.352 1.00 92.75 542 VAL A C 1
ATOM 4194 O O . VAL A 1 542 ? -8.502 -2.280 7.370 1.00 92.75 542 VAL A O 1
ATOM 4197 N N . ALA A 1 543 ? -10.386 -2.720 6.236 1.00 94.62 543 ALA A N 1
ATOM 4198 C CA . ALA A 1 543 ? -10.983 -3.624 7.212 1.00 94.62 543 ALA A CA 1
ATOM 4199 C C . ALA A 1 543 ? -11.644 -4.812 6.499 1.00 94.62 543 ALA A C 1
ATOM 4201 O O . ALA A 1 543 ? -12.253 -4.645 5.437 1.00 94.62 543 ALA A O 1
ATOM 4202 N N . ILE A 1 544 ? -11.541 -6.011 7.079 1.00 94.56 544 ILE A N 1
ATOM 4203 C CA . ILE A 1 544 ? -12.030 -7.251 6.465 1.00 94.56 544 ILE A CA 1
ATOM 4204 C C . ILE A 1 544 ? -13.212 -7.822 7.248 1.00 94.56 544 ILE A C 1
ATOM 4206 O O . ILE A 1 544 ? -13.116 -8.114 8.435 1.00 94.56 544 ILE A O 1
ATOM 4210 N N . ASP A 1 545 ? -14.330 -8.042 6.559 1.00 93.12 545 ASP A N 1
ATOM 4211 C CA . ASP A 1 545 ? -15.434 -8.876 7.028 1.00 93.12 545 ASP A CA 1
ATOM 4212 C C . ASP A 1 545 ? -15.283 -10.277 6.432 1.00 93.12 545 ASP A C 1
ATOM 4214 O O . ASP A 1 545 ? -15.949 -10.648 5.455 1.00 93.12 545 ASP A O 1
ATOM 4218 N N . GLY A 1 546 ? -14.385 -11.061 7.029 1.00 86.38 546 GLY A N 1
ATOM 4219 C CA . GLY A 1 546 ? -14.036 -12.392 6.532 1.00 86.38 546 GLY A CA 1
ATOM 4220 C C . GLY A 1 546 ? -15.244 -13.325 6.425 1.00 86.38 546 GLY A C 1
ATOM 4221 O O . GLY A 1 546 ? -15.292 -14.182 5.543 1.00 86.38 546 GLY A O 1
ATOM 4222 N N . ALA A 1 547 ? -16.257 -13.146 7.283 1.00 86.56 547 ALA A N 1
ATOM 4223 C CA . ALA A 1 547 ? -17.469 -13.970 7.316 1.00 86.56 547 ALA A CA 1
ATOM 4224 C C . ALA A 1 547 ? -18.369 -13.779 6.087 1.00 86.56 547 ALA A C 1
ATOM 4226 O O . ALA A 1 547 ? -19.038 -14.724 5.669 1.00 86.56 547 ALA A O 1
ATOM 4227 N N . ASN A 1 548 ? -18.386 -12.578 5.502 1.00 87.50 548 ASN A N 1
ATOM 4228 C CA . ASN A 1 548 ? -19.175 -12.284 4.303 1.00 87.50 548 ASN A CA 1
ATOM 4229 C C . ASN A 1 548 ? -18.308 -12.044 3.067 1.00 87.50 548 ASN A C 1
ATOM 4231 O O . ASN A 1 548 ? -18.850 -11.681 2.025 1.00 87.50 548 ASN A O 1
ATOM 4235 N N . SER A 1 549 ? -16.999 -12.303 3.158 1.00 88.25 549 SER A N 1
ATOM 4236 C CA . SER A 1 549 ? -16.059 -12.145 2.044 1.00 88.25 549 SER A CA 1
ATOM 4237 C C . SER A 1 549 ? -16.013 -10.704 1.548 1.00 88.25 549 SER A C 1
ATOM 4239 O O . SER A 1 549 ? -16.099 -10.470 0.350 1.00 88.25 549 SER A O 1
ATOM 4241 N N . LYS A 1 550 ? -15.952 -9.724 2.456 1.00 91.50 550 LYS A N 1
ATOM 4242 C CA . LYS A 1 550 ? -15.922 -8.307 2.071 1.00 91.50 550 LYS A CA 1
ATOM 4243 C C . LYS A 1 550 ? -14.685 -7.600 2.597 1.00 91.50 550 LYS A C 1
ATOM 4245 O O . LYS A 1 550 ? -14.333 -7.751 3.763 1.00 91.50 550 LYS A O 1
ATOM 4250 N N . LEU A 1 551 ? -14.100 -6.765 1.750 1.00 93.31 551 LEU A N 1
ATOM 4251 C CA . LEU A 1 551 ? -13.075 -5.792 2.100 1.00 93.31 551 LEU A CA 1
ATOM 4252 C C . LEU A 1 551 ? -13.684 -4.392 2.045 1.00 93.31 551 LEU A C 1
ATOM 4254 O O . LEU A 1 551 ? -14.349 -4.041 1.073 1.00 93.31 551 LEU A O 1
ATOM 4258 N N . TYR A 1 552 ? -13.450 -3.601 3.084 1.00 94.44 552 TYR A N 1
ATOM 4259 C CA . TYR A 1 552 ? -13.821 -2.193 3.165 1.00 94.44 552 TYR A CA 1
ATOM 4260 C C . TYR A 1 552 ? -12.547 -1.352 3.136 1.00 94.44 552 TYR A C 1
ATOM 4262 O O . TYR A 1 552 ? -11.661 -1.591 3.948 1.00 94.44 552 TYR A O 1
ATOM 4270 N N . ALA A 1 553 ? -12.452 -0.383 2.228 1.00 92.12 553 ALA A N 1
ATOM 4271 C CA . ALA A 1 553 ? -11.280 0.472 2.055 1.00 92.12 553 ALA A CA 1
ATOM 4272 C C . ALA A 1 553 ? -11.668 1.954 2.042 1.00 92.12 553 ALA A C 1
ATOM 4274 O O . ALA A 1 553 ? -12.559 2.350 1.284 1.00 92.12 553 ALA A O 1
ATOM 4275 N N . THR A 1 554 ? -11.014 2.782 2.856 1.00 89.94 554 THR A N 1
ATOM 4276 C CA . THR A 1 554 ? -11.239 4.235 2.859 1.00 89.94 554 THR A CA 1
ATOM 4277 C C . THR A 1 554 ? -10.401 4.931 1.795 1.00 89.94 554 THR A C 1
ATOM 4279 O O . THR A 1 554 ? -9.234 4.607 1.604 1.00 89.94 554 THR A O 1
ATOM 4282 N N . ILE A 1 555 ? -10.987 5.923 1.123 1.00 84.44 555 ILE A N 1
ATOM 4283 C CA . ILE A 1 555 ? -10.298 6.828 0.197 1.00 84.44 555 ILE A CA 1
ATOM 4284 C C . ILE A 1 555 ? -10.434 8.246 0.757 1.00 84.44 555 ILE A C 1
ATOM 4286 O O . ILE A 1 555 ? -11.521 8.831 0.700 1.00 84.44 555 ILE A O 1
ATOM 4290 N N . ILE A 1 556 ? -9.345 8.795 1.314 1.00 72.88 556 ILE A N 1
ATOM 4291 C CA . ILE A 1 556 ? -9.387 10.056 2.077 1.00 72.88 556 ILE A CA 1
ATOM 4292 C C . ILE A 1 556 ? -9.894 11.221 1.228 1.00 72.88 556 ILE A C 1
ATOM 4294 O O . ILE A 1 556 ? -10.914 11.808 1.582 1.00 72.88 556 ILE A O 1
ATOM 4298 N N . LYS A 1 557 ? -9.190 11.565 0.138 1.00 66.38 557 LYS A N 1
ATOM 4299 C CA . LYS A 1 557 ? -9.421 12.814 -0.620 1.00 66.38 557 LYS A CA 1
ATOM 4300 C C . LYS A 1 557 ? -10.793 12.861 -1.303 1.00 66.38 557 LYS A C 1
ATOM 4302 O O . LYS A 1 557 ? -11.335 13.941 -1.505 1.00 66.38 557 LYS A O 1
ATOM 4307 N N . ASP A 1 558 ? -11.370 11.698 -1.603 1.00 69.94 558 ASP A N 1
ATOM 4308 C CA . ASP A 1 558 ? -12.683 11.604 -2.241 1.00 69.94 558 ASP A CA 1
ATOM 4309 C C . ASP A 1 558 ? -13.819 11.372 -1.241 1.00 69.94 558 ASP A C 1
ATOM 4311 O O . ASP A 1 558 ? -14.983 11.340 -1.645 1.00 69.94 558 ASP A O 1
ATOM 4315 N N . GLY A 1 559 ? -13.524 11.174 0.049 1.00 82.00 559 GLY A N 1
ATOM 4316 C CA . GLY A 1 559 ? -14.522 10.851 1.070 1.00 82.00 559 GLY A CA 1
ATOM 4317 C C . GLY A 1 559 ? -15.385 9.644 0.696 1.00 82.00 559 GLY A C 1
ATOM 4318 O O . GLY A 1 559 ? -16.609 9.662 0.874 1.00 82.00 559 GLY A O 1
ATOM 4319 N N . ASN A 1 560 ? -14.752 8.622 0.122 1.00 88.06 560 ASN A N 1
ATOM 4320 C CA . ASN A 1 560 ? -15.400 7.406 -0.355 1.00 88.06 560 ASN A CA 1
ATOM 4321 C C . ASN A 1 560 ? -14.972 6.207 0.495 1.00 88.06 560 ASN A C 1
ATOM 4323 O O . ASN A 1 560 ? -13.836 6.125 0.957 1.00 88.06 560 ASN A O 1
ATOM 4327 N N . LEU A 1 561 ? -15.885 5.253 0.651 1.00 91.94 561 LEU A N 1
ATOM 4328 C CA . LEU A 1 561 ? -15.592 3.908 1.122 1.00 91.94 561 LEU A CA 1
ATOM 4329 C C . LEU A 1 561 ? -15.835 2.937 -0.030 1.00 91.94 561 LEU A C 1
ATOM 4331 O O . LEU A 1 561 ? -16.950 2.858 -0.551 1.00 91.94 561 LEU A O 1
ATOM 4335 N N . ILE A 1 562 ? -14.803 2.204 -0.422 1.00 91.06 562 ILE A N 1
ATOM 4336 C CA . ILE A 1 562 ? -14.896 1.139 -1.415 1.00 91.06 562 ILE A CA 1
ATOM 4337 C C . ILE A 1 562 ? -15.186 -0.166 -0.679 1.00 91.06 562 ILE A C 1
ATOM 4339 O O . ILE A 1 562 ? -14.526 -0.494 0.303 1.00 91.06 562 ILE A O 1
ATOM 4343 N N . VAL A 1 563 ? -16.183 -0.904 -1.152 1.00 92.19 563 VAL A N 1
ATOM 4344 C CA . VAL A 1 563 ? -16.521 -2.244 -0.674 1.00 92.19 563 VAL A CA 1
ATOM 4345 C C . VAL A 1 563 ? -16.256 -3.230 -1.798 1.00 92.19 563 VAL A C 1
ATOM 4347 O O . VAL A 1 563 ? -16.821 -3.080 -2.882 1.00 92.19 563 VAL A O 1
ATOM 4350 N N . VAL A 1 564 ? -15.425 -4.235 -1.541 1.00 89.81 564 VAL A N 1
ATOM 4351 C CA . VAL A 1 564 ? -15.082 -5.277 -2.513 1.00 89.81 564 VAL A CA 1
ATOM 4352 C C . VAL A 1 564 ? -15.532 -6.644 -2.010 1.00 89.81 564 VAL A C 1
ATOM 4354 O O . VAL A 1 564 ? -15.223 -7.016 -0.881 1.00 89.81 564 VAL A O 1
ATOM 4357 N N . ASP A 1 565 ? -16.268 -7.385 -2.837 1.00 87.44 565 ASP A N 1
ATOM 4358 C CA . ASP A 1 565 ? -16.588 -8.799 -2.641 1.00 87.44 565 ASP A CA 1
ATOM 4359 C C . ASP A 1 565 ? -15.379 -9.646 -3.065 1.00 87.44 565 ASP A C 1
ATOM 4361 O O . ASP A 1 565 ? -14.911 -9.590 -4.203 1.00 87.44 565 ASP A O 1
ATOM 4365 N N . LEU A 1 566 ? -14.866 -10.424 -2.120 1.00 86.50 566 LEU A N 1
ATOM 4366 C CA . LEU A 1 566 ? -13.670 -11.247 -2.240 1.00 86.50 566 LEU A CA 1
ATOM 4367 C C . LEU A 1 566 ? -13.961 -12.636 -2.829 1.00 86.50 566 LEU A C 1
ATOM 4369 O O . LEU A 1 566 ? -13.035 -13.422 -2.986 1.00 86.50 566 LEU A O 1
ATOM 4373 N N . LYS A 1 567 ? -15.205 -12.965 -3.205 1.00 78.56 567 LYS A N 1
ATOM 4374 C CA . LYS A 1 567 ? -15.536 -14.287 -3.777 1.00 78.56 567 LYS A CA 1
ATOM 4375 C C . LYS A 1 567 ? -14.751 -14.632 -5.038 1.00 78.56 567 LYS A C 1
ATOM 4377 O O . LYS A 1 567 ? -14.384 -15.787 -5.210 1.00 78.56 567 LYS A O 1
ATOM 4382 N N . GLN A 1 568 ? -14.507 -13.665 -5.925 1.00 70.75 568 GLN A N 1
ATOM 4383 C CA . GLN A 1 568 ? -13.689 -13.926 -7.114 1.00 70.75 568 GLN A CA 1
ATOM 4384 C C . GLN A 1 568 ? -12.250 -14.259 -6.710 1.00 70.75 568 GLN A C 1
ATOM 4386 O O . GLN A 1 568 ? -11.683 -15.232 -7.193 1.00 70.75 568 GLN A O 1
ATOM 4391 N N . GLN A 1 569 ? -11.712 -13.532 -5.728 1.00 71.56 569 GLN A N 1
ATOM 4392 C CA . GLN A 1 569 ? -10.402 -13.828 -5.160 1.00 71.56 569 GLN A CA 1
ATOM 4393 C C . GLN A 1 569 ? -10.359 -15.222 -4.516 1.00 71.56 569 GLN A C 1
ATOM 4395 O O . GLN A 1 569 ? -9.358 -15.925 -4.633 1.00 71.56 569 GLN A O 1
ATOM 4400 N N . ASP A 1 570 ? -11.449 -15.657 -3.879 1.00 67.06 570 ASP A N 1
ATOM 4401 C CA . ASP A 1 570 ? -11.561 -17.006 -3.317 1.00 67.06 570 ASP A CA 1
ATOM 4402 C C . ASP A 1 570 ? -11.546 -18.100 -4.387 1.00 67.06 570 ASP A C 1
ATOM 4404 O O . ASP A 1 570 ? -11.110 -19.221 -4.119 1.00 67.06 570 ASP A O 1
ATOM 4408 N N . ILE A 1 571 ? -12.052 -17.808 -5.584 1.00 59.72 571 ILE A N 1
ATOM 4409 C CA . ILE A 1 571 ? -11.981 -18.718 -6.729 1.00 59.72 571 ILE A CA 1
ATOM 4410 C C . ILE A 1 571 ? -10.542 -18.759 -7.249 1.00 59.72 571 ILE A C 1
ATOM 4412 O O . ILE A 1 571 ? -9.980 -19.846 -7.388 1.00 59.72 571 ILE A O 1
ATOM 4416 N N . ASP A 1 572 ? -9.923 -17.596 -7.452 1.00 66.50 572 ASP A N 1
ATOM 4417 C CA . ASP A 1 572 ? -8.574 -17.471 -8.018 1.00 66.50 572 ASP A CA 1
ATOM 4418 C C . ASP A 1 572 ? -7.498 -18.085 -7.104 1.00 66.50 572 ASP A C 1
ATOM 4420 O O . ASP A 1 572 ? -6.547 -18.709 -7.577 1.00 66.50 572 ASP A O 1
ATOM 4424 N N . LEU A 1 573 ? -7.675 -17.979 -5.783 1.00 67.56 573 LEU A N 1
ATOM 4425 C CA . LEU A 1 573 ? -6.807 -18.607 -4.780 1.00 67.56 573 LEU A CA 1
ATOM 4426 C C . LEU A 1 573 ? -7.175 -20.071 -4.483 1.00 67.56 573 LEU A C 1
ATOM 4428 O O . LEU A 1 573 ? -6.519 -20.713 -3.660 1.00 67.56 573 LEU A O 1
ATOM 4432 N N . GLY A 1 574 ? -8.220 -20.615 -5.116 1.00 61.34 574 GLY A N 1
ATOM 4433 C CA . GLY A 1 574 ? -8.673 -21.993 -4.902 1.00 61.34 574 GLY A CA 1
ATOM 4434 C C . GLY A 1 574 ? -9.222 -22.266 -3.494 1.00 61.34 574 GLY A C 1
ATOM 4435 O O . GLY A 1 574 ? -9.208 -23.410 -3.036 1.00 61.34 574 GLY A O 1
ATOM 4436 N N . LEU A 1 575 ? -9.697 -21.231 -2.796 1.00 61.97 575 LEU A N 1
ATOM 4437 C CA . LEU A 1 575 ? -10.256 -21.295 -1.439 1.00 61.97 575 LEU A CA 1
ATOM 4438 C C . LEU A 1 575 ? -11.717 -21.772 -1.421 1.00 61.97 575 LEU A C 1
ATOM 4440 O O . LEU A 1 575 ? -12.235 -22.153 -0.370 1.00 61.97 575 LEU A O 1
ATOM 4444 N N . THR A 1 576 ? -12.385 -21.805 -2.577 1.00 50.34 576 THR A N 1
ATOM 4445 C CA . THR A 1 576 ? -13.735 -22.364 -2.729 1.00 50.34 576 THR A CA 1
ATOM 4446 C C . THR A 1 576 ? -13.704 -23.737 -3.401 1.00 50.34 576 THR A C 1
ATOM 4448 O O . THR A 1 576 ? -13.170 -23.920 -4.489 1.00 50.34 576 THR A O 1
ATOM 4451 N N . THR A 1 577 ? -14.315 -24.742 -2.761 1.00 38.78 577 THR A N 1
ATOM 4452 C CA . THR A 1 577 ? -14.579 -26.044 -3.395 1.00 38.78 577 THR A CA 1
ATOM 4453 C C . THR A 1 577 ? -15.962 -26.011 -4.032 1.00 38.78 577 THR A C 1
ATOM 4455 O O . THR A 1 577 ? -16.966 -26.284 -3.373 1.00 38.78 577 THR A O 1
ATOM 4458 N N . THR A 1 578 ? -16.055 -25.690 -5.316 1.00 32.03 578 THR A N 1
ATOM 4459 C CA . THR A 1 578 ? -17.313 -25.859 -6.047 1.00 32.03 578 THR A CA 1
ATOM 4460 C C . THR A 1 578 ? -17.513 -27.334 -6.393 1.00 32.03 578 THR A C 1
ATOM 4462 O O . THR A 1 578 ? -17.037 -27.853 -7.398 1.00 32.03 578 THR A O 1
ATOM 4465 N N . GLN A 1 579 ? -18.279 -28.035 -5.551 1.00 37.53 579 GLN A N 1
ATOM 4466 C CA . GLN A 1 579 ? -19.129 -29.110 -6.055 1.00 37.53 579 GLN A CA 1
ATOM 4467 C C . GLN A 1 579 ? -20.244 -28.461 -6.879 1.00 37.53 579 GLN A C 1
ATOM 4469 O O . GLN A 1 579 ? -21.210 -27.965 -6.306 1.00 37.53 579 GLN A O 1
ATOM 4474 N N . SER A 1 580 ? -20.138 -28.475 -8.206 1.00 29.64 580 SER A N 1
ATOM 4475 C CA . SER A 1 580 ? -21.338 -28.567 -9.035 1.00 29.64 580 SER A CA 1
ATOM 4476 C C . SER A 1 580 ? -21.045 -29.146 -10.415 1.00 29.64 580 SER A C 1
ATOM 4478 O O . SER A 1 580 ? -20.109 -28.764 -11.107 1.00 29.64 580 SER A O 1
ATOM 4480 N N . GLU A 1 581 ? -21.881 -30.127 -10.718 1.00 27.58 581 GLU A N 1
ATOM 4481 C CA . GLU A 1 581 ? -22.220 -30.804 -11.960 1.00 27.58 581 GLU A CA 1
ATOM 4482 C C . GLU A 1 581 ? -21.628 -30.278 -13.278 1.00 27.58 581 GLU A C 1
ATOM 4484 O O . GLU A 1 581 ? -21.821 -29.144 -13.705 1.00 27.58 581 GLU A O 1
ATOM 4489 N N . ILE A 1 582 ? -21.016 -31.232 -13.981 1.00 29.66 582 ILE A N 1
ATOM 4490 C CA . ILE A 1 582 ? -20.690 -31.224 -15.404 1.00 29.66 582 ILE A CA 1
ATOM 4491 C C . ILE A 1 582 ? -21.904 -30.732 -16.204 1.00 29.66 582 ILE A C 1
ATOM 4493 O O . ILE A 1 582 ? -22.857 -31.481 -16.411 1.00 29.66 582 ILE A O 1
ATOM 4497 N N . THR A 1 583 ? -21.847 -29.508 -16.717 1.00 22.83 583 THR A N 1
ATOM 4498 C CA . THR A 1 583 ? -22.532 -29.155 -17.963 1.00 22.83 583 THR A CA 1
ATOM 4499 C C . THR A 1 583 ? -21.582 -28.299 -18.784 1.00 22.83 583 THR A C 1
ATOM 4501 O O . THR A 1 583 ? -21.234 -27.189 -18.401 1.00 22.83 583 THR A O 1
ATOM 4504 N N . GLN A 1 584 ? -21.111 -28.883 -19.884 1.00 34.25 584 GLN A N 1
ATOM 4505 C CA . GLN A 1 584 ? -20.256 -28.246 -20.876 1.00 34.25 584 GLN A CA 1
ATOM 4506 C C . GLN A 1 584 ? -20.933 -27.003 -21.467 1.00 34.25 584 GLN A C 1
ATOM 4508 O O . GLN A 1 584 ? -22.072 -27.081 -21.929 1.00 34.25 584 GLN A O 1
ATOM 4513 N N . SER A 1 585 ? -20.180 -25.914 -21.570 1.00 25.06 585 SER A N 1
ATOM 4514 C CA . SER A 1 585 ? -20.281 -24.995 -22.702 1.00 25.06 585 SER A CA 1
ATOM 4515 C C . SER A 1 585 ? -18.877 -24.518 -23.050 1.00 25.06 585 SER A C 1
ATOM 4517 O O . SER A 1 585 ? -18.219 -23.874 -22.237 1.00 25.06 585 SER A O 1
ATOM 4519 N N . GLU A 1 586 ? -18.423 -24.921 -24.233 1.00 32.81 586 GLU A N 1
ATOM 4520 C CA . GLU A 1 586 ? -17.179 -24.505 -24.871 1.00 32.81 586 GLU A CA 1
ATOM 4521 C C . GLU A 1 586 ? -17.134 -22.979 -25.029 1.00 32.81 586 GLU A C 1
ATOM 4523 O O . GLU A 1 586 ? -18.092 -22.371 -25.507 1.00 32.81 586 GLU A O 1
ATOM 4528 N N . SER A 1 587 ? -15.997 -22.382 -24.684 1.00 26.41 587 SER A N 1
ATOM 4529 C CA . SER A 1 587 ? -15.514 -21.162 -25.324 1.00 26.41 587 SER A CA 1
ATOM 4530 C C . SER A 1 587 ? -14.151 -21.490 -25.925 1.00 26.41 587 SER A C 1
ATOM 4532 O O . SER A 1 587 ? -13.191 -21.763 -25.203 1.00 26.41 587 SER A O 1
ATOM 4534 N N . GLU A 1 588 ? -14.116 -21.555 -27.252 1.00 32.31 588 GLU A N 1
ATOM 4535 C CA . GLU A 1 588 ? -12.897 -21.596 -28.051 1.00 32.31 588 GLU A CA 1
ATOM 4536 C C . GLU A 1 588 ? -12.111 -20.302 -27.806 1.00 32.31 588 GLU A C 1
ATOM 4538 O O . GLU A 1 588 ? -12.544 -19.235 -28.229 1.00 32.31 588 GLU A O 1
ATOM 4543 N N . ASP A 1 589 ? -10.965 -20.409 -27.134 1.00 28.09 589 ASP A N 1
ATOM 4544 C CA . ASP A 1 589 ? -9.871 -19.445 -27.258 1.00 28.09 589 ASP A CA 1
ATOM 4545 C C . ASP A 1 589 ? -8.692 -20.176 -27.913 1.00 28.09 589 ASP A C 1
ATOM 4547 O O . ASP A 1 589 ? -8.030 -21.036 -27.315 1.00 28.09 589 ASP A O 1
ATOM 4551 N N . GLU A 1 590 ? -8.484 -19.888 -29.197 1.00 30.19 590 GLU A N 1
ATOM 4552 C CA . GLU A 1 590 ? -7.357 -20.380 -29.983 1.00 30.19 590 GLU A CA 1
ATOM 4553 C C . GLU A 1 590 ? -6.081 -19.569 -29.675 1.00 30.19 590 GLU A C 1
ATOM 4555 O O . GLU A 1 590 ? -6.001 -18.381 -29.967 1.00 30.19 590 GLU A O 1
ATOM 4560 N N . GLY A 1 591 ? -5.043 -20.264 -29.183 1.00 30.94 591 GLY A N 1
ATOM 4561 C CA . GLY A 1 591 ? -3.621 -19.895 -29.325 1.00 30.94 591 GLY A CA 1
ATOM 4562 C C . GLY A 1 591 ? -2.980 -19.152 -28.135 1.00 30.94 591 GLY A C 1
ATOM 4563 O O . GLY A 1 591 ? -3.305 -18.009 -27.873 1.00 30.94 591 GLY A O 1
ATOM 4564 N N . GLY A 1 592 ? -1.994 -19.675 -27.393 1.00 41.94 592 GLY A N 1
ATOM 4565 C CA . GLY A 1 592 ? -1.124 -20.821 -27.659 1.00 41.94 592 GLY A CA 1
ATOM 4566 C C . GLY A 1 592 ? -0.694 -21.563 -26.390 1.00 41.94 592 GLY A C 1
ATOM 4567 O O . GLY A 1 592 ? -0.210 -20.987 -25.417 1.00 41.94 592 GLY A O 1
ATOM 4568 N N . GLY A 1 593 ? -0.878 -22.883 -26.414 1.00 59.47 593 GLY A N 1
ATOM 4569 C CA . GLY A 1 593 ? -0.536 -23.770 -25.308 1.00 59.47 593 GLY A CA 1
ATOM 4570 C C . GLY A 1 593 ? 0.965 -24.063 -25.213 1.00 59.47 593 GLY A C 1
ATOM 4571 O O . GLY A 1 593 ? 1.682 -24.196 -26.203 1.00 59.47 593 GLY A O 1
ATOM 4572 N N . CYS A 1 594 ? 1.464 -24.206 -23.991 1.00 78.88 594 CYS A N 1
ATOM 4573 C CA . CYS A 1 594 ? 2.807 -24.721 -23.736 1.00 78.88 594 CYS A CA 1
ATOM 4574 C C . CYS A 1 594 ? 2.750 -26.250 -23.587 1.00 78.88 594 CYS A C 1
ATOM 4576 O O . CYS A 1 594 ? 2.233 -26.701 -22.575 1.00 78.88 594 CYS A O 1
ATOM 4578 N N . LEU A 1 595 ? 3.342 -27.031 -24.500 1.00 86.56 595 LEU A N 1
ATOM 4579 C CA . LEU A 1 595 ? 3.441 -28.507 -24.467 1.00 86.56 595 LEU A CA 1
ATOM 4580 C C . LEU A 1 595 ? 3.778 -29.032 -23.065 1.00 86.56 595 LEU A C 1
ATOM 4582 O O . LEU A 1 595 ? 3.065 -29.851 -22.502 1.00 86.56 595 LEU A O 1
ATOM 4586 N N . ILE A 1 596 ? 4.858 -28.528 -22.458 1.00 82.88 596 ILE A N 1
ATOM 4587 C CA . ILE A 1 596 ? 5.306 -29.003 -21.139 1.00 82.88 596 ILE A CA 1
ATOM 4588 C C . ILE A 1 596 ? 4.267 -28.685 -20.056 1.00 82.88 596 ILE A C 1
ATOM 4590 O O . ILE A 1 596 ? 4.035 -29.504 -19.169 1.00 82.88 596 ILE A O 1
ATOM 4594 N N . ALA A 1 597 ? 3.636 -27.509 -20.124 1.00 78.06 597 ALA A N 1
ATOM 4595 C CA . ALA A 1 597 ? 2.616 -27.119 -19.156 1.00 78.06 597 ALA A CA 1
ATOM 4596 C C . ALA A 1 597 ? 1.339 -27.945 -19.345 1.00 78.06 597 ALA A C 1
ATOM 4598 O O . ALA A 1 597 ? 0.784 -28.421 -18.362 1.00 78.06 597 ALA A O 1
ATOM 4599 N N . THR A 1 598 ? 0.927 -28.180 -20.590 1.00 82.00 598 THR A N 1
ATOM 4600 C CA . THR A 1 598 ? -0.221 -29.015 -20.951 1.00 82.00 598 THR A CA 1
ATOM 4601 C C . THR A 1 598 ? -0.010 -30.463 -20.514 1.00 82.00 598 THR A C 1
ATOM 4603 O O . THR A 1 598 ? -0.893 -31.033 -19.878 1.00 82.00 598 THR A O 1
ATOM 4606 N N . ALA A 1 599 ? 1.171 -31.040 -20.738 1.00 83.88 599 ALA A N 1
ATOM 4607 C CA . ALA A 1 599 ? 1.514 -32.397 -20.307 1.00 83.88 599 ALA A CA 1
ATOM 4608 C C . ALA A 1 599 ? 1.547 -32.562 -18.776 1.00 83.88 599 ALA A C 1
ATOM 4610 O O . ALA A 1 599 ? 1.257 -33.647 -18.255 1.00 83.88 599 ALA A O 1
ATOM 4611 N N . ALA A 1 600 ? 1.936 -31.500 -18.058 1.00 80.31 600 ALA A N 1
ATOM 4612 C CA . ALA A 1 600 ? 2.075 -31.484 -16.602 1.00 80.31 600 ALA A CA 1
ATOM 4613 C C . ALA A 1 600 ? 0.794 -31.064 -15.860 1.00 80.31 600 ALA A C 1
ATOM 4615 O O . ALA A 1 600 ? 0.673 -31.353 -14.666 1.00 80.31 600 ALA A O 1
ATOM 4616 N N . TYR A 1 601 ? -0.148 -30.404 -16.535 1.00 80.19 601 TYR A N 1
ATOM 4617 C CA . TYR A 1 601 ? -1.369 -29.865 -15.941 1.00 80.19 601 TYR A CA 1
ATOM 4618 C C . TYR A 1 601 ? -2.220 -30.959 -15.283 1.00 80.19 601 TYR A C 1
ATOM 4620 O O . TYR A 1 601 ? -2.590 -31.942 -15.923 1.00 80.19 601 TYR A O 1
ATOM 4628 N N . GLY A 1 602 ? -2.534 -30.781 -13.995 1.00 72.69 602 GLY A N 1
ATOM 4629 C CA . GLY A 1 602 ? -3.325 -31.741 -13.214 1.00 72.69 602 GLY A CA 1
ATOM 4630 C C . GLY A 1 602 ? -2.560 -32.994 -12.763 1.00 72.69 602 GLY A C 1
ATOM 4631 O O . GLY A 1 602 ? -3.181 -34.002 -12.438 1.00 72.69 602 GLY A O 1
ATOM 4632 N N . THR A 1 603 ? -1.222 -32.955 -12.750 1.00 80.62 603 THR A N 1
ATOM 4633 C CA . THR A 1 603 ? -0.361 -34.126 -12.500 1.00 80.62 603 THR A CA 1
ATOM 4634 C C . THR A 1 603 ? 0.683 -33.842 -11.425 1.00 80.62 603 THR A C 1
ATOM 4636 O O . THR A 1 603 ? 0.978 -32.692 -11.102 1.00 80.62 603 THR A O 1
ATOM 4639 N N . GLU A 1 604 ? 1.331 -34.895 -10.930 1.00 78.94 604 GLU A N 1
ATOM 4640 C CA . GLU A 1 604 ? 2.475 -34.811 -10.010 1.00 78.94 604 GLU A CA 1
ATOM 4641 C C . GLU A 1 604 ? 3.719 -34.106 -10.586 1.00 78.94 604 GLU A C 1
ATOM 4643 O O . GLU A 1 604 ? 4.640 -33.776 -9.836 1.00 78.94 604 GLU A O 1
ATOM 4648 N N . LEU A 1 605 ? 3.750 -33.833 -11.898 1.00 77.00 605 LEU A N 1
ATOM 4649 C CA . LEU A 1 605 ? 4.810 -33.048 -12.533 1.00 77.00 605 LEU A CA 1
ATOM 4650 C C . LEU A 1 605 ? 4.567 -31.536 -12.465 1.00 77.00 605 LEU A C 1
ATOM 4652 O O . LEU A 1 605 ? 5.521 -30.788 -12.662 1.00 77.00 605 LEU A O 1
ATOM 4656 N N . ALA A 1 606 ? 3.350 -31.059 -12.168 1.00 73.19 606 ALA A N 1
ATOM 4657 C CA . ALA A 1 606 ? 3.066 -29.620 -12.118 1.00 73.19 606 ALA A CA 1
ATOM 4658 C C . ALA A 1 606 ? 3.979 -28.857 -11.130 1.00 73.19 606 ALA A C 1
ATOM 4660 O O . ALA A 1 606 ? 4.570 -27.854 -11.540 1.00 73.19 606 ALA A O 1
ATOM 4661 N N . PRO A 1 607 ? 4.222 -29.344 -9.891 1.00 73.12 607 PRO A N 1
ATOM 4662 C CA . PRO A 1 607 ? 5.168 -28.698 -8.979 1.00 73.12 607 PRO A CA 1
ATOM 4663 C C . PRO A 1 607 ? 6.619 -28.754 -9.479 1.00 73.12 607 PRO A C 1
ATOM 4665 O O . PRO A 1 607 ? 7.385 -27.825 -9.252 1.00 73.12 607 PRO A O 1
ATOM 4668 N N . GLN A 1 608 ? 7.002 -29.821 -10.191 1.00 76.00 608 GLN A N 1
ATOM 4669 C CA . GLN A 1 608 ? 8.354 -29.969 -10.744 1.00 76.00 608 GLN A CA 1
ATOM 4670 C C . GLN A 1 608 ? 8.592 -28.986 -11.895 1.00 76.00 608 GLN A C 1
ATOM 4672 O O . GLN A 1 608 ? 9.656 -28.385 -11.980 1.00 76.00 608 GLN A O 1
ATOM 4677 N N . VAL A 1 609 ? 7.593 -28.774 -12.755 1.00 79.00 609 VAL A N 1
ATOM 4678 C CA . VAL A 1 609 ? 7.656 -27.775 -13.831 1.00 79.00 609 VAL A CA 1
ATOM 4679 C C . VAL A 1 609 ? 7.698 -26.358 -13.263 1.00 79.00 609 VAL A C 1
ATOM 4681 O O . VAL A 1 609 ? 8.453 -25.533 -13.773 1.00 79.00 609 VAL A O 1
ATOM 4684 N N . GLN A 1 610 ? 6.951 -26.077 -12.192 1.00 75.81 610 GLN A N 1
ATOM 4685 C CA . GLN A 1 610 ? 7.014 -24.778 -11.521 1.00 75.81 610 GLN A CA 1
ATOM 4686 C C . GLN A 1 610 ? 8.388 -24.532 -10.879 1.00 75.81 610 GLN A C 1
ATOM 4688 O O . GLN A 1 610 ? 8.980 -23.480 -11.094 1.00 75.81 610 GLN A O 1
ATOM 4693 N N . PHE A 1 611 ? 8.956 -25.533 -10.206 1.00 76.38 611 PHE A N 1
ATOM 4694 C CA . PHE A 1 611 ? 10.314 -25.463 -9.661 1.00 76.38 611 PHE A CA 1
ATOM 4695 C C . PHE A 1 611 ? 11.379 -25.219 -10.746 1.00 76.38 611 PHE A C 1
ATOM 4697 O O . PHE A 1 611 ? 12.310 -24.440 -10.559 1.00 76.38 611 PHE A O 1
ATOM 4704 N N . LEU A 1 612 ? 11.229 -25.828 -11.928 1.00 78.31 612 LEU A N 1
ATOM 4705 C CA . LEU A 1 612 ? 12.120 -25.560 -13.061 1.00 78.31 612 LEU A CA 1
ATOM 4706 C C . LEU A 1 612 ? 11.982 -24.134 -13.617 1.00 78.31 612 LEU A C 1
ATOM 4708 O O . LEU A 1 612 ? 12.970 -23.597 -14.116 1.00 78.31 612 LEU A O 1
ATOM 4712 N N . ARG A 1 613 ? 10.799 -23.509 -13.529 1.00 79.50 613 ARG A N 1
ATOM 4713 C CA . ARG A 1 613 ? 10.618 -22.088 -13.880 1.00 79.50 613 ARG A CA 1
ATOM 4714 C C . ARG A 1 613 ? 11.354 -21.185 -12.899 1.00 79.50 613 ARG A C 1
ATOM 4716 O O . ARG A 1 613 ? 12.039 -20.273 -13.333 1.00 79.50 613 ARG A O 1
ATOM 4723 N N . GLU A 1 614 ? 11.310 -21.502 -11.610 1.00 77.12 614 GLU A N 1
ATOM 4724 C CA . GLU A 1 614 ? 12.061 -20.766 -10.589 1.00 77.12 614 GLU A CA 1
ATOM 4725 C C . GLU A 1 614 ? 13.579 -20.877 -10.799 1.00 77.12 614 GLU A C 1
ATOM 4727 O O . GLU A 1 614 ? 14.279 -19.877 -10.689 1.00 77.12 614 GLU A O 1
ATOM 4732 N N . ILE A 1 615 ? 14.100 -22.057 -11.163 1.00 77.62 615 ILE A N 1
ATOM 4733 C CA . ILE A 1 615 ? 15.527 -22.224 -11.510 1.00 77.62 615 ILE A CA 1
ATOM 4734 C C . ILE A 1 615 ? 15.875 -21.461 -12.789 1.00 77.62 615 ILE A C 1
ATOM 4736 O O . ILE A 1 615 ? 16.932 -20.834 -12.876 1.00 77.62 615 ILE A O 1
ATOM 4740 N N . ARG A 1 616 ? 15.000 -21.511 -13.800 1.00 83.12 616 ARG A N 1
ATOM 4741 C CA . ARG A 1 616 ? 15.170 -20.717 -15.019 1.00 83.12 616 ARG A CA 1
ATOM 4742 C C . ARG A 1 616 ? 15.300 -19.241 -14.652 1.00 83.12 616 ARG A C 1
ATOM 4744 O O . ARG A 1 616 ? 16.288 -18.634 -15.039 1.00 83.12 616 ARG A O 1
ATOM 4751 N N . ASP A 1 617 ? 14.354 -18.700 -13.896 1.00 77.62 617 ASP A N 1
ATOM 4752 C CA . ASP A 1 617 ? 14.251 -17.263 -13.627 1.00 77.62 617 ASP A CA 1
ATOM 4753 C C . ASP A 1 617 ? 15.341 -16.765 -12.670 1.00 77.62 617 ASP A C 1
ATOM 4755 O O . ASP A 1 617 ? 15.936 -15.719 -12.913 1.00 77.62 617 ASP A O 1
ATOM 4759 N N . ASN A 1 618 ? 15.672 -17.540 -11.634 1.00 76.25 618 ASN A N 1
ATOM 4760 C CA . ASN A 1 618 ? 16.597 -17.106 -10.585 1.00 76.25 618 ASN A CA 1
ATOM 4761 C C . ASN A 1 618 ? 18.059 -17.530 -10.805 1.00 76.25 618 ASN A C 1
ATOM 4763 O O . ASN A 1 618 ? 18.951 -16.928 -10.213 1.00 76.25 618 ASN A O 1
ATOM 4767 N N . THR A 1 619 ? 18.322 -18.565 -11.613 1.00 79.25 619 THR A N 1
ATOM 4768 C CA . THR A 1 619 ? 19.673 -19.141 -11.775 1.00 79.25 619 THR A CA 1
ATOM 4769 C C . THR A 1 619 ? 20.150 -19.115 -13.226 1.00 79.25 619 THR A C 1
ATOM 4771 O O . THR A 1 619 ? 21.284 -18.734 -13.498 1.00 79.25 619 THR A O 1
ATOM 4774 N N . VAL A 1 620 ? 19.314 -19.516 -14.189 1.00 79.56 620 VAL A N 1
ATOM 4775 C CA . VAL A 1 620 ? 19.728 -19.547 -15.606 1.00 79.56 620 VAL A CA 1
ATOM 4776 C C . VAL A 1 620 ? 19.693 -18.141 -16.206 1.00 79.56 620 VAL A C 1
ATOM 4778 O O . VAL A 1 620 ? 20.672 -17.704 -16.807 1.00 79.56 620 VAL A O 1
ATOM 4781 N N . MET A 1 621 ? 18.599 -17.407 -16.002 1.00 80.38 621 MET A N 1
ATOM 4782 C CA . MET A 1 621 ? 18.402 -16.048 -16.519 1.00 80.38 621 MET A CA 1
ATOM 4783 C C . MET A 1 621 ? 19.248 -14.998 -15.789 1.00 80.38 621 MET A C 1
ATOM 4785 O O . MET A 1 621 ? 19.413 -13.900 -16.304 1.00 80.38 621 MET A O 1
ATOM 4789 N N . SER A 1 622 ? 19.846 -15.339 -14.641 1.00 79.44 622 SER A N 1
ATOM 4790 C CA . SER A 1 622 ? 20.770 -14.456 -13.919 1.00 79.44 622 SER A CA 1
ATOM 4791 C C . SER A 1 622 ? 22.182 -14.405 -14.528 1.00 79.44 622 SER A C 1
ATOM 4793 O O . SER A 1 622 ? 23.065 -13.781 -13.948 1.00 79.44 622 SER A O 1
ATOM 4795 N N . THR A 1 623 ? 22.438 -15.119 -15.631 1.00 81.00 623 THR A N 1
ATOM 4796 C CA . THR A 1 623 ? 23.749 -15.206 -16.302 1.00 81.00 623 THR A CA 1
ATOM 4797 C C . THR A 1 623 ? 23.611 -14.879 -17.784 1.00 81.00 623 THR A C 1
ATOM 4799 O O . THR A 1 623 ? 22.589 -15.199 -18.399 1.00 81.00 623 THR A O 1
ATOM 4802 N N . SER A 1 624 ? 24.646 -14.297 -18.390 1.00 78.12 624 SER A N 1
ATOM 4803 C CA . SER A 1 624 ? 24.605 -13.886 -19.801 1.00 78.12 624 SER A CA 1
ATOM 4804 C C . SER A 1 624 ? 24.495 -15.097 -20.732 1.00 78.12 624 SER A C 1
ATOM 4806 O O . SER A 1 624 ? 23.670 -15.118 -21.649 1.00 78.12 624 SER A O 1
ATOM 4808 N N . SER A 1 625 ? 25.268 -16.155 -20.465 1.00 80.00 625 SER A N 1
ATOM 4809 C CA . SER A 1 625 ? 25.211 -17.416 -21.218 1.00 80.00 625 SER A CA 1
ATOM 4810 C C . SER A 1 625 ? 23.864 -18.124 -21.072 1.00 80.00 625 SER A C 1
ATOM 4812 O O . SER A 1 625 ? 23.360 -18.691 -22.044 1.00 80.00 625 SER A O 1
ATOM 4814 N N . GLY A 1 626 ? 23.268 -18.102 -19.877 1.00 80.75 626 GLY A N 1
ATOM 4815 C CA . GLY A 1 626 ? 21.968 -18.718 -19.629 1.00 80.75 626 GLY A CA 1
ATOM 4816 C C . GLY A 1 626 ? 20.820 -17.955 -20.293 1.00 80.75 626 GLY A C 1
ATOM 4817 O O . GLY A 1 626 ? 19.983 -18.582 -20.945 1.00 80.75 626 GLY A O 1
ATOM 4818 N N . ALA A 1 627 ? 20.825 -16.621 -20.242 1.00 79.62 627 ALA A N 1
ATOM 4819 C CA . ALA A 1 627 ? 19.856 -15.784 -20.951 1.00 79.62 627 ALA A CA 1
ATOM 4820 C C . ALA A 1 627 ? 19.942 -15.966 -22.480 1.00 79.62 627 ALA A C 1
ATOM 4822 O O . ALA A 1 627 ? 18.920 -16.173 -23.143 1.00 79.62 627 ALA A O 1
ATOM 4823 N N . ALA A 1 628 ? 21.156 -15.993 -23.045 1.00 79.44 628 ALA A N 1
ATOM 4824 C CA . ALA A 1 628 ? 21.372 -16.253 -24.471 1.00 79.44 628 ALA A CA 1
ATOM 4825 C C . ALA A 1 628 ? 20.890 -17.656 -24.893 1.00 79.44 628 ALA A C 1
ATOM 4827 O O . ALA A 1 628 ? 20.234 -17.811 -25.927 1.00 79.44 628 ALA A O 1
ATOM 4828 N N . PHE A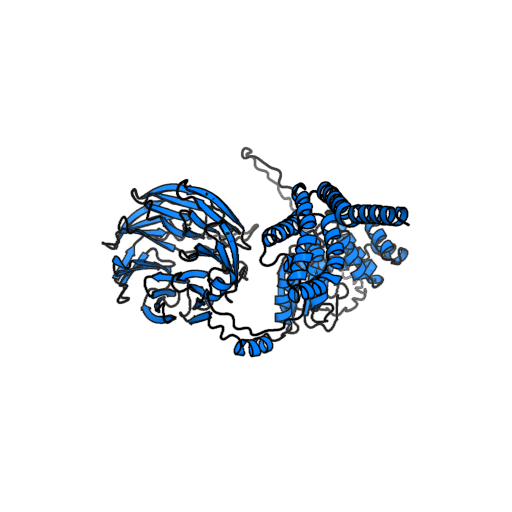 1 629 ? 21.164 -18.681 -24.077 1.00 82.62 629 PHE A N 1
ATOM 4829 C CA . PHE A 1 629 ? 20.648 -20.034 -24.293 1.00 82.62 629 PHE A CA 1
ATOM 4830 C C . PHE A 1 629 ? 19.115 -20.071 -24.262 1.00 82.62 629 PHE A C 1
ATOM 4832 O O . PHE A 1 629 ? 18.504 -20.662 -25.154 1.00 82.62 629 PHE A O 1
ATOM 4839 N N . MET A 1 630 ? 18.490 -19.431 -23.270 1.00 85.31 630 MET A N 1
ATOM 4840 C CA . MET A 1 630 ? 17.034 -19.416 -23.117 1.00 85.31 630 MET A CA 1
ATOM 4841 C C . MET A 1 630 ? 16.335 -18.684 -24.258 1.00 85.31 630 MET A C 1
ATOM 4843 O O . MET A 1 630 ? 15.287 -19.144 -24.705 1.00 85.31 630 MET A O 1
ATOM 4847 N N . SER A 1 631 ? 16.927 -17.613 -24.783 1.00 77.25 631 SER A N 1
ATOM 4848 C CA . SER A 1 631 ? 16.431 -16.934 -25.984 1.00 77.25 631 SER A CA 1
ATOM 4849 C C . SER A 1 631 ? 16.381 -17.884 -27.192 1.00 77.25 631 SER A C 1
ATOM 4851 O O . SER A 1 631 ? 15.320 -18.082 -27.794 1.00 77.25 631 SER A O 1
ATOM 4853 N N . GLY A 1 632 ? 17.485 -18.586 -27.481 1.00 76.81 632 GLY A N 1
ATOM 4854 C CA . GLY A 1 632 ? 17.535 -19.572 -28.570 1.00 76.81 632 GLY A CA 1
ATOM 4855 C C . GLY A 1 632 ? 16.630 -20.790 -28.339 1.00 76.81 632 GLY A C 1
ATOM 4856 O O . GLY A 1 632 ? 15.975 -21.275 -29.266 1.00 76.81 632 GLY A O 1
ATOM 4857 N N . PHE A 1 633 ? 16.548 -21.275 -27.098 1.00 82.69 633 PHE A N 1
ATOM 4858 C CA . PHE A 1 633 ? 15.647 -22.360 -26.714 1.00 82.69 633 PHE A CA 1
ATOM 4859 C C . PHE A 1 633 ? 14.179 -21.965 -26.893 1.00 82.69 633 PHE A C 1
ATOM 4861 O O . PHE A 1 633 ? 13.430 -22.736 -27.486 1.00 82.69 633 PHE A O 1
ATOM 4868 N N . ASN A 1 634 ? 13.770 -20.776 -26.439 1.00 77.00 634 ASN A N 1
ATOM 4869 C CA . ASN A 1 634 ? 12.395 -20.286 -26.554 1.00 77.00 634 ASN A CA 1
ATOM 4870 C C . ASN A 1 634 ? 11.973 -20.168 -28.020 1.00 77.00 634 ASN A C 1
ATOM 4872 O O . ASN A 1 634 ? 10.896 -20.644 -28.381 1.00 77.00 634 ASN A O 1
ATOM 4876 N N . GLN A 1 635 ? 12.839 -19.620 -28.876 1.00 75.50 635 GLN A N 1
ATOM 4877 C CA . GLN A 1 635 ? 12.572 -19.514 -30.310 1.00 75.50 635 GLN A CA 1
ATOM 4878 C C . GLN A 1 635 ? 12.288 -20.886 -30.944 1.00 75.50 635 GLN A C 1
ATOM 4880 O O . GLN A 1 635 ? 11.349 -21.035 -31.727 1.00 75.50 635 GLN A O 1
ATOM 4885 N N . LEU A 1 636 ? 13.068 -21.909 -30.586 1.00 77.62 636 LEU A N 1
ATOM 4886 C CA . LEU A 1 636 ? 12.850 -23.268 -31.074 1.00 77.62 636 LEU A CA 1
ATOM 4887 C C . LEU A 1 636 ? 11.613 -23.912 -30.434 1.00 77.62 636 LEU A C 1
ATOM 4889 O O . LEU A 1 636 ? 10.789 -24.482 -31.140 1.00 77.62 636 LEU A O 1
ATOM 4893 N N . TYR A 1 637 ? 11.471 -23.827 -29.115 1.00 81.56 637 TYR A N 1
ATOM 4894 C CA . TYR A 1 637 ? 10.403 -24.459 -28.343 1.00 81.56 637 TYR A CA 1
ATOM 4895 C C . TYR A 1 637 ? 9.015 -23.971 -28.776 1.00 81.56 637 TYR A C 1
ATOM 4897 O O . TYR A 1 637 ? 8.141 -24.782 -29.092 1.00 81.56 637 TYR A O 1
ATOM 4905 N N . TYR A 1 638 ? 8.820 -22.656 -28.881 1.00 79.12 638 TYR A N 1
ATOM 4906 C CA . TYR A 1 638 ? 7.533 -22.080 -29.277 1.00 79.12 638 TYR A CA 1
ATOM 4907 C C . TYR A 1 638 ? 7.212 -22.251 -30.767 1.00 79.12 638 TYR A C 1
ATOM 4909 O O . TYR A 1 638 ? 6.053 -22.115 -31.143 1.00 79.12 638 TYR A O 1
ATOM 4917 N N . SER A 1 639 ? 8.181 -22.644 -31.606 1.00 83.38 639 SER A N 1
ATOM 4918 C CA . SER A 1 639 ? 7.919 -22.945 -33.024 1.00 83.38 639 SER A CA 1
ATOM 4919 C C . SER A 1 639 ? 7.063 -24.199 -33.252 1.00 83.38 639 SER A C 1
ATOM 4921 O O . SER A 1 639 ? 6.495 -24.362 -34.330 1.00 83.38 639 SER A O 1
ATOM 4923 N N . PHE A 1 640 ? 6.958 -25.088 -32.257 1.00 83.69 640 PHE A N 1
ATOM 4924 C CA . PHE A 1 640 ? 6.169 -26.324 -32.354 1.00 83.69 640 PHE A CA 1
ATOM 4925 C C . PHE A 1 640 ? 5.295 -26.603 -31.125 1.00 83.69 640 PHE A C 1
ATOM 4927 O O . PHE A 1 640 ? 4.307 -27.325 -31.239 1.00 83.69 640 PHE A O 1
ATOM 4934 N N . SER A 1 641 ? 5.641 -26.059 -29.952 1.00 85.88 641 SER A N 1
ATOM 4935 C CA . SER A 1 641 ? 4.951 -26.328 -28.684 1.00 85.88 641 SER A CA 1
ATOM 4936 C C . SER A 1 641 ? 3.431 -26.097 -28.737 1.00 85.88 641 SER A C 1
ATOM 4938 O O . SER A 1 641 ? 2.721 -26.999 -28.296 1.00 85.88 641 SER A O 1
ATOM 4940 N N . PRO A 1 642 ? 2.907 -24.976 -29.280 1.00 81.50 642 PRO A N 1
ATOM 4941 C CA . PRO A 1 642 ? 1.461 -24.741 -29.353 1.00 81.50 642 PRO A CA 1
ATOM 4942 C C . PRO A 1 642 ? 0.715 -25.839 -30.104 1.00 81.50 642 PRO A C 1
ATOM 4944 O O . PRO A 1 642 ? -0.225 -26.415 -29.570 1.00 81.50 642 PRO A O 1
ATOM 4947 N N . THR A 1 643 ? 1.216 -26.228 -31.276 1.00 83.69 643 THR A N 1
ATOM 4948 C CA . THR A 1 643 ? 0.607 -27.284 -32.093 1.00 83.69 643 THR A CA 1
ATOM 4949 C C . THR A 1 643 ? 0.562 -28.626 -31.367 1.00 83.69 643 THR A C 1
ATOM 4951 O O . THR A 1 643 ? -0.414 -29.362 -31.486 1.00 83.69 643 THR A O 1
ATOM 4954 N N . ILE A 1 644 ? 1.606 -28.970 -30.607 1.00 83.56 644 ILE A N 1
ATOM 4955 C CA . ILE A 1 644 ? 1.600 -30.221 -29.841 1.00 83.56 644 ILE A CA 1
ATOM 4956 C C . ILE A 1 644 ? 0.692 -30.104 -28.612 1.00 83.56 644 ILE A C 1
ATOM 4958 O O . ILE A 1 644 ? -0.027 -31.051 -28.313 1.00 83.56 644 ILE A O 1
ATOM 4962 N N . ALA A 1 645 ? 0.656 -28.948 -27.947 1.00 80.81 645 ALA A N 1
ATOM 4963 C CA . ALA A 1 645 ? -0.256 -28.693 -26.837 1.00 80.81 645 ALA A CA 1
ATOM 4964 C C . ALA A 1 645 ? -1.731 -28.809 -27.262 1.00 80.81 645 ALA A C 1
ATOM 4966 O O . ALA A 1 645 ? -2.548 -29.319 -26.498 1.00 80.81 645 ALA A O 1
ATOM 4967 N N . ASP A 1 646 ? -2.070 -28.389 -28.481 1.00 81.44 646 ASP A N 1
ATOM 4968 C CA . ASP A 1 646 ? -3.401 -28.591 -29.066 1.00 81.44 646 ASP A CA 1
ATOM 4969 C C . ASP A 1 646 ? -3.696 -30.087 -29.253 1.00 81.44 646 ASP A C 1
ATOM 4971 O O . ASP A 1 646 ? -4.710 -30.586 -28.766 1.00 81.44 646 ASP A O 1
ATOM 4975 N N . MET A 1 647 ? -2.751 -30.845 -29.824 1.00 84.44 647 MET A N 1
ATOM 4976 C CA . MET A 1 647 ? -2.869 -32.306 -29.960 1.00 84.44 647 MET A CA 1
ATOM 4977 C C . MET A 1 647 ? -3.009 -33.035 -28.612 1.00 84.44 647 MET A C 1
ATOM 4979 O O . MET A 1 647 ? -3.681 -34.065 -28.530 1.00 84.44 647 MET A O 1
ATOM 4983 N N . GLU A 1 648 ? -2.364 -32.541 -27.552 1.00 86.12 648 GLU A N 1
ATOM 4984 C CA . GLU A 1 648 ? -2.493 -33.084 -26.195 1.00 86.12 648 GLU A CA 1
ATOM 4985 C C . GLU A 1 648 ? -3.881 -32.836 -25.603 1.00 86.12 648 GLU A C 1
ATOM 4987 O O . GLU A 1 648 ? -4.449 -33.745 -24.994 1.00 86.12 648 GLU A O 1
ATOM 4992 N N . ARG A 1 649 ? -4.447 -31.641 -25.819 1.00 83.94 649 ARG A N 1
ATOM 4993 C CA . ARG A 1 649 ? -5.812 -31.300 -25.390 1.00 83.94 649 ARG A CA 1
ATOM 4994 C C . ARG A 1 649 ? -6.858 -32.171 -26.085 1.00 83.94 649 ARG A C 1
ATOM 4996 O O . ARG A 1 649 ? -7.821 -32.597 -25.451 1.00 83.94 649 ARG A O 1
ATOM 5003 N N . GLU A 1 650 ? -6.641 -32.487 -27.357 1.00 86.06 650 GLU A N 1
ATOM 5004 C CA . GLU A 1 650 ? -7.539 -33.336 -28.147 1.00 86.06 650 GLU A CA 1
ATOM 5005 C C . GLU A 1 650 ? -7.421 -34.835 -27.819 1.00 86.06 650 GLU A C 1
ATOM 5007 O O . GLU A 1 650 ? -8.360 -35.602 -28.055 1.00 86.06 650 GLU A O 1
ATOM 5012 N N . ASN A 1 651 ? -6.278 -35.292 -27.290 1.00 86.38 651 ASN A N 1
ATOM 5013 C CA . ASN A 1 651 ? -6.016 -36.712 -27.066 1.00 86.38 651 ASN A CA 1
ATOM 5014 C C . ASN A 1 651 ? -5.311 -36.985 -25.721 1.00 86.38 651 ASN A C 1
ATOM 5016 O O . ASN A 1 651 ? -4.079 -36.972 -25.645 1.00 86.38 651 ASN A O 1
ATOM 5020 N N . PRO A 1 652 ? -6.063 -37.388 -24.677 1.00 81.75 652 PRO A N 1
ATOM 5021 C CA . PRO A 1 652 ? -5.502 -37.705 -23.360 1.00 81.75 652 PRO A CA 1
ATOM 5022 C C . PRO A 1 652 ? -4.437 -38.814 -23.373 1.00 81.75 652 PRO A C 1
ATOM 5024 O O . PRO A 1 652 ? -3.494 -38.794 -22.588 1.00 81.75 652 PRO A O 1
ATOM 5027 N N . MET A 1 653 ? -4.534 -39.790 -24.285 1.00 81.69 653 MET A N 1
ATOM 5028 C CA . MET A 1 653 ? -3.507 -40.836 -24.417 1.00 81.69 653 MET A CA 1
ATOM 5029 C C . MET A 1 653 ? -2.208 -40.279 -25.021 1.00 81.69 653 MET A C 1
ATOM 5031 O O . MET A 1 653 ? -1.114 -40.750 -24.696 1.00 81.69 653 MET A O 1
ATOM 5035 N N . PHE A 1 654 ? -2.317 -39.273 -25.891 1.00 90.25 654 PHE A N 1
ATOM 5036 C CA . PHE A 1 654 ? -1.164 -38.556 -26.421 1.00 90.25 654 PHE A CA 1
ATOM 5037 C C . PHE A 1 654 ? -0.516 -37.678 -25.345 1.00 90.25 654 PHE A C 1
ATOM 5039 O O . PHE A 1 654 ? 0.699 -37.757 -25.190 1.00 90.25 654 PHE A O 1
ATOM 5046 N N . GLN A 1 655 ? -1.302 -36.972 -24.526 1.00 86.81 655 GLN A N 1
ATOM 5047 C CA . GLN A 1 655 ? -0.812 -36.220 -23.362 1.00 86.81 655 GLN A CA 1
ATOM 5048 C C . GLN A 1 655 ? -0.001 -37.104 -22.396 1.00 86.81 655 GLN A C 1
ATOM 5050 O O . GLN A 1 655 ? 1.108 -36.746 -22.008 1.00 86.81 655 GLN A O 1
ATOM 5055 N N . GLU A 1 656 ? -0.483 -38.307 -22.061 1.00 86.75 656 GLU A N 1
ATOM 5056 C CA . GLU A 1 656 ? 0.276 -39.263 -21.230 1.00 86.75 656 GLU A CA 1
ATOM 5057 C C . GLU A 1 656 ? 1.574 -39.738 -21.906 1.00 86.75 656 GLU A C 1
ATOM 5059 O O . GLU A 1 656 ? 2.589 -39.973 -21.247 1.00 86.75 656 GLU A O 1
ATOM 5064 N N . THR A 1 657 ? 1.570 -39.853 -23.237 1.00 88.56 657 THR A N 1
ATOM 5065 C CA . THR A 1 657 ? 2.767 -40.213 -24.010 1.00 88.56 657 THR A CA 1
ATOM 5066 C C . THR A 1 657 ? 3.795 -39.082 -23.994 1.00 88.56 657 THR A C 1
ATOM 5068 O O . THR A 1 657 ? 4.978 -39.342 -23.763 1.00 88.56 657 THR A O 1
ATOM 5071 N N . VAL A 1 658 ? 3.356 -37.834 -24.194 1.00 89.25 658 VAL A N 1
ATOM 5072 C CA . VAL A 1 658 ? 4.202 -36.638 -24.082 1.00 89.25 658 VAL A CA 1
ATOM 5073 C C . VAL A 1 658 ? 4.754 -36.533 -22.666 1.00 89.25 658 VAL A C 1
ATOM 5075 O O . VAL A 1 658 ? 5.964 -36.386 -22.502 1.00 89.25 658 VAL A O 1
ATOM 5078 N N . ARG A 1 659 ? 3.912 -36.717 -21.646 1.00 88.81 659 ARG A N 1
ATOM 5079 C CA . ARG A 1 659 ? 4.316 -36.726 -20.238 1.00 88.81 659 ARG A CA 1
ATOM 5080 C C . ARG A 1 659 ? 5.433 -37.728 -19.974 1.00 88.81 659 ARG A C 1
ATOM 5082 O O . ARG A 1 659 ? 6.501 -37.339 -19.508 1.00 88.81 659 ARG A O 1
ATOM 5089 N N . ALA A 1 660 ? 5.218 -38.995 -20.324 1.00 87.88 660 ALA A N 1
ATOM 5090 C CA . ALA A 1 660 ? 6.212 -40.050 -20.140 1.00 87.88 660 ALA A CA 1
ATOM 5091 C C . ALA A 1 660 ? 7.525 -39.750 -20.883 1.00 87.88 660 ALA A C 1
ATOM 5093 O O . ALA A 1 660 ? 8.600 -40.136 -20.420 1.00 87.88 660 ALA A O 1
ATOM 5094 N N . PHE A 1 661 ? 7.443 -39.052 -22.018 1.00 88.69 661 PHE A N 1
ATOM 5095 C CA . PHE A 1 661 ? 8.606 -38.635 -22.789 1.00 88.69 661 PHE A CA 1
ATOM 5096 C C . PHE A 1 661 ? 9.365 -37.471 -22.142 1.00 88.69 661 PHE A C 1
ATOM 5098 O O . PHE A 1 661 ? 10.587 -37.481 -22.187 1.00 88.69 661 PHE A O 1
ATOM 5105 N N . ILE A 1 662 ? 8.694 -36.496 -21.519 1.00 88.88 662 ILE A N 1
ATOM 5106 C CA . ILE A 1 662 ? 9.356 -35.323 -20.916 1.00 88.88 662 ILE A CA 1
ATOM 5107 C C . ILE A 1 662 ? 9.815 -35.547 -19.468 1.00 88.88 662 ILE A C 1
ATOM 5109 O O . ILE A 1 662 ? 10.721 -34.849 -19.011 1.00 88.88 662 ILE A O 1
ATOM 5113 N N . THR A 1 663 ? 9.252 -36.515 -18.733 1.00 88.56 663 THR A N 1
ATOM 5114 C CA . THR A 1 663 ? 9.611 -36.778 -17.323 1.00 88.56 663 THR A CA 1
ATOM 5115 C C . THR A 1 663 ? 11.115 -36.982 -17.095 1.00 88.56 663 THR A C 1
ATOM 5117 O O . THR A 1 663 ? 11.665 -36.371 -16.170 1.00 88.56 663 THR A O 1
ATOM 5120 N N . PRO A 1 664 ? 11.835 -37.779 -17.911 1.00 87.62 664 PRO A N 1
ATOM 5121 C CA . PRO A 1 664 ? 13.271 -37.947 -17.722 1.00 87.62 664 PRO A CA 1
ATOM 5122 C C . PRO A 1 664 ? 14.048 -36.649 -17.974 1.00 87.62 664 PRO A C 1
ATOM 5124 O O . PRO A 1 664 ? 15.012 -36.380 -17.269 1.00 87.62 664 PRO A O 1
ATOM 5127 N N . MET A 1 665 ? 13.609 -35.814 -18.922 1.00 87.31 665 MET A N 1
ATOM 5128 C CA . MET A 1 665 ? 14.230 -34.512 -19.196 1.00 87.31 665 MET A CA 1
ATOM 5129 C C . MET A 1 665 ? 14.058 -33.564 -18.003 1.00 87.31 665 MET A C 1
ATOM 5131 O O . MET A 1 665 ? 15.051 -33.032 -17.507 1.00 87.31 665 MET A O 1
ATOM 5135 N N . ILE A 1 666 ? 12.832 -33.428 -17.487 1.00 85.50 666 ILE A N 1
ATOM 5136 C CA . ILE A 1 666 ? 12.505 -32.620 -16.296 1.00 85.50 666 ILE A CA 1
ATOM 5137 C C . ILE A 1 666 ? 13.378 -33.031 -15.104 1.00 85.50 666 ILE A C 1
ATOM 5139 O O . ILE A 1 666 ? 13.967 -32.184 -14.438 1.00 85.50 666 ILE A O 1
ATOM 5143 N N . SER A 1 667 ? 13.549 -34.339 -14.900 1.00 83.88 667 SER A N 1
ATOM 5144 C CA . SER A 1 667 ? 14.374 -34.881 -13.813 1.00 83.88 667 SER A CA 1
ATOM 5145 C C . SER A 1 667 ? 15.854 -34.514 -13.944 1.00 83.88 667 SER A C 1
ATOM 5147 O O . SER A 1 667 ? 16.555 -34.390 -12.950 1.00 83.88 667 SER A O 1
ATOM 5149 N N . THR A 1 668 ? 16.363 -34.354 -15.164 1.00 85.12 668 THR A N 1
ATOM 5150 C CA . THR A 1 668 ? 17.780 -34.022 -15.393 1.00 85.12 668 THR A CA 1
ATOM 5151 C C . THR A 1 668 ? 18.059 -32.534 -15.266 1.00 85.12 668 THR A C 1
ATOM 5153 O O . THR A 1 668 ? 19.178 -32.150 -14.937 1.00 85.12 668 THR A O 1
ATOM 5156 N N . LEU A 1 669 ? 17.038 -31.699 -15.465 1.00 81.81 669 LEU A N 1
ATOM 5157 C CA . LEU A 1 669 ? 17.135 -30.253 -15.298 1.00 81.81 669 LEU A CA 1
ATOM 5158 C C . LEU A 1 669 ? 17.326 -29.853 -13.828 1.00 81.81 669 LEU A C 1
ATOM 5160 O O . LEU A 1 669 ? 17.893 -28.797 -13.568 1.00 81.81 669 LEU A O 1
ATOM 5164 N N . SER A 1 670 ? 16.987 -30.719 -12.865 1.00 79.62 670 SER A N 1
ATOM 5165 C CA . SER A 1 670 ? 17.300 -30.482 -11.449 1.00 79.62 670 SER A CA 1
ATOM 5166 C C . SER A 1 670 ? 18.804 -30.464 -11.154 1.00 79.62 670 SER A C 1
ATOM 5168 O O . SER A 1 670 ? 19.199 -30.014 -10.091 1.00 79.62 670 SER A O 1
ATOM 5170 N N . ILE A 1 671 ? 19.669 -30.929 -12.064 1.00 83.31 671 ILE A N 1
ATOM 5171 C CA . ILE A 1 671 ? 21.132 -30.806 -11.915 1.00 83.31 671 ILE A CA 1
ATOM 5172 C C . ILE A 1 671 ? 21.558 -29.329 -11.896 1.00 83.31 671 ILE A C 1
ATOM 5174 O O . ILE A 1 671 ? 22.573 -28.993 -11.288 1.00 83.31 671 ILE A O 1
ATOM 5178 N N . MET A 1 672 ? 20.759 -28.439 -12.495 1.00 82.88 672 MET A N 1
ATOM 5179 C CA . MET A 1 672 ? 21.005 -26.996 -12.485 1.00 82.88 672 MET A CA 1
ATOM 5180 C C . MET A 1 672 ? 20.916 -26.378 -11.083 1.00 82.88 672 MET A C 1
ATOM 5182 O O . MET A 1 672 ? 21.461 -25.302 -10.882 1.00 82.88 672 MET A O 1
ATOM 5186 N N . THR A 1 673 ? 20.326 -27.061 -10.090 1.00 79.94 673 THR A N 1
ATOM 5187 C CA . THR A 1 673 ? 20.315 -26.585 -8.690 1.00 79.94 673 THR A CA 1
ATOM 5188 C C . THR A 1 673 ? 21.690 -26.623 -8.028 1.00 79.94 673 THR A C 1
ATOM 5190 O O . THR A 1 673 ? 21.827 -26.188 -6.891 1.00 79.94 673 THR A O 1
ATOM 5193 N N . LEU A 1 674 ? 22.683 -27.240 -8.674 1.00 81.50 674 LEU A N 1
ATOM 5194 C CA . LEU A 1 674 ? 24.057 -27.291 -8.181 1.00 81.50 674 LEU A CA 1
ATOM 5195 C C . LEU A 1 674 ? 24.875 -26.059 -8.592 1.00 81.50 674 LEU A C 1
ATOM 5197 O O . LEU A 1 674 ? 26.033 -25.981 -8.197 1.00 81.50 674 LEU A O 1
ATOM 5201 N N . ALA A 1 675 ? 24.315 -25.159 -9.409 1.00 81.81 675 ALA A N 1
ATOM 5202 C CA . ALA A 1 675 ? 24.956 -23.900 -9.771 1.00 81.81 675 ALA A CA 1
ATOM 5203 C C . ALA A 1 675 ? 24.728 -22.865 -8.665 1.00 81.81 675 ALA A C 1
ATOM 5205 O O . ALA A 1 675 ? 23.585 -22.672 -8.242 1.00 81.81 675 ALA A O 1
ATOM 5206 N N . ASP A 1 676 ? 25.780 -22.165 -8.246 1.00 74.44 676 ASP A N 1
ATOM 5207 C CA . ASP A 1 676 ? 25.629 -21.000 -7.381 1.00 74.44 676 ASP A CA 1
ATOM 5208 C C . ASP A 1 676 ? 24.994 -19.834 -8.163 1.00 74.44 676 ASP A C 1
ATOM 5210 O O . ASP A 1 676 ? 25.284 -19.600 -9.343 1.00 74.44 676 ASP A O 1
ATOM 5214 N N . ASN A 1 677 ? 24.114 -19.080 -7.497 1.00 68.12 677 ASN A N 1
ATOM 5215 C CA . ASN A 1 677 ? 23.385 -17.965 -8.108 1.00 68.12 677 ASN A CA 1
ATOM 5216 C C . ASN A 1 677 ? 24.356 -16.922 -8.696 1.00 68.12 677 ASN A C 1
ATOM 5218 O O . ASN A 1 677 ? 25.215 -16.396 -7.989 1.00 68.12 677 ASN A O 1
ATOM 5222 N N . GLY A 1 678 ? 24.203 -16.614 -9.989 1.00 60.97 678 GLY A N 1
ATOM 5223 C CA . GLY A 1 678 ? 25.047 -15.653 -10.714 1.00 60.97 678 GLY A CA 1
ATOM 5224 C C . GLY A 1 678 ? 26.400 -16.192 -11.210 1.00 60.97 678 GLY A C 1
ATOM 5225 O O . GLY A 1 678 ? 27.168 -15.437 -11.806 1.00 60.97 678 GLY A O 1
ATOM 5226 N N . SER A 1 679 ? 26.717 -17.476 -11.007 1.00 80.00 679 SER A N 1
ATOM 5227 C CA . SER A 1 679 ? 27.985 -18.074 -11.451 1.00 80.00 679 SER A CA 1
ATOM 5228 C C . SER A 1 679 ? 27.957 -18.486 -12.932 1.00 80.00 679 SER A C 1
ATOM 5230 O O . SER A 1 679 ? 27.493 -19.568 -13.295 1.00 80.00 679 SER A O 1
ATOM 5232 N N . GLU A 1 680 ? 28.514 -17.642 -13.807 1.00 84.50 680 GLU A N 1
ATOM 5233 C CA . GLU A 1 680 ? 28.581 -17.865 -15.266 1.00 84.50 680 GLU A CA 1
ATOM 5234 C C . GLU A 1 680 ? 29.240 -19.212 -15.638 1.00 84.50 680 GLU A C 1
ATOM 5236 O O . GLU A 1 680 ? 28.761 -19.952 -16.500 1.00 84.50 680 GLU A O 1
ATOM 5241 N N . VAL A 1 681 ? 30.341 -19.563 -14.961 1.00 82.94 681 VAL A N 1
ATOM 5242 C CA . VAL A 1 681 ? 31.132 -20.772 -15.255 1.00 82.94 681 VAL A CA 1
ATOM 5243 C C . VAL A 1 681 ? 30.378 -22.045 -14.866 1.00 82.94 681 VAL A C 1
ATOM 5245 O O . VAL A 1 681 ? 30.455 -23.053 -15.575 1.00 82.94 681 VAL A O 1
ATOM 5248 N N . GLU A 1 682 ? 29.639 -22.015 -13.759 1.00 84.81 682 GLU A N 1
ATOM 5249 C CA . GLU A 1 682 ? 28.903 -23.178 -13.261 1.00 84.81 682 GLU A CA 1
ATOM 5250 C C . GLU A 1 682 ? 27.611 -23.409 -14.035 1.00 84.81 682 GLU A C 1
ATOM 5252 O O . GLU A 1 682 ? 27.346 -24.549 -14.426 1.00 84.81 682 GLU A O 1
ATOM 5257 N N . VAL A 1 683 ? 26.859 -22.347 -14.341 1.00 86.62 683 VAL A N 1
ATOM 5258 C CA . VAL A 1 683 ? 25.662 -22.436 -15.191 1.00 86.62 683 VAL A CA 1
ATOM 5259 C C . VAL A 1 683 ? 26.032 -22.982 -16.571 1.00 86.62 683 VAL A C 1
ATOM 5261 O O . VAL A 1 683 ? 25.369 -23.896 -17.070 1.00 86.62 683 VAL A O 1
ATOM 5264 N N . LEU A 1 684 ? 27.140 -22.519 -17.159 1.00 84.19 684 LEU A N 1
ATOM 5265 C CA . LEU A 1 684 ? 27.640 -23.042 -18.431 1.00 84.19 684 LEU A CA 1
ATOM 5266 C C . LEU A 1 684 ? 28.064 -24.519 -18.324 1.00 84.19 684 LEU A C 1
ATOM 5268 O O . LEU A 1 684 ? 27.681 -25.342 -19.160 1.00 84.19 684 LEU A O 1
ATOM 5272 N N . GLY A 1 685 ? 28.837 -24.883 -17.297 1.00 87.12 685 GLY A N 1
ATOM 5273 C CA . GLY A 1 685 ? 29.337 -26.249 -17.110 1.00 87.12 685 GLY A CA 1
ATOM 5274 C C . GLY A 1 685 ? 28.231 -27.277 -16.841 1.00 87.12 685 GLY A C 1
ATOM 5275 O O . GLY A 1 685 ? 28.215 -28.364 -17.438 1.00 87.12 685 GLY A O 1
ATOM 5276 N N . LEU A 1 686 ? 27.279 -26.937 -15.973 1.00 88.31 686 LEU A N 1
ATOM 5277 C CA . LEU A 1 686 ? 26.125 -27.781 -15.660 1.00 88.31 686 LEU A CA 1
ATOM 5278 C C . LEU A 1 686 ? 25.146 -27.828 -16.835 1.00 88.31 686 LEU A C 1
ATOM 5280 O O . LEU A 1 686 ? 24.686 -28.916 -17.184 1.00 88.31 686 LEU A O 1
ATOM 5284 N N . GLY A 1 687 ? 24.930 -26.709 -17.531 1.00 86.00 687 GLY A N 1
ATOM 5285 C CA . GLY A 1 687 ? 24.120 -26.653 -18.749 1.00 86.00 687 GLY A CA 1
ATOM 5286 C C . GLY A 1 687 ? 24.633 -27.598 -19.839 1.00 86.00 687 GLY A C 1
ATOM 5287 O O . GLY A 1 687 ? 23.875 -28.422 -20.359 1.00 86.00 687 GLY A O 1
ATOM 5288 N N . ILE A 1 688 ? 25.942 -27.582 -20.125 1.00 87.31 688 ILE A N 1
ATOM 5289 C CA . ILE A 1 688 ? 26.578 -28.520 -21.071 1.00 87.31 688 ILE A CA 1
ATOM 5290 C C . ILE A 1 688 ? 26.373 -29.976 -20.627 1.00 87.31 688 ILE A C 1
ATOM 5292 O O . ILE A 1 688 ? 26.103 -30.851 -21.456 1.00 87.31 688 ILE A O 1
ATOM 5296 N N . SER A 1 689 ? 26.468 -30.243 -19.324 1.00 86.56 689 SER A N 1
ATOM 5297 C CA . SER A 1 689 ? 26.290 -31.584 -18.759 1.00 86.56 689 SER A CA 1
ATOM 5298 C C . SER A 1 689 ? 24.853 -32.093 -18.925 1.00 86.56 689 SER A C 1
ATOM 5300 O O . SER A 1 689 ? 24.649 -33.234 -19.349 1.00 86.56 689 SER A O 1
ATOM 5302 N N . VAL A 1 690 ? 23.855 -31.243 -18.666 1.00 88.44 690 VAL A N 1
ATOM 5303 C CA . VAL A 1 690 ? 22.431 -31.560 -18.857 1.00 88.44 690 VAL A CA 1
ATOM 5304 C C . VAL A 1 690 ? 22.117 -31.800 -20.333 1.00 88.44 690 VAL A C 1
ATOM 5306 O O . VAL A 1 690 ? 21.447 -32.782 -20.665 1.00 88.44 690 VAL A O 1
ATOM 5309 N N . ILE A 1 691 ? 22.645 -30.971 -21.238 1.00 87.62 691 ILE A N 1
ATOM 5310 C CA . ILE A 1 691 ? 22.484 -31.152 -22.688 1.00 87.62 691 ILE A CA 1
ATOM 5311 C C . ILE A 1 691 ? 23.087 -32.491 -23.128 1.00 87.62 691 ILE A C 1
ATOM 5313 O O . ILE A 1 691 ? 22.420 -33.276 -23.804 1.00 87.62 691 ILE A O 1
ATOM 5317 N N . ALA A 1 692 ? 24.319 -32.800 -22.713 1.00 88.44 692 ALA A N 1
ATOM 5318 C CA . ALA A 1 692 ? 24.983 -34.058 -23.055 1.00 88.44 692 ALA A CA 1
ATOM 5319 C C . ALA A 1 692 ? 24.194 -35.283 -22.563 1.00 88.44 692 ALA A C 1
ATOM 5321 O O . ALA A 1 692 ? 24.079 -36.284 -23.278 1.00 88.44 692 ALA A O 1
ATOM 5322 N N . LEU A 1 693 ? 23.612 -35.196 -21.367 1.00 90.12 693 LEU A N 1
ATOM 5323 C CA . LEU A 1 693 ? 22.825 -36.270 -20.775 1.00 90.12 693 LEU A CA 1
ATOM 5324 C C . LEU A 1 693 ? 21.491 -36.476 -21.513 1.00 90.12 693 LEU A C 1
ATOM 5326 O O . LEU A 1 693 ? 21.139 -37.617 -21.825 1.00 90.12 693 LEU A O 1
ATOM 5330 N N . ASN A 1 694 ? 20.803 -35.394 -21.890 1.00 89.12 694 ASN A N 1
ATOM 5331 C CA . ASN A 1 694 ? 19.588 -35.462 -22.708 1.00 89.12 694 ASN A CA 1
ATOM 5332 C C . ASN A 1 694 ? 19.877 -35.996 -24.124 1.00 89.12 694 ASN A C 1
ATOM 5334 O O . ASN A 1 694 ? 19.167 -36.883 -24.599 1.00 89.12 694 ASN A O 1
ATOM 5338 N N . LEU A 1 695 ? 20.962 -35.563 -24.777 1.00 88.06 695 LEU A N 1
ATOM 5339 C CA . LEU A 1 695 ? 21.390 -36.115 -26.074 1.00 88.06 695 LEU A CA 1
ATOM 5340 C C . LEU A 1 695 ? 21.720 -37.614 -25.977 1.00 88.06 695 LEU A C 1
ATOM 5342 O O . LEU A 1 695 ? 21.364 -38.401 -26.860 1.00 88.06 695 LEU A O 1
ATOM 5346 N N . GLY A 1 696 ? 22.362 -38.036 -24.887 1.00 88.06 696 GLY A N 1
ATOM 5347 C CA . GLY A 1 696 ? 22.617 -39.448 -24.607 1.00 88.06 696 GLY A CA 1
ATOM 5348 C C . GLY A 1 696 ? 21.326 -40.266 -24.502 1.00 88.06 696 GLY A C 1
ATOM 5349 O O . GLY A 1 696 ? 21.226 -41.351 -25.084 1.00 88.06 696 GLY A O 1
ATOM 5350 N N . MET A 1 697 ? 20.330 -39.724 -23.801 1.00 89.50 697 MET A N 1
ATOM 5351 C CA . MET A 1 697 ? 19.059 -40.390 -23.527 1.00 89.50 697 MET A CA 1
ATOM 5352 C C . MET A 1 697 ? 18.137 -40.461 -24.749 1.00 89.50 697 MET A C 1
ATOM 5354 O O . MET A 1 697 ? 17.639 -41.540 -25.066 1.00 89.50 697 MET A O 1
ATOM 5358 N N . TYR A 1 698 ? 17.941 -39.346 -25.456 1.00 87.62 698 TYR A N 1
ATOM 5359 C CA . TYR A 1 698 ? 16.958 -39.248 -26.541 1.00 87.62 698 TYR A CA 1
ATOM 5360 C C . TYR A 1 698 ? 17.524 -39.556 -27.930 1.00 87.62 698 TYR A C 1
ATOM 5362 O O . TYR A 1 698 ? 16.755 -39.860 -28.839 1.00 87.62 698 TYR A O 1
ATOM 5370 N N . ILE A 1 699 ? 18.851 -39.533 -28.115 1.00 87.69 699 ILE A N 1
ATOM 5371 C CA . ILE A 1 699 ? 19.478 -39.788 -29.424 1.00 87.69 699 ILE A CA 1
ATOM 5372 C C . ILE A 1 699 ? 20.358 -41.036 -29.381 1.00 87.69 699 ILE A C 1
ATOM 5374 O O . ILE A 1 699 ? 20.119 -41.994 -30.124 1.00 87.69 699 ILE A O 1
ATOM 5378 N N . ALA A 1 700 ? 21.373 -41.059 -28.514 1.00 84.62 700 ALA A N 1
ATOM 5379 C CA . ALA A 1 700 ? 22.390 -42.110 -28.551 1.00 84.62 700 ALA A CA 1
ATOM 5380 C C . ALA A 1 700 ? 21.834 -43.490 -28.156 1.00 84.62 700 ALA A C 1
ATOM 5382 O O . ALA A 1 700 ? 22.085 -44.480 -28.853 1.00 84.62 700 ALA A O 1
ATOM 5383 N N . ALA A 1 701 ? 21.054 -43.576 -27.073 1.00 84.94 701 ALA A N 1
ATOM 5384 C CA . ALA A 1 701 ? 20.474 -44.839 -26.618 1.00 84.94 701 ALA A CA 1
ATOM 5385 C C . ALA A 1 701 ? 19.476 -45.443 -27.636 1.00 84.94 701 ALA A C 1
ATOM 5387 O O . ALA A 1 701 ? 19.662 -46.610 -28.010 1.00 84.94 701 ALA A O 1
ATOM 5388 N N . PRO A 1 702 ? 18.498 -44.689 -28.182 1.00 85.56 702 PRO A N 1
ATOM 5389 C CA . PRO A 1 702 ? 17.630 -45.181 -29.253 1.00 85.56 702 PRO A CA 1
ATOM 5390 C C . PRO A 1 702 ? 18.393 -45.601 -30.515 1.00 85.56 702 PRO A C 1
ATOM 5392 O O . PRO A 1 702 ? 18.100 -46.659 -31.078 1.00 85.56 702 PRO A O 1
ATOM 5395 N N . ALA A 1 703 ? 19.417 -44.847 -30.935 1.00 85.50 703 ALA A N 1
ATOM 5396 C CA . ALA A 1 703 ? 20.230 -45.187 -32.106 1.00 85.50 703 ALA A CA 1
ATOM 5397 C C . ALA A 1 703 ? 21.005 -46.506 -31.925 1.00 85.50 703 ALA A C 1
ATOM 5399 O O . ALA A 1 703 ? 21.046 -47.339 -32.837 1.00 85.50 703 ALA A O 1
ATOM 5400 N N . LEU A 1 704 ? 21.575 -46.745 -30.738 1.00 84.31 704 LEU A N 1
ATOM 5401 C CA . LEU A 1 704 ? 22.265 -47.997 -30.405 1.00 84.31 704 LEU A CA 1
ATOM 5402 C C . LEU A 1 704 ? 21.309 -49.195 -30.383 1.00 84.31 704 LEU A C 1
ATOM 5404 O O . LEU A 1 704 ? 21.651 -50.266 -30.897 1.00 84.31 704 LEU A O 1
ATOM 5408 N N . ILE A 1 705 ? 20.109 -49.021 -29.824 1.00 84.00 705 ILE A N 1
ATOM 5409 C CA . ILE A 1 705 ? 19.060 -50.049 -29.829 1.00 84.00 705 ILE A CA 1
ATOM 5410 C C . ILE A 1 705 ? 18.635 -50.343 -31.271 1.00 84.00 705 ILE A C 1
ATOM 5412 O O . ILE A 1 705 ? 18.653 -51.506 -31.682 1.00 84.00 705 ILE A O 1
ATOM 5416 N N . GLY A 1 706 ? 18.353 -49.310 -32.069 1.00 82.62 706 GLY A N 1
ATOM 5417 C CA . GLY A 1 706 ? 17.995 -49.431 -33.482 1.00 82.62 706 GLY A CA 1
ATOM 5418 C C . GLY A 1 706 ? 19.065 -50.155 -34.302 1.00 82.62 706 GLY A C 1
ATOM 5419 O O . GLY A 1 706 ? 18.751 -51.082 -35.051 1.00 82.62 706 GLY A O 1
ATOM 5420 N N . PHE A 1 707 ? 20.345 -49.829 -34.100 1.00 83.50 707 PHE A N 1
ATOM 5421 C CA . PHE A 1 707 ? 21.464 -50.509 -34.756 1.00 83.50 707 PHE A CA 1
ATOM 5422 C C . PHE A 1 707 ? 21.571 -51.987 -34.351 1.00 83.50 707 PHE A C 1
ATOM 5424 O O . PHE A 1 707 ? 21.799 -52.857 -35.197 1.00 83.50 707 PHE A O 1
ATOM 5431 N N . LYS A 1 708 ? 21.371 -52.307 -33.066 1.00 80.12 708 LYS A N 1
ATOM 5432 C CA . LYS A 1 708 ? 21.423 -53.683 -32.544 1.00 80.12 708 LYS A CA 1
ATOM 5433 C C . LYS A 1 708 ? 20.256 -54.525 -33.059 1.00 80.12 708 LYS A C 1
ATOM 5435 O O . LYS A 1 708 ? 20.469 -55.669 -33.459 1.00 80.12 708 LYS A O 1
ATOM 5440 N N . VAL A 1 709 ? 19.059 -53.944 -33.122 1.00 80.94 709 VAL A N 1
ATOM 5441 C CA . VAL A 1 709 ? 17.854 -54.552 -33.702 1.00 80.94 709 VAL A CA 1
ATOM 5442 C C . VAL A 1 709 ? 18.040 -54.772 -35.205 1.00 80.94 709 VAL A C 1
ATOM 5444 O O . VAL A 1 709 ? 17.857 -55.891 -35.681 1.00 80.94 709 VAL A O 1
ATOM 5447 N N . HIS A 1 710 ? 18.514 -53.767 -35.946 1.00 79.69 710 HIS A N 1
ATOM 5448 C CA . HIS A 1 710 ? 18.823 -53.890 -37.373 1.00 79.69 710 HIS A CA 1
ATOM 5449 C C . HIS A 1 710 ? 19.861 -54.990 -37.643 1.00 79.69 710 HIS A C 1
ATOM 5451 O O . HIS A 1 710 ? 19.668 -55.829 -38.523 1.00 79.69 710 HIS A O 1
ATOM 5457 N N . LYS A 1 711 ? 20.934 -55.054 -36.845 1.00 77.94 711 LYS A N 1
ATOM 5458 C CA . LYS A 1 711 ? 21.950 -56.115 -36.922 1.00 77.94 711 LYS A CA 1
ATOM 5459 C C . LYS A 1 711 ? 21.369 -57.500 -36.607 1.00 77.94 711 LYS A C 1
ATOM 5461 O O . LYS A 1 711 ? 21.749 -58.468 -37.260 1.00 77.94 711 LYS A O 1
ATOM 5466 N N . HIS A 1 712 ? 20.432 -57.596 -35.662 1.00 75.00 712 HIS A N 1
ATOM 5467 C CA . HIS A 1 712 ? 19.749 -58.846 -35.310 1.00 75.00 712 HIS A CA 1
ATOM 5468 C C . HIS A 1 712 ? 18.800 -59.330 -36.420 1.00 75.00 712 HIS A C 1
ATOM 5470 O O . HIS A 1 712 ? 18.754 -60.521 -36.718 1.00 75.00 712 HIS A O 1
ATOM 5476 N N . PHE A 1 713 ? 18.097 -58.416 -37.096 1.00 74.00 713 PHE A N 1
ATOM 5477 C CA . PHE A 1 713 ? 17.280 -58.744 -38.270 1.00 74.00 713 PHE A CA 1
ATOM 5478 C C . PHE A 1 713 ? 18.128 -59.094 -39.501 1.00 74.00 713 PHE A C 1
ATOM 5480 O O . PHE A 1 713 ? 17.735 -59.950 -40.291 1.00 74.00 713 PHE A O 1
ATOM 5487 N N . LYS A 1 714 ? 19.316 -58.495 -39.645 1.00 70.00 714 LYS A N 1
ATOM 5488 C CA . LYS A 1 714 ? 20.247 -58.769 -40.750 1.00 70.00 714 LYS A CA 1
ATOM 5489 C C . LYS A 1 714 ? 21.038 -60.075 -40.588 1.00 70.00 714 LYS A C 1
ATOM 5491 O O . LYS A 1 714 ? 21.544 -60.563 -41.584 1.00 70.00 714 LYS A O 1
ATOM 5496 N N . SER A 1 715 ? 21.133 -60.649 -39.381 1.00 68.06 715 SER A N 1
ATOM 5497 C CA . SER A 1 715 ? 21.741 -61.978 -39.159 1.00 68.06 715 SER A CA 1
ATOM 5498 C C . SER A 1 715 ? 20.734 -63.140 -39.189 1.00 68.06 715 SER A C 1
ATOM 5500 O O . SER A 1 715 ? 21.129 -64.285 -38.973 1.00 68.06 715 SER A O 1
ATOM 5502 N N . ARG A 1 716 ? 19.435 -62.850 -39.369 1.00 58.41 716 ARG A N 1
ATOM 5503 C CA . ARG A 1 716 ? 18.349 -63.838 -39.537 1.00 58.41 716 ARG A CA 1
ATOM 5504 C C . ARG A 1 716 ? 17.857 -63.965 -40.989 1.00 58.41 716 ARG A C 1
ATOM 5506 O O . ARG A 1 716 ? 17.050 -64.849 -41.265 1.00 58.41 716 ARG A O 1
ATOM 5513 N N . LYS A 1 717 ? 18.322 -63.091 -41.884 1.00 49.56 717 LYS A N 1
ATOM 5514 C CA . LYS A 1 717 ? 18.346 -63.301 -43.339 1.00 49.56 717 LYS A CA 1
ATOM 5515 C C . LYS A 1 717 ? 19.719 -63.830 -43.717 1.00 49.56 717 LYS A C 1
ATOM 5517 O O . LYS A 1 717 ? 19.776 -64.573 -44.717 1.00 49.56 717 LYS A O 1
#

Radius of gyration: 33.31 Å; chains: 1; bounding box: 69×120×79 Å

Foldseek 3Di:
DDDDDDDDDDDDDDDDDDDDDDDDDDDDDDDDDDDDPDDDPPPQPQDDFQNFGCSLWADKQADPQAQKEKEWADFLQDVLQLVLVVAAVVVCCVPDRPVSNYIYTYQYQHDLDDLRLLLVQLLVLVVVVPCNVVSSNLSSVQHDHRPPCCSPLVNSLVSCVVVPHPSVSSNVSSVVSVCSVSNVVSNVSCVVVVNPDDTKMWMAGNVSDIDIDDTSDHNVVVVVVSCVRSPVDVVVVCVVVVVVPVPVFKDKDFQDQFWADWDDDDQWIWTDFQQQQWIFIAGNVVRDGPDIARHHHQWADWDDDVVLQWIWTFGFLAQWIWIARNPPSHTPGIEHNDDQDQPDDDDDDDDDDDDPDDRRSGQWAEWDAAPVQQWIWTDGQRQQWIWTARSVVRYTPDIEHHAHRWHYKDAPNVQCWIWIFHQVRQWIWIARNVVGYTDDIANQGHRWEDWDDAPQWIWIFHQPAQWIWIARNVVRHTPDTAGHDAGWHEWEAQNLQQKIWTFHDDDDPPPPHGDAQKIWIANNVVRYTPDMDRQPARFHYWYDPNVQQWIWTTDTNSSMIMIGRCVVVCVVSVVDDDPDDDDDDDDDDDDFDALQCLLCPPHPCNVLVVVLVVLLVFAQCLEPNSVVVVVVVCVVRRVCRRVLSVVCVVDVVSSPVSNVVCVVLSVLSCLSVPDDGNDHVSSVVSVVVSVVVVCCVPPVVVVVVVVVVVVVVVVVD

pLDDT: mean 80.46, std 21.33, range [22.7, 98.62]